Protein AF-A0A1G6RLB9-F1 (afdb_monomer_lite)

Organism: NCBI:txid938405

Radius of gyration: 25.52 Å; chains: 1; bounding box: 64×60×73 Å

Foldseek 3Di:
DDQCLVPAQQVLQVCCCAPPVQDGALLLSLLLQLQLCQQANQPAQADCPPDPPDGHQFGASNGDGLVALLVCQCPPPSRNLVLLVVCVVLVFDSHSVRLRVLRRDPSNHNSVSNSSSSLLSSDPDDRFDLDLVRQVVSVVSCCVRVVDPDGPSVCRSVRSHVSSVVRVVPDDDDDDPDDDDDDDSVNSVVVSVVVVVVVVPDDDDDDDDDDDDDDDDDPDDDDDDDDVVVVVVVVCVVVVPDDPPDDPQAAADEAEAPAADPVQQDPVNVVLLVQLCSQLVHRYWYFDYWADALLRVLVVLLVCCVVPNLVVVCVQQDDLLNVLSVLLVVCVVVVHDPVVNSVSSSVSCVVSPVCSRDVSNDDCQFKIKTFIQCVRDPRNVSSVVSLVPRPQFPDFDPPPSDNTGITIGGHDDDD

Secondary structure (DSSP, 8-state):
----IIIIIHHHHHHHHHHH----SHHHHHHHHHHHHHHTTTS-SB-GGG-TT---SEETTTTEEIIIIIHHHHHSTTTHHHHHHHHHHTT--SSHHHHHHHHTSGGGHHHHHHHHHHHHHT-SSPPPPSSGGGHHHHHHHHHHHH--SS--HHHHHHHHHHHHHHHHTT-PPPP---------HHHHHHHHHHHHHHHHTSPP-SPPPP--PPPS----------SHHHHHHHHHHHHSSS---S-PPPPPEEEE-TT--GGGS-HHHHHHHHHHHHHTT-SEEEEEE----HHHHHHHHHHHHHHH-HHHHHHHHHHHHHHHHHHHHHHHHTT--HHHHHHHHHHHHHHH-HHHH-GGGS-TTTEEEEEE-GGG-S-HHHHHHHHHH-TT--EEE-TTTSSSEEEEEEPPPP-

Sequence (415 aa):
MAVPYNTLIKPVVARLAAEFRIAGGEPAEALLIAIGLQESGFATRDQIDAGPQVIGPATGFWQFERGGGVRGVLRHPASRAPARLLTMETGTAVEEDAVWRLFATPQGDELACAFARLLLFTDPVALPAPVPAAEEEAWLCYLRNWRPGKPRREHWGPFWRDACNRVAGSGAPAPVAGVAPSTDLAALADRVAQLEAAANAAPPTGPAPADRIPTGDDAFRVPFVLLDAFERAGELAEKVAAPLAGLAPAAVTIDFGPNARAADVTDFSRKVLEDIMRAAGLTQVVVSSTARGPADQARVMFNNLEARGVAKEKELYGPAGDQVIDTYDAAKRAGQDAAAIKRLMTEKIIEIGPTRVSRHASDPRVLNVFDVAPSSVARPAAFEAAVRSNQRVSRFFKPPEDPGYHLEIPQPPTV

Structure (mmCIF, N/CA/C/O backbone):
data_AF-A0A1G6RLB9-F1
#
_entry.id   AF-A0A1G6RLB9-F1
#
loop_
_atom_site.group_PDB
_atom_site.id
_atom_site.type_symbol
_atom_site.label_atom_id
_atom_site.label_alt_id
_atom_site.label_comp_id
_atom_site.label_asym_id
_atom_site.label_entity_id
_atom_site.label_seq_id
_atom_site.pdbx_PDB_ins_code
_atom_site.Cartn_x
_atom_site.Cartn_y
_atom_site.Cartn_z
_atom_site.occupancy
_atom_site.B_iso_or_equiv
_atom_site.auth_seq_id
_atom_site.auth_comp_id
_atom_site.auth_asym_id
_atom_site.auth_atom_id
_atom_site.pdbx_PDB_model_num
ATOM 1 N N . MET A 1 1 ? 25.083 17.864 6.755 1.00 55.59 1 MET A N 1
ATOM 2 C CA . MET A 1 1 ? 23.911 18.497 7.401 1.00 55.59 1 MET A CA 1
ATOM 3 C C . MET A 1 1 ? 23.607 17.757 8.691 1.00 55.59 1 MET A C 1
ATOM 5 O O . MET A 1 1 ? 23.954 16.585 8.789 1.00 55.59 1 MET A O 1
ATOM 9 N N . ALA A 1 2 ? 23.076 18.443 9.702 1.00 83.25 2 ALA A N 1
ATOM 10 C CA . ALA A 1 2 ? 22.853 17.844 11.013 1.00 83.25 2 ALA A CA 1
ATOM 11 C C . ALA A 1 2 ? 21.564 17.011 11.004 1.00 83.25 2 ALA A C 1
ATOM 13 O O . ALA A 1 2 ? 20.483 17.554 10.807 1.00 83.25 2 ALA A O 1
ATOM 14 N N . VAL A 1 3 ? 21.681 15.699 11.224 1.00 89.50 3 VAL A N 1
ATOM 15 C CA . VAL A 1 3 ? 20.527 14.822 11.467 1.00 89.50 3 VAL A CA 1
ATOM 16 C C . VAL A 1 3 ? 19.837 15.283 12.761 1.00 89.50 3 VAL A C 1
ATOM 18 O O . VAL A 1 3 ? 20.513 15.324 13.796 1.00 89.50 3 VAL A O 1
ATOM 21 N N . PRO A 1 4 ? 18.524 15.590 12.760 1.00 91.31 4 PRO A N 1
ATOM 22 C CA . PRO A 1 4 ? 17.800 16.077 13.937 1.00 91.31 4 PRO A CA 1
ATOM 23 C C . PRO A 1 4 ? 17.454 14.928 14.905 1.00 91.31 4 PRO A C 1
ATOM 25 O O . PRO A 1 4 ? 16.309 14.728 15.299 1.00 91.31 4 PRO A O 1
ATOM 28 N N . TYR A 1 5 ? 18.447 14.121 15.285 1.00 92.31 5 TYR A N 1
ATOM 29 C CA . TYR A 1 5 ? 18.224 12.901 16.060 1.00 92.31 5 TYR A CA 1
ATOM 30 C C . TYR A 1 5 ? 17.686 13.195 17.470 1.00 92.31 5 TYR A C 1
ATOM 32 O O . TYR A 1 5 ? 16.593 12.754 17.814 1.00 92.31 5 TYR A O 1
ATOM 40 N N . ASN A 1 6 ? 18.409 13.996 18.259 1.00 91.62 6 ASN A N 1
ATOM 41 C CA . ASN A 1 6 ? 18.018 14.313 19.639 1.00 91.62 6 ASN A CA 1
ATOM 42 C C . ASN A 1 6 ? 16.874 15.334 19.735 1.00 91.62 6 ASN A C 1
ATOM 44 O O . ASN A 1 6 ? 16.219 15.410 20.767 1.00 91.62 6 ASN A O 1
ATOM 48 N N . THR A 1 7 ? 16.654 16.131 18.688 1.00 92.75 7 THR A N 1
ATOM 49 C CA . THR A 1 7 ? 15.681 17.235 18.693 1.00 92.75 7 THR A CA 1
ATOM 50 C C . THR A 1 7 ? 14.350 16.878 18.038 1.00 92.75 7 THR A C 1
ATOM 52 O O . THR A 1 7 ? 13.383 17.589 18.265 1.00 92.75 7 THR A O 1
ATOM 55 N N . LEU A 1 8 ? 14.294 15.815 17.226 1.00 95.75 8 LEU A N 1
ATOM 56 C CA . LEU A 1 8 ? 13.087 15.405 16.502 1.00 95.75 8 LEU A CA 1
ATOM 57 C C . LEU A 1 8 ? 12.826 13.903 16.645 1.00 95.75 8 LEU A C 1
ATOM 59 O O . LEU A 1 8 ? 11.814 13.502 17.210 1.00 95.75 8 LEU A O 1
ATOM 63 N N . ILE A 1 9 ? 13.750 13.059 16.177 1.00 97.44 9 ILE A N 1
ATOM 64 C CA . ILE A 1 9 ? 13.491 11.616 16.027 1.00 97.44 9 ILE A CA 1
ATOM 65 C C . ILE A 1 9 ? 13.315 10.925 17.385 1.00 97.44 9 ILE A C 1
ATOM 67 O O . ILE A 1 9 ? 12.295 10.278 17.615 1.00 97.44 9 ILE A O 1
ATOM 71 N N . LYS A 1 10 ? 14.281 11.074 18.300 1.00 94.38 10 LYS A N 1
ATOM 72 C CA . LYS A 1 10 ? 14.248 10.426 19.622 1.00 94.38 10 LYS A CA 1
ATOM 73 C C . LYS A 1 10 ? 13.038 10.883 20.461 1.00 94.38 10 LYS A C 1
ATOM 75 O O . LYS A 1 10 ? 12.329 10.011 20.967 1.00 94.38 10 LYS A O 1
ATOM 80 N N . PRO A 1 11 ? 12.714 12.192 20.559 1.00 95.31 11 PRO A N 1
ATOM 81 C CA . PRO A 1 11 ? 11.499 12.648 21.239 1.00 95.31 11 PRO A CA 1
ATOM 82 C C . PRO A 1 11 ? 10.205 12.093 20.633 1.00 95.31 11 PRO A C 1
ATOM 84 O O . PRO A 1 11 ? 9.354 11.613 21.378 1.00 95.31 11 PRO A O 1
ATOM 87 N N . VAL A 1 12 ? 10.061 12.095 19.302 1.00 97.06 12 VAL A N 1
ATOM 88 C CA . VAL A 1 12 ? 8.850 11.583 18.636 1.00 97.06 12 VAL A CA 1
ATOM 89 C C . VAL A 1 12 ? 8.685 10.080 18.865 1.00 97.06 12 VAL A C 1
ATOM 91 O O . VAL A 1 12 ? 7.588 9.625 19.183 1.00 97.06 12 VAL A O 1
ATOM 94 N N . VAL A 1 13 ? 9.760 9.292 18.763 1.00 95.81 13 VAL A N 1
ATOM 95 C CA . VAL A 1 13 ? 9.703 7.845 19.030 1.00 95.81 13 VAL A CA 1
ATOM 96 C C . VAL A 1 13 ? 9.339 7.565 20.490 1.00 95.81 13 VAL A C 1
ATOM 98 O O . VAL A 1 13 ? 8.488 6.713 20.751 1.00 95.81 13 VAL A O 1
ATOM 101 N N . ALA A 1 14 ? 9.930 8.295 21.440 1.00 92.19 14 ALA A N 1
ATOM 102 C CA . ALA A 1 14 ? 9.603 8.167 22.859 1.00 92.19 14 ALA A CA 1
ATOM 103 C C . ALA A 1 14 ? 8.139 8.539 23.145 1.00 92.19 14 ALA A C 1
ATOM 105 O O . ALA A 1 14 ? 7.448 7.819 23.868 1.00 92.19 14 ALA A O 1
ATOM 106 N N . ARG A 1 15 ? 7.647 9.617 22.523 1.00 92.06 15 ARG A N 1
ATOM 107 C CA . ARG A 1 15 ? 6.250 10.048 22.603 1.00 92.06 15 ARG A CA 1
ATOM 108 C C . ARG A 1 15 ? 5.304 8.965 22.091 1.00 92.06 15 ARG A C 1
ATOM 110 O O . ARG A 1 15 ? 4.348 8.613 22.775 1.00 92.06 15 ARG A O 1
ATOM 117 N N . LEU A 1 16 ? 5.602 8.381 20.929 1.00 89.75 16 LEU A N 1
ATOM 118 C CA . LEU A 1 16 ? 4.776 7.324 20.345 1.00 89.75 16 LEU A CA 1
ATOM 119 C C . LEU A 1 16 ? 4.699 6.069 21.226 1.00 89.75 16 LEU A C 1
ATOM 121 O O . LEU A 1 16 ? 3.641 5.440 21.325 1.00 89.75 16 LEU A O 1
ATOM 125 N N . ALA A 1 17 ? 5.798 5.732 21.901 1.00 86.88 17 ALA A N 1
ATOM 126 C CA . ALA A 1 17 ? 5.829 4.645 22.870 1.00 86.88 17 ALA A CA 1
ATOM 127 C C . ALA A 1 17 ? 4.994 4.953 24.120 1.00 86.88 17 ALA A C 1
ATOM 129 O O . ALA A 1 17 ? 4.231 4.094 24.564 1.00 86.88 17 ALA A O 1
ATOM 130 N N . ALA A 1 18 ? 5.108 6.169 24.658 1.00 85.38 18 ALA A N 1
ATOM 131 C CA . ALA A 1 18 ? 4.412 6.584 25.872 1.00 85.38 18 ALA A CA 1
ATOM 132 C C . ALA A 1 18 ? 2.896 6.749 25.668 1.00 85.38 18 ALA A C 1
ATOM 134 O O . ALA A 1 18 ? 2.112 6.275 26.487 1.00 85.38 18 ALA A O 1
ATOM 135 N N . GLU A 1 19 ? 2.479 7.393 24.577 1.00 83.62 19 GLU A N 1
ATOM 136 C CA . GLU A 1 19 ? 1.079 7.777 24.351 1.00 83.62 19 GLU A CA 1
ATOM 137 C C . GLU A 1 19 ? 0.267 6.700 23.621 1.00 83.62 19 GLU A C 1
ATOM 139 O O . GLU A 1 19 ? -0.928 6.555 23.872 1.00 83.62 19 GLU A O 1
ATOM 144 N N . PHE A 1 20 ? 0.899 5.914 22.741 1.00 79.75 20 PHE A N 1
ATOM 145 C CA . PHE A 1 20 ? 0.181 4.998 21.842 1.00 79.75 20 PHE A CA 1
ATOM 146 C C . PHE A 1 20 ? 0.644 3.541 21.936 1.00 79.75 20 PHE A C 1
ATOM 148 O O . PHE A 1 20 ? 0.174 2.703 21.167 1.00 79.75 20 PHE A O 1
ATOM 155 N N . ARG A 1 21 ? 1.556 3.215 22.865 1.00 82.00 21 ARG A N 1
ATOM 156 C CA . ARG A 1 21 ? 2.147 1.870 23.027 1.00 82.00 21 ARG A CA 1
ATOM 157 C C . ARG A 1 21 ? 2.803 1.330 21.747 1.00 82.00 21 ARG A C 1
ATOM 159 O O . ARG A 1 21 ? 2.924 0.120 21.563 1.00 82.00 21 ARG A O 1
ATOM 166 N N . ILE A 1 22 ? 3.259 2.219 20.866 1.00 83.31 22 ILE A N 1
ATOM 167 C CA . ILE A 1 22 ? 4.024 1.844 19.676 1.00 83.31 22 ILE A CA 1
ATOM 168 C C . ILE A 1 22 ? 5.465 1.630 20.113 1.00 83.31 22 ILE A C 1
ATOM 170 O O . ILE A 1 22 ? 6.131 2.583 20.509 1.00 83.31 22 ILE A O 1
ATOM 174 N N . ALA A 1 23 ? 5.948 0.387 20.048 1.00 79.44 23 ALA A N 1
ATOM 175 C CA . ALA A 1 23 ? 7.282 0.028 20.527 1.00 79.44 23 ALA A CA 1
ATOM 176 C C . ALA A 1 23 ? 8.355 1.004 20.005 1.00 79.44 23 ALA A C 1
ATOM 178 O O . ALA A 1 23 ? 8.539 1.157 18.796 1.00 79.44 23 ALA A O 1
ATOM 179 N N . GLY A 1 24 ? 9.024 1.708 20.916 1.00 81.38 24 GLY A N 1
ATOM 180 C CA . GLY A 1 24 ? 10.095 2.644 20.584 1.00 81.38 24 GLY A CA 1
ATOM 181 C C . GLY A 1 24 ? 11.464 1.968 20.526 1.00 81.38 24 GLY A C 1
ATOM 182 O O . GLY A 1 24 ? 11.572 0.752 20.364 1.00 81.38 24 GLY A O 1
ATOM 183 N N . GLY A 1 25 ? 12.509 2.770 20.718 1.00 89.50 25 GLY A N 1
ATOM 184 C CA . GLY A 1 25 ? 13.875 2.298 20.914 1.00 89.50 25 GLY A CA 1
ATOM 185 C C . GLY A 1 25 ? 14.763 2.384 19.678 1.00 89.50 25 GLY A C 1
ATOM 186 O O . GLY A 1 25 ? 14.337 2.744 18.577 1.00 89.50 25 GLY A O 1
ATOM 187 N N . GLU A 1 26 ? 16.024 2.017 19.890 1.00 94.00 26 GLU A N 1
ATOM 188 C CA . GLU A 1 26 ? 17.117 2.177 18.929 1.00 94.00 26 GLU A CA 1
ATOM 189 C C . GLU A 1 26 ? 16.849 1.569 17.537 1.00 94.00 26 GLU A C 1
ATOM 191 O O . GLU A 1 26 ? 17.188 2.236 16.559 1.00 94.00 26 GLU A O 1
ATOM 196 N N . PRO A 1 27 ? 16.202 0.389 17.377 1.00 94.62 27 PRO A N 1
ATOM 197 C CA . PRO A 1 27 ? 15.855 -0.133 16.049 1.00 94.62 27 PRO A CA 1
ATOM 198 C C . PRO A 1 27 ? 14.993 0.830 15.217 1.00 94.62 27 PRO A C 1
ATOM 200 O O . PRO A 1 27 ? 15.237 1.041 14.028 1.00 94.62 27 PRO A O 1
ATOM 203 N N . ALA A 1 28 ? 13.983 1.439 15.847 1.00 95.06 28 ALA A N 1
ATOM 204 C CA . ALA A 1 28 ? 13.074 2.364 15.181 1.00 95.06 28 ALA A CA 1
ATOM 205 C C . ALA A 1 28 ? 13.762 3.697 14.871 1.00 95.06 28 ALA A C 1
ATOM 207 O O . ALA A 1 28 ? 13.620 4.234 13.774 1.00 95.06 28 ALA A O 1
ATOM 208 N N . GLU A 1 29 ? 14.537 4.209 15.825 1.00 97.88 29 GLU A N 1
ATOM 209 C CA . GLU A 1 29 ? 15.311 5.439 15.667 1.00 97.88 29 GLU A CA 1
ATOM 210 C C . GLU A 1 29 ? 16.350 5.316 14.542 1.00 97.88 29 GLU A C 1
ATOM 212 O O . GLU A 1 29 ? 16.450 6.212 13.702 1.00 97.88 29 GLU A O 1
ATOM 217 N N . ALA A 1 30 ? 17.068 4.190 14.469 1.00 97.38 30 ALA A N 1
ATOM 218 C CA . ALA A 1 30 ? 18.071 3.940 13.438 1.00 97.38 30 ALA A CA 1
ATOM 219 C C . ALA A 1 30 ? 17.453 3.909 12.031 1.00 97.38 30 ALA A C 1
ATOM 221 O O . ALA A 1 30 ? 17.968 4.553 11.115 1.00 97.38 30 ALA A O 1
ATOM 222 N N . LEU A 1 31 ? 16.315 3.229 11.853 1.00 97.94 31 LEU A N 1
ATOM 223 C CA . LEU A 1 31 ? 15.611 3.220 10.568 1.00 97.94 31 LEU A CA 1
ATOM 224 C C . LEU A 1 31 ? 15.121 4.613 10.166 1.00 97.94 31 LEU A C 1
ATOM 226 O O . LEU A 1 31 ? 15.294 5.008 9.016 1.00 97.94 31 LEU A O 1
ATOM 230 N N . LEU A 1 32 ? 14.560 5.389 11.095 1.00 98.31 32 LEU A N 1
ATOM 231 C CA . LEU A 1 32 ? 14.105 6.750 10.797 1.00 98.31 32 LEU A CA 1
ATOM 232 C C . LEU A 1 32 ? 15.257 7.660 10.358 1.00 98.31 32 LEU A C 1
ATOM 234 O O . LEU A 1 32 ? 15.083 8.437 9.419 1.00 98.31 32 LEU A O 1
ATOM 238 N N . ILE A 1 33 ? 16.429 7.541 10.991 1.00 98.12 33 ILE A N 1
ATOM 239 C CA . ILE A 1 33 ? 17.637 8.268 10.584 1.00 98.12 33 ILE A CA 1
ATOM 240 C C . ILE A 1 33 ? 18.077 7.830 9.184 1.00 98.12 33 ILE A C 1
ATOM 242 O O . ILE A 1 33 ? 18.259 8.679 8.312 1.00 98.12 33 ILE A O 1
ATOM 246 N N . ALA A 1 34 ? 18.240 6.524 8.958 1.00 97.38 34 ALA A N 1
ATOM 247 C CA . ALA A 1 34 ? 18.748 6.000 7.694 1.00 97.38 34 ALA A CA 1
ATOM 248 C C . ALA A 1 34 ? 17.822 6.340 6.518 1.00 97.38 34 ALA A C 1
ATOM 250 O O . ALA A 1 34 ? 18.297 6.777 5.472 1.00 97.38 34 ALA A O 1
ATOM 251 N N . ILE A 1 35 ? 16.504 6.224 6.704 1.00 97.56 35 ILE A N 1
ATOM 252 C CA . ILE A 1 35 ? 15.515 6.556 5.672 1.00 97.56 35 ILE A CA 1
ATOM 253 C C . ILE A 1 35 ? 15.481 8.067 5.419 1.00 97.56 35 ILE A C 1
ATOM 255 O O . ILE A 1 35 ? 15.510 8.483 4.269 1.00 97.56 35 ILE A O 1
ATOM 259 N N . GLY A 1 36 ? 15.496 8.915 6.453 1.00 96.19 36 GLY A N 1
ATOM 260 C CA . GLY A 1 36 ? 15.533 10.369 6.240 1.00 96.19 36 GLY A CA 1
ATOM 261 C C . GLY A 1 36 ? 16.810 10.836 5.523 1.00 96.19 36 GLY A C 1
ATOM 262 O O . GLY A 1 36 ? 16.759 11.727 4.672 1.00 96.19 36 GLY A O 1
ATOM 263 N N . LEU A 1 37 ? 17.949 10.185 5.794 1.00 94.81 37 LEU A N 1
ATOM 264 C CA . LEU A 1 37 ? 19.192 10.390 5.044 1.00 94.81 37 LEU A CA 1
ATOM 265 C C . LEU A 1 37 ? 19.068 9.925 3.584 1.00 94.81 37 LEU A C 1
ATOM 267 O O . LEU A 1 37 ? 19.484 10.645 2.677 1.00 94.81 37 LEU A O 1
ATOM 271 N N . GLN A 1 38 ? 18.473 8.752 3.363 1.00 93.50 38 GLN A N 1
ATOM 272 C CA . GLN A 1 38 ? 18.268 8.153 2.045 1.00 93.50 38 GLN A CA 1
ATOM 273 C C . GLN A 1 38 ? 17.341 8.984 1.151 1.00 93.50 38 GLN A C 1
ATOM 275 O O . GLN A 1 38 ? 17.601 9.113 -0.048 1.00 93.50 38 GLN A O 1
ATOM 280 N N . GLU A 1 39 ? 16.275 9.533 1.727 1.00 89.81 39 GLU A N 1
ATOM 281 C CA . GLU A 1 39 ? 15.229 10.255 1.008 1.00 89.81 39 GLU A CA 1
ATOM 282 C C . GLU A 1 39 ? 15.629 11.703 0.721 1.00 89.81 39 GLU A C 1
ATOM 284 O O . GLU A 1 39 ? 15.710 12.111 -0.437 1.00 89.81 39 GLU A O 1
ATOM 289 N N . SER A 1 40 ? 15.960 12.475 1.758 1.00 91.50 40 SER A N 1
ATOM 290 C CA . SER A 1 40 ? 16.215 13.919 1.625 1.00 91.50 40 SER A CA 1
ATOM 291 C C . SER A 1 40 ? 17.588 14.361 2.124 1.00 91.50 40 SER A C 1
ATOM 293 O O . SER A 1 40 ? 17.946 15.530 1.988 1.00 91.50 40 SER A O 1
ATOM 295 N N . GLY A 1 41 ? 18.352 13.479 2.775 1.00 90.62 41 GLY A N 1
ATOM 296 C CA . GLY A 1 41 ? 19.555 13.884 3.504 1.00 90.62 41 GLY A CA 1
ATOM 297 C C . GLY A 1 41 ? 19.262 14.801 4.701 1.00 90.62 41 GLY A C 1
ATOM 298 O O . GLY A 1 41 ? 20.176 15.485 5.164 1.00 90.62 41 GLY A O 1
ATOM 299 N N . PHE A 1 42 ? 18.002 14.870 5.158 1.00 91.88 42 PHE A N 1
ATOM 300 C CA . PHE A 1 42 ? 17.481 15.911 6.056 1.00 91.88 42 PHE A CA 1
ATOM 301 C C . PHE A 1 42 ? 17.720 17.347 5.546 1.00 91.88 42 PHE A C 1
ATOM 303 O O . PHE A 1 42 ? 17.912 18.276 6.331 1.00 91.88 42 PHE A O 1
ATOM 310 N N . ALA A 1 43 ? 17.740 17.531 4.223 1.00 87.12 43 ALA A N 1
ATOM 311 C CA . ALA A 1 43 ? 18.029 18.814 3.583 1.00 87.12 43 ALA A CA 1
ATOM 312 C C . ALA A 1 43 ? 16.770 19.554 3.124 1.00 87.12 43 ALA A C 1
ATOM 314 O O . ALA A 1 43 ? 16.691 20.777 3.224 1.00 87.12 43 ALA A O 1
ATOM 315 N N . THR A 1 44 ? 15.793 18.808 2.611 1.00 85.44 44 THR A N 1
ATOM 316 C CA . THR A 1 44 ? 14.614 19.343 1.926 1.00 85.44 44 THR A CA 1
ATOM 317 C C . THR A 1 44 ? 13.334 18.717 2.477 1.00 85.44 44 THR A C 1
ATOM 319 O O . THR A 1 44 ? 13.332 17.582 2.957 1.00 85.44 44 THR A O 1
ATOM 322 N N . ARG A 1 45 ? 12.239 19.485 2.435 1.00 83.88 45 ARG A N 1
ATOM 323 C CA . ARG A 1 45 ? 10.887 19.049 2.838 1.00 83.88 45 ARG A CA 1
ATOM 324 C C . ARG A 1 45 ? 9.929 18.952 1.658 1.00 83.88 45 ARG A C 1
ATOM 326 O O . ARG A 1 45 ? 8.836 18.424 1.801 1.00 83.88 45 ARG A O 1
ATOM 333 N N . ASP A 1 46 ? 10.339 19.427 0.500 1.00 75.69 46 ASP A N 1
ATOM 334 C CA . ASP A 1 46 ? 9.663 19.280 -0.770 1.00 75.69 46 ASP A CA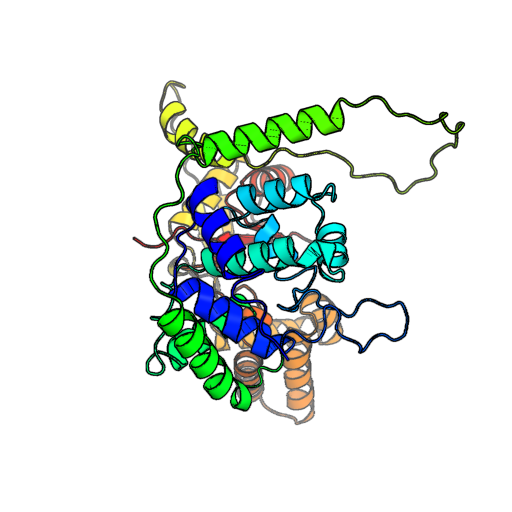 1
ATOM 335 C C . ASP A 1 46 ? 10.681 18.810 -1.811 1.00 75.69 46 ASP A C 1
ATOM 337 O O . ASP A 1 46 ? 11.873 19.130 -1.764 1.00 75.69 46 ASP A O 1
ATOM 341 N N . GLN A 1 47 ? 10.223 17.988 -2.744 1.00 59.19 47 GLN A N 1
ATOM 342 C CA . GLN A 1 47 ? 11.029 17.657 -3.907 1.00 59.19 47 GLN A CA 1
ATOM 343 C C . GLN A 1 47 ? 11.016 18.862 -4.869 1.00 59.19 47 GLN A C 1
ATOM 345 O O . GLN A 1 47 ? 9.961 19.252 -5.362 1.00 59.19 47 GLN A O 1
ATOM 350 N N . ILE A 1 48 ? 12.183 19.459 -5.138 1.00 51.19 48 ILE A N 1
ATOM 351 C CA . ILE A 1 48 ? 12.351 20.759 -5.838 1.00 51.19 48 ILE A CA 1
ATOM 352 C C . ILE A 1 48 ? 12.056 20.691 -7.363 1.00 51.19 48 ILE A C 1
ATOM 354 O O . ILE A 1 48 ? 12.217 21.667 -8.090 1.00 51.19 48 ILE A O 1
ATOM 358 N N . ASP A 1 49 ? 11.554 19.572 -7.888 1.00 47.44 49 ASP A N 1
ATOM 359 C CA . ASP A 1 49 ? 11.409 19.367 -9.340 1.00 47.44 49 ASP A CA 1
ATOM 360 C C . ASP A 1 49 ? 10.237 20.128 -9.993 1.00 47.44 49 ASP A C 1
ATOM 362 O O . ASP A 1 49 ? 10.102 20.111 -11.216 1.00 47.44 49 ASP A O 1
ATOM 366 N N . ALA A 1 50 ? 9.382 20.803 -9.218 1.00 47.81 50 ALA A N 1
ATOM 367 C CA . ALA A 1 50 ? 8.140 21.384 -9.735 1.00 47.81 50 ALA A CA 1
ATOM 368 C C . ALA A 1 50 ? 8.159 22.920 -9.934 1.00 47.81 50 ALA A C 1
ATOM 370 O O . ALA A 1 50 ? 7.197 23.483 -10.458 1.00 47.81 50 ALA A O 1
ATOM 371 N N . GLY A 1 51 ? 9.266 23.597 -9.601 1.00 44.00 51 GLY A N 1
ATOM 372 C CA . GLY A 1 51 ? 9.430 25.051 -9.750 1.00 44.00 51 GLY A CA 1
ATOM 373 C C . GLY A 1 51 ? 8.992 25.871 -8.520 1.00 44.00 51 GLY A C 1
ATOM 374 O O . GLY A 1 51 ? 8.511 25.312 -7.534 1.00 44.00 51 GLY A O 1
ATOM 375 N N . PRO A 1 52 ? 9.178 27.208 -8.529 1.00 42.78 52 PRO A N 1
ATOM 376 C CA . PRO A 1 52 ? 8.824 28.060 -7.395 1.00 42.78 52 PRO A CA 1
ATOM 377 C C . PRO A 1 52 ? 7.327 27.949 -7.080 1.00 42.78 52 PRO A C 1
ATOM 379 O O . PRO A 1 52 ? 6.502 28.127 -7.970 1.00 42.78 52 PRO A O 1
ATOM 382 N N . GLN A 1 53 ? 6.986 27.710 -5.810 1.00 50.91 53 GLN A N 1
ATOM 383 C CA . GLN A 1 53 ? 5.611 27.575 -5.292 1.00 50.91 53 GLN A CA 1
ATOM 384 C C . GLN A 1 53 ? 4.854 26.288 -5.667 1.00 50.91 53 GLN A C 1
ATOM 386 O O . GLN A 1 53 ? 3.675 26.173 -5.329 1.00 50.91 53 GLN A O 1
ATOM 391 N N . VAL A 1 54 ? 5.498 25.296 -6.292 1.00 59.06 54 VAL A N 1
ATOM 392 C CA . VAL A 1 54 ? 4.872 23.990 -6.544 1.00 59.06 54 VAL A CA 1
ATOM 393 C C . VAL A 1 54 ? 5.510 22.938 -5.643 1.00 59.06 54 VAL A C 1
ATOM 395 O O . VAL A 1 54 ? 6.697 22.650 -5.746 1.00 59.06 54 VAL A O 1
ATOM 398 N N . ILE A 1 55 ? 4.709 22.362 -4.747 1.00 61.97 55 ILE A N 1
ATOM 399 C CA . ILE A 1 55 ? 5.143 21.266 -3.876 1.00 61.97 55 ILE A CA 1
ATOM 400 C C . ILE A 1 55 ? 5.336 20.019 -4.753 1.00 61.97 55 ILE A C 1
ATOM 402 O O . ILE A 1 55 ? 4.391 19.580 -5.416 1.00 61.97 55 ILE A O 1
ATOM 406 N N . GLY A 1 56 ? 6.554 19.468 -4.781 1.00 64.81 56 GLY A N 1
ATOM 407 C CA . GLY A 1 56 ? 6.862 18.222 -5.490 1.00 64.81 56 GLY A CA 1
ATOM 408 C C . GLY A 1 56 ? 6.098 17.016 -4.931 1.00 64.81 56 GLY A C 1
ATOM 409 O O . GLY A 1 56 ? 5.527 17.115 -3.853 1.00 64.81 56 GLY A O 1
ATOM 410 N N . PRO A 1 57 ? 6.076 15.864 -5.626 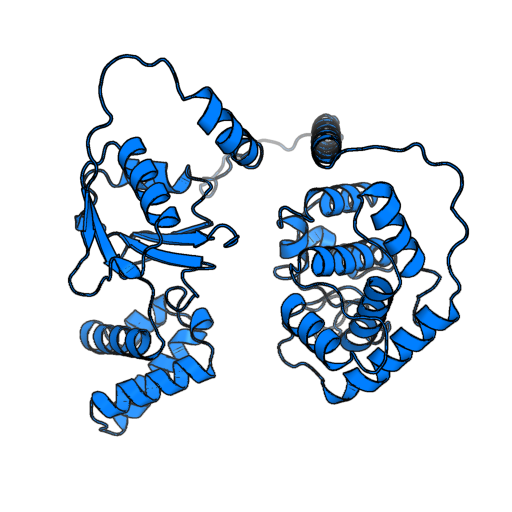1.00 77.94 57 PRO A N 1
ATOM 411 C CA . PRO A 1 57 ? 5.150 14.750 -5.354 1.00 77.94 57 PRO A CA 1
ATOM 412 C C . PRO A 1 57 ? 5.271 14.126 -3.951 1.00 77.94 57 PRO A C 1
ATOM 414 O O . PRO A 1 57 ? 4.332 13.474 -3.481 1.00 77.94 57 PRO A O 1
ATOM 417 N N . ALA A 1 58 ? 6.398 14.350 -3.280 1.00 84.56 58 ALA A N 1
ATOM 418 C CA . ALA A 1 58 ? 6.736 13.815 -1.977 1.00 84.56 58 ALA A CA 1
ATOM 419 C C . ALA A 1 58 ? 7.167 14.932 -1.008 1.00 84.56 58 ALA A C 1
ATOM 421 O O . ALA A 1 58 ? 7.858 15.874 -1.406 1.00 84.56 58 ALA A O 1
ATOM 422 N N . THR A 1 59 ? 6.746 14.835 0.259 1.00 90.50 59 THR A N 1
ATOM 423 C CA . THR A 1 59 ? 6.960 15.889 1.268 1.00 90.50 59 THR A CA 1
ATOM 424 C C . THR A 1 59 ? 7.523 15.380 2.598 1.00 90.50 59 THR A C 1
ATOM 426 O O . THR A 1 59 ? 7.435 14.198 2.939 1.00 90.50 59 THR A O 1
ATOM 429 N N . GLY A 1 60 ? 8.128 16.290 3.363 1.00 93.06 60 GLY A N 1
ATOM 430 C CA . GLY A 1 60 ? 8.853 16.026 4.604 1.00 93.06 60 GLY A CA 1
ATOM 431 C C . GLY A 1 60 ? 10.228 15.396 4.381 1.00 93.06 60 GLY A C 1
ATOM 432 O O . GLY A 1 60 ? 10.592 14.994 3.276 1.00 93.06 60 GLY A O 1
ATOM 433 N N . PHE A 1 61 ? 11.008 15.258 5.454 1.00 94.44 61 PHE A N 1
ATOM 434 C CA . PHE A 1 61 ? 12.344 14.651 5.365 1.00 94.44 61 PHE A CA 1
ATOM 435 C C . PHE A 1 61 ? 12.332 13.187 4.902 1.00 94.44 61 PHE A C 1
ATOM 437 O O . PHE A 1 61 ? 13.320 12.715 4.343 1.00 94.44 61 PHE A O 1
ATOM 444 N N . TRP A 1 62 ? 11.214 12.490 5.106 1.00 96.00 62 TRP A N 1
ATOM 445 C CA . TRP A 1 62 ? 10.997 11.110 4.671 1.00 96.00 62 TRP A CA 1
ATOM 446 C C . TRP A 1 62 ? 10.269 10.995 3.324 1.00 96.00 62 TRP A C 1
ATOM 448 O O . TRP A 1 62 ? 9.922 9.883 2.944 1.00 96.00 62 TRP A O 1
ATOM 458 N N . GLN A 1 63 ? 10.025 12.111 2.624 1.00 91.06 63 GLN A N 1
ATOM 459 C CA . GLN A 1 63 ? 9.501 12.148 1.251 1.00 91.06 63 GLN A CA 1
ATOM 460 C C . GLN A 1 63 ? 8.243 11.277 1.062 1.00 91.06 63 GLN A C 1
ATOM 462 O O . GLN A 1 63 ? 8.179 10.358 0.249 1.00 91.06 63 GLN A O 1
ATOM 467 N N . PHE A 1 64 ? 7.202 11.585 1.829 1.00 90.19 64 PHE A N 1
ATOM 468 C CA . PHE A 1 64 ? 5.918 10.902 1.754 1.00 90.19 64 PHE A CA 1
ATOM 469 C C . PHE A 1 64 ? 5.094 11.365 0.546 1.00 90.19 64 PHE A C 1
ATOM 471 O O . PHE A 1 64 ? 4.783 12.547 0.412 1.00 90.19 64 PHE A O 1
ATOM 478 N N . GLU A 1 65 ? 4.646 10.429 -0.292 1.00 85.00 65 GLU A N 1
ATOM 479 C CA . GLU A 1 65 ? 3.645 10.708 -1.328 1.00 85.00 65 GLU A CA 1
ATOM 480 C C . GLU A 1 65 ? 2.231 10.813 -0.735 1.00 85.00 65 GLU A C 1
ATOM 482 O O . GLU A 1 65 ? 1.824 9.981 0.088 1.00 85.00 65 GLU A O 1
ATOM 487 N N . ARG A 1 66 ? 1.433 11.775 -1.223 1.00 83.31 66 ARG A N 1
ATOM 488 C CA . ARG A 1 66 ? 0.041 12.005 -0.782 1.00 83.31 66 ARG A CA 1
ATOM 489 C C . ARG A 1 66 ? -0.821 10.740 -0.855 1.00 83.31 66 ARG A C 1
ATOM 491 O O . ARG A 1 66 ? -1.426 10.329 0.129 1.00 83.31 66 ARG A O 1
ATOM 498 N N . GLY A 1 67 ? -0.864 10.111 -2.031 1.00 73.25 67 GLY A N 1
ATOM 499 C CA . GLY A 1 67 ? -1.655 8.896 -2.271 1.00 73.25 67 GLY A CA 1
ATOM 500 C C . GLY A 1 67 ? -0.978 7.602 -1.807 1.00 73.25 67 GLY A C 1
ATOM 501 O O . GLY A 1 67 ? -1.620 6.551 -1.820 1.00 73.25 67 GLY A O 1
ATOM 502 N N . GLY A 1 68 ? 0.296 7.685 -1.420 1.00 82.81 68 GLY A N 1
ATOM 503 C CA . GLY A 1 68 ? 1.115 6.573 -0.957 1.00 82.81 68 GLY A CA 1
ATOM 504 C C . GLY A 1 68 ? 1.142 6.517 0.564 1.00 82.81 68 GLY A C 1
ATOM 505 O O . GLY A 1 68 ? 0.145 6.171 1.200 1.00 82.81 68 GLY A O 1
ATOM 506 N N . GLY A 1 69 ? 2.286 6.853 1.156 1.00 83.62 69 GLY A N 1
ATOM 507 C CA . GLY A 1 69 ? 2.503 6.699 2.591 1.00 83.62 69 GLY A CA 1
ATOM 508 C C . GLY A 1 69 ? 1.542 7.515 3.469 1.00 83.62 69 GLY A C 1
ATOM 509 O O . GLY A 1 69 ? 1.132 7.010 4.511 1.00 83.62 69 GLY A O 1
ATOM 510 N N . VAL A 1 70 ? 1.120 8.725 3.056 1.00 89.81 70 VAL A N 1
ATOM 511 C CA . VAL A 1 70 ? 0.205 9.555 3.872 1.00 89.81 70 VAL A CA 1
ATOM 512 C C . VAL A 1 70 ? -1.148 8.863 3.981 1.00 89.81 70 VAL A C 1
ATOM 514 O O . VAL A 1 70 ? -1.633 8.581 5.078 1.00 89.81 70 VAL A O 1
ATOM 517 N N . ARG A 1 71 ? -1.719 8.502 2.828 1.00 86.50 71 ARG A N 1
ATOM 518 C CA . ARG A 1 71 ? -2.940 7.701 2.738 1.00 86.50 71 ARG A CA 1
ATOM 519 C C . ARG A 1 71 ? -2.817 6.371 3.474 1.00 86.50 71 ARG A C 1
ATOM 521 O O . ARG A 1 71 ? -3.752 5.976 4.168 1.00 86.50 71 ARG A O 1
ATOM 528 N N . GLY A 1 72 ? -1.692 5.678 3.310 1.00 76.00 72 GLY A N 1
ATOM 529 C CA . GLY A 1 72 ? -1.422 4.397 3.956 1.00 76.00 72 GLY A CA 1
ATOM 530 C C . GLY A 1 72 ? -1.523 4.507 5.474 1.00 76.00 72 GLY A C 1
ATOM 531 O O . GLY A 1 72 ? -2.325 3.807 6.086 1.00 76.00 72 GLY A O 1
ATOM 532 N N . VAL A 1 73 ? -0.791 5.449 6.069 1.00 92.88 73 VAL A N 1
ATOM 533 C CA . VAL A 1 73 ? -0.760 5.659 7.523 1.00 92.88 73 VAL A CA 1
ATOM 534 C C . VAL A 1 73 ? -2.115 6.123 8.069 1.00 92.88 73 VAL A C 1
ATOM 536 O O . VAL A 1 73 ? -2.551 5.616 9.105 1.00 92.88 73 VAL A O 1
ATOM 539 N N . LEU A 1 74 ? -2.819 7.017 7.363 1.00 86.81 74 LEU A N 1
ATOM 540 C CA . LEU A 1 74 ? -4.144 7.505 7.775 1.00 86.81 74 LEU A CA 1
ATOM 541 C C . LEU A 1 74 ? -5.238 6.432 7.725 1.00 86.81 74 LEU A C 1
ATOM 543 O O . LEU A 1 74 ? -6.218 6.527 8.463 1.00 86.81 74 LEU A O 1
ATOM 547 N N . ARG A 1 75 ? -5.107 5.430 6.848 1.00 78.75 75 ARG A N 1
ATOM 548 C CA . ARG A 1 75 ? -6.155 4.422 6.618 1.00 78.75 75 ARG A CA 1
ATOM 549 C C . ARG A 1 75 ? -5.846 3.060 7.234 1.00 78.75 75 ARG A C 1
ATOM 551 O O . ARG A 1 75 ? -6.774 2.275 7.432 1.00 78.75 75 ARG A O 1
ATOM 558 N N . HIS A 1 76 ? -4.585 2.758 7.535 1.00 73.19 76 HIS A N 1
ATOM 559 C CA . HIS A 1 76 ? -4.202 1.442 8.035 1.00 73.19 76 HIS A CA 1
ATOM 560 C C . HIS A 1 76 ? -4.729 1.203 9.466 1.00 73.19 76 HIS A C 1
ATOM 562 O O . HIS A 1 76 ? -4.568 2.074 10.324 1.00 73.19 76 HIS A O 1
ATOM 568 N N . PRO A 1 77 ? -5.332 0.033 9.774 1.00 70.62 77 PRO A N 1
ATOM 569 C CA . PRO A 1 77 ? -5.965 -0.223 11.073 1.00 70.62 77 PRO A CA 1
ATOM 570 C C . PRO A 1 77 ? -5.055 0.019 12.280 1.00 70.62 77 PRO A C 1
ATOM 572 O O . PRO A 1 77 ? -5.485 0.636 13.249 1.00 70.62 77 PRO A O 1
ATOM 575 N N . ALA A 1 78 ? -3.789 -0.400 12.191 1.00 73.50 78 ALA A N 1
ATOM 576 C CA . ALA A 1 78 ? -2.826 -0.276 13.286 1.00 73.50 78 ALA A CA 1
ATOM 577 C C . ALA A 1 78 ? -2.290 1.154 13.504 1.00 73.50 78 ALA A C 1
ATOM 579 O O . ALA A 1 78 ? -1.748 1.438 14.566 1.00 73.50 78 ALA A O 1
ATOM 580 N N . SER A 1 79 ? -2.418 2.055 12.522 1.00 81.38 79 SER A N 1
ATOM 581 C CA . SER A 1 79 ? -1.826 3.401 12.591 1.00 81.38 79 SER A CA 1
ATOM 582 C C . SER A 1 79 ? -2.835 4.540 12.497 1.00 81.38 79 SER A C 1
ATOM 584 O O . SER A 1 79 ? -2.507 5.657 12.881 1.00 81.38 79 SER A O 1
ATOM 586 N N . ARG A 1 80 ? -4.063 4.296 12.022 1.00 79.38 80 ARG A N 1
ATOM 587 C CA . ARG A 1 80 ? -5.058 5.354 11.793 1.00 79.38 80 ARG A CA 1
ATOM 588 C C . ARG A 1 80 ? -5.390 6.140 13.063 1.00 79.38 80 ARG A C 1
ATOM 590 O O . ARG A 1 80 ? -5.417 7.357 13.018 1.00 79.38 80 ARG A O 1
ATOM 597 N N . ALA A 1 81 ? -5.620 5.484 14.201 1.00 78.25 81 ALA A N 1
ATOM 598 C CA . ALA A 1 81 ? -6.014 6.176 15.431 1.00 78.25 81 ALA A CA 1
ATOM 599 C C . ALA A 1 81 ? -4.925 7.158 15.914 1.00 78.25 81 ALA A C 1
ATOM 601 O O . ALA A 1 81 ? -5.227 8.349 16.017 1.00 78.25 81 ALA A O 1
ATOM 602 N N . PRO A 1 82 ? -3.660 6.728 16.109 1.00 77.62 82 PRO A N 1
ATOM 603 C CA . PRO A 1 82 ? -2.582 7.655 16.452 1.00 77.62 82 PRO A CA 1
ATOM 604 C C . PRO A 1 82 ? -2.325 8.696 15.355 1.00 77.62 82 PRO A C 1
ATOM 606 O O . PRO A 1 82 ? -2.164 9.870 15.668 1.00 77.62 82 PRO A O 1
ATOM 609 N N . ALA A 1 83 ? -2.353 8.314 14.071 1.00 89.25 83 ALA A N 1
ATOM 610 C CA . ALA A 1 83 ? -2.124 9.247 12.965 1.00 89.25 83 ALA A CA 1
ATOM 611 C C . ALA A 1 83 ? -3.140 10.397 12.945 1.00 89.25 83 ALA A C 1
ATOM 613 O O . ALA A 1 83 ? -2.765 11.557 12.777 1.00 89.25 83 ALA A O 1
ATOM 614 N N . ARG A 1 84 ? -4.428 10.082 13.122 1.00 86.25 84 ARG A N 1
ATOM 615 C CA . ARG A 1 84 ? -5.512 11.070 13.107 1.00 86.25 84 ARG A CA 1
ATOM 616 C C . ARG A 1 84 ? -5.447 11.977 14.336 1.00 86.25 84 ARG A C 1
ATOM 618 O O . ARG A 1 84 ? -5.571 13.185 14.174 1.00 86.25 84 ARG A O 1
ATOM 625 N N . LEU A 1 85 ? -5.180 11.421 15.522 1.00 79.25 85 LEU A N 1
ATOM 626 C CA . LEU A 1 85 ? -5.052 12.198 16.760 1.00 79.25 85 LEU A CA 1
ATOM 627 C C . LEU A 1 85 ? -3.879 13.184 16.685 1.00 79.25 85 LEU A C 1
ATOM 629 O O . LEU A 1 85 ? -4.074 14.380 16.882 1.00 79.25 85 LEU A O 1
ATOM 633 N N . LEU A 1 86 ? -2.701 12.708 16.277 1.00 89.31 86 LEU A N 1
ATOM 634 C CA . LEU A 1 86 ? -1.526 13.559 16.075 1.00 89.31 86 LEU A CA 1
ATOM 635 C C . LEU A 1 86 ? -1.766 14.626 15.000 1.00 89.31 86 LEU A C 1
ATOM 637 O O . LEU A 1 86 ? -1.287 15.746 15.126 1.00 89.31 86 LEU A O 1
ATOM 641 N N . THR A 1 87 ? -2.538 14.310 13.955 1.00 87.62 87 THR A N 1
ATOM 642 C CA . THR A 1 87 ? -2.895 15.291 12.919 1.00 87.62 87 THR A CA 1
ATOM 643 C C . THR A 1 87 ? -3.780 16.403 13.491 1.00 87.62 87 THR A C 1
ATOM 645 O O . THR A 1 87 ? -3.496 17.578 13.260 1.00 87.62 87 THR A O 1
ATOM 648 N N . MET A 1 88 ? -4.808 16.056 14.274 1.00 80.94 88 MET A N 1
ATOM 649 C CA . MET A 1 88 ? -5.731 17.024 14.883 1.00 80.94 88 MET A CA 1
ATOM 650 C C . MET A 1 88 ? -5.030 17.971 15.862 1.00 80.94 88 MET A C 1
ATOM 652 O O . MET A 1 88 ? -5.3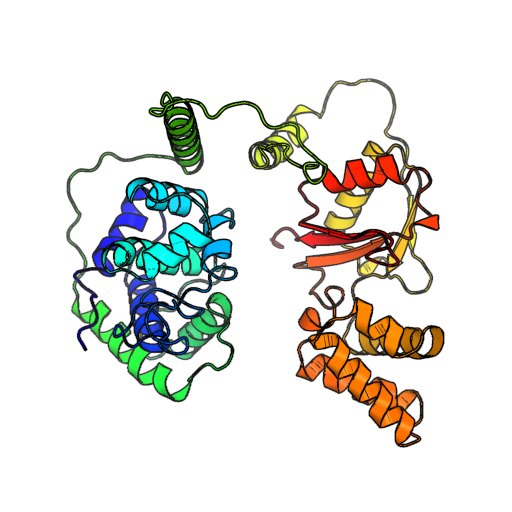64 19.152 15.909 1.00 80.94 88 MET A O 1
ATOM 656 N N . GLU A 1 89 ? -4.034 17.490 16.607 1.00 85.88 89 GLU A N 1
ATOM 657 C CA . GLU A 1 89 ? -3.246 18.315 17.535 1.00 85.88 89 GLU A CA 1
ATOM 658 C C . GLU A 1 89 ? -2.461 19.430 16.839 1.00 85.88 89 GLU A C 1
ATOM 660 O O . GLU A 1 89 ? -2.209 20.473 17.438 1.00 85.88 89 GLU A O 1
ATOM 665 N N . THR A 1 90 ? -2.118 19.251 15.560 1.00 83.19 90 THR A N 1
ATOM 666 C CA . THR A 1 90 ? -1.485 20.316 14.766 1.00 83.19 90 THR A CA 1
ATOM 667 C C . THR A 1 90 ? -2.487 21.371 14.281 1.00 83.19 90 THR A C 1
ATOM 669 O O . THR A 1 90 ? -2.091 22.344 13.644 1.00 83.19 90 THR A O 1
ATOM 672 N N . GLY A 1 91 ? -3.788 21.177 14.532 1.00 79.50 91 GLY A N 1
ATOM 673 C CA . GLY A 1 91 ? -4.870 21.991 13.972 1.00 79.50 91 GLY A CA 1
ATOM 674 C C . GLY A 1 91 ? -5.127 21.735 12.482 1.00 79.50 91 GLY A C 1
ATOM 675 O O . GLY A 1 91 ? -5.873 22.482 11.851 1.00 79.50 91 GLY A O 1
ATOM 676 N N . THR A 1 92 ? -4.517 20.696 11.906 1.00 86.00 92 THR A N 1
ATOM 677 C CA . THR A 1 92 ? -4.648 20.351 10.485 1.00 86.00 92 THR A CA 1
ATOM 678 C C . THR A 1 92 ? -5.826 19.411 10.263 1.00 86.00 92 THR A C 1
ATOM 680 O O . THR A 1 92 ? -6.086 18.508 11.058 1.00 86.00 92 THR A O 1
ATOM 683 N N . ALA A 1 93 ? -6.543 19.602 9.153 1.00 78.50 93 ALA A N 1
ATOM 684 C CA . ALA A 1 93 ? -7.602 18.686 8.748 1.00 78.50 93 ALA A CA 1
ATOM 685 C C . ALA A 1 93 ? -7.040 17.278 8.497 1.00 78.50 93 ALA A C 1
ATOM 687 O O . ALA A 1 93 ? -5.970 17.116 7.910 1.00 78.50 93 ALA A O 1
ATOM 688 N N . VAL A 1 94 ? -7.788 16.251 8.899 1.00 80.94 94 VAL A N 1
ATOM 689 C CA . VAL A 1 94 ? -7.392 14.841 8.763 1.00 80.94 94 VAL A CA 1
ATOM 690 C C . VAL A 1 94 ? -7.671 14.331 7.349 1.00 80.94 94 VAL A C 1
ATOM 692 O O . VAL A 1 94 ? -8.405 13.373 7.129 1.00 80.94 94 VAL A O 1
ATOM 695 N N . GLU A 1 95 ? -7.070 15.010 6.382 1.00 83.56 95 GLU A N 1
ATOM 696 C CA . GLU A 1 95 ? -7.199 14.758 4.955 1.00 83.56 95 GLU A CA 1
ATOM 697 C C . GLU A 1 95 ? -5.812 14.555 4.352 1.00 83.56 95 GLU A C 1
ATOM 699 O O . GLU A 1 95 ? -4.861 15.261 4.695 1.00 83.56 95 GLU A O 1
ATOM 704 N N . GLU A 1 96 ? -5.699 13.606 3.419 1.00 84.94 96 GLU A N 1
ATOM 705 C CA . GLU A 1 96 ? -4.422 13.206 2.805 1.00 84.94 96 GLU A CA 1
ATOM 706 C C . GLU A 1 96 ? -3.651 14.416 2.254 1.00 84.94 96 GLU A C 1
ATOM 708 O O . GLU A 1 96 ? -2.446 14.541 2.442 1.00 84.94 96 GLU A O 1
ATOM 713 N N . ASP A 1 97 ? -4.367 15.336 1.611 1.00 85.56 97 ASP A N 1
ATOM 714 C CA . ASP A 1 97 ? -3.821 16.540 0.989 1.00 85.56 97 ASP A CA 1
ATOM 715 C C . ASP A 1 97 ? -3.368 17.595 2.015 1.00 85.56 97 ASP A C 1
ATOM 717 O O . ASP A 1 97 ? -2.343 18.246 1.823 1.00 85.56 97 ASP A O 1
ATOM 721 N N . ALA A 1 98 ? -4.093 17.746 3.127 1.00 82.81 98 ALA A N 1
ATOM 722 C CA . ALA A 1 98 ? -3.762 18.707 4.179 1.00 82.81 98 ALA A CA 1
ATOM 723 C C . ALA A 1 98 ? -2.522 18.265 4.969 1.00 82.81 98 ALA A C 1
ATOM 725 O O . ALA A 1 98 ? -1.595 19.053 5.156 1.00 82.81 98 ALA A O 1
ATOM 726 N N . VAL A 1 99 ? -2.465 16.984 5.346 1.00 92.81 99 VAL A N 1
ATOM 727 C CA . VAL A 1 99 ? -1.303 16.380 6.015 1.00 92.81 99 VAL A CA 1
ATOM 728 C C . VAL A 1 99 ? -0.067 16.438 5.120 1.00 92.81 99 VAL A C 1
ATOM 730 O O . VAL A 1 99 ? 1.001 16.865 5.553 1.00 92.81 99 VAL A O 1
ATOM 733 N N . TRP A 1 100 ? -0.220 16.069 3.847 1.00 93.00 100 TRP A N 1
ATOM 734 C CA . TRP A 1 100 ? 0.873 16.100 2.880 1.00 93.00 100 TRP A CA 1
ATOM 735 C C . TRP A 1 100 ? 1.443 17.511 2.679 1.00 93.00 100 TRP A C 1
ATOM 737 O O . TRP A 1 100 ? 2.663 17.665 2.624 1.00 93.00 100 TRP A O 1
ATOM 747 N N . ARG A 1 101 ? 0.599 18.553 2.632 1.00 89.44 101 ARG A N 1
ATOM 748 C CA . ARG A 1 101 ? 1.078 19.946 2.584 1.00 89.44 101 ARG A CA 1
ATOM 749 C C . ARG A 1 101 ? 1.753 20.380 3.879 1.00 89.44 101 ARG A C 1
ATOM 751 O O . ARG A 1 101 ? 2.744 21.100 3.812 1.00 89.44 101 ARG A O 1
ATOM 758 N N . LEU A 1 102 ? 1.251 19.948 5.036 1.00 91.25 102 LEU A N 1
ATOM 759 C CA . LEU A 1 102 ? 1.877 20.262 6.319 1.00 91.25 102 LEU A CA 1
ATOM 760 C C . LEU A 1 102 ? 3.307 19.703 6.388 1.00 91.25 102 LEU A C 1
ATOM 762 O O . LEU A 1 102 ? 4.202 20.402 6.842 1.00 91.25 102 LEU A O 1
ATOM 766 N N . PHE A 1 103 ? 3.558 18.497 5.871 1.00 95.00 103 PHE A N 1
ATOM 767 C CA . PHE A 1 103 ? 4.910 17.912 5.838 1.00 95.00 103 PHE A CA 1
ATOM 768 C C . PHE A 1 103 ? 5.924 18.736 5.039 1.00 95.00 103 PHE A C 1
ATOM 770 O O . PHE A 1 103 ? 7.125 18.607 5.264 1.00 95.00 103 PHE A O 1
ATOM 777 N N . ALA A 1 104 ? 5.469 19.592 4.120 1.00 91.62 104 ALA A N 1
ATOM 778 C CA . ALA A 1 104 ? 6.346 20.492 3.379 1.00 91.62 104 ALA A CA 1
ATOM 779 C C . ALA A 1 104 ? 6.857 21.675 4.230 1.00 91.62 104 ALA A C 1
ATOM 781 O O . ALA A 1 104 ? 7.702 22.440 3.767 1.00 91.62 104 ALA A O 1
ATOM 782 N N . THR A 1 105 ? 6.376 21.846 5.467 1.00 90.75 105 THR A N 1
ATOM 783 C CA . THR A 1 105 ? 6.744 22.961 6.350 1.00 90.75 105 THR A CA 1
ATOM 784 C C . THR A 1 105 ? 7.526 22.482 7.579 1.00 90.75 105 THR A C 1
ATOM 786 O O . THR A 1 105 ? 7.368 21.339 8.006 1.00 90.75 105 THR A O 1
ATOM 789 N N . PRO A 1 106 ? 8.347 23.347 8.208 1.00 91.62 106 PRO A N 1
ATOM 790 C CA . PRO A 1 106 ? 9.006 23.013 9.474 1.00 91.62 106 PRO A CA 1
ATOM 791 C C . PRO A 1 106 ? 8.028 22.639 10.596 1.00 91.62 106 PRO A C 1
ATOM 793 O O . PRO A 1 106 ? 8.350 21.817 11.447 1.00 91.62 106 PRO A O 1
ATOM 796 N N . GLN A 1 107 ? 6.820 23.213 10.595 1.00 91.25 107 GLN A N 1
ATOM 797 C CA . GLN A 1 107 ? 5.776 22.896 11.572 1.00 91.25 107 GLN A CA 1
ATOM 798 C C . GLN A 1 107 ? 5.257 21.456 11.426 1.00 91.25 107 GLN A C 1
ATOM 800 O O . GLN A 1 107 ? 4.715 20.906 12.380 1.00 91.25 107 GLN A O 1
ATOM 805 N N . GLY A 1 108 ? 5.424 20.838 10.252 1.00 94.06 108 GLY A N 1
ATOM 806 C CA . GLY A 1 108 ? 5.019 19.461 9.990 1.00 94.06 108 GLY A CA 1
ATOM 807 C C . GLY A 1 108 ? 6.055 18.394 10.324 1.00 94.06 108 GLY A C 1
ATOM 808 O O . GLY A 1 108 ? 5.732 17.215 10.205 1.00 94.06 108 GLY A O 1
ATOM 809 N N . ASP A 1 109 ? 7.273 18.759 10.737 1.00 96.50 109 ASP A N 1
ATOM 810 C CA . ASP A 1 109 ? 8.378 17.803 10.904 1.00 96.50 109 ASP A CA 1
ATOM 811 C C . ASP A 1 109 ? 8.080 16.709 11.933 1.00 96.50 109 ASP A C 1
ATOM 813 O O . ASP A 1 109 ? 8.364 15.533 11.691 1.00 96.50 109 ASP A O 1
ATOM 817 N N . GLU A 1 110 ? 7.489 17.078 13.073 1.00 97.25 110 GLU A N 1
ATOM 818 C CA . GLU A 1 110 ? 7.111 16.125 14.123 1.00 97.25 110 GLU A CA 1
ATOM 819 C C . GLU A 1 110 ? 6.045 15.146 13.628 1.00 97.25 110 GLU A C 1
ATOM 821 O O . GLU A 1 110 ? 6.173 13.936 13.832 1.00 97.25 110 GLU A O 1
ATOM 826 N N . LEU A 1 111 ? 5.038 15.647 12.903 1.00 97.69 111 LEU A N 1
ATOM 827 C CA . LEU A 1 111 ? 3.985 14.811 12.334 1.00 97.69 111 LEU A CA 1
ATOM 828 C C . LEU A 1 111 ? 4.533 13.902 11.223 1.00 97.69 111 LEU A C 1
ATOM 830 O O . LEU A 1 111 ? 4.189 12.723 11.180 1.00 97.69 111 LEU A O 1
ATOM 834 N N . ALA A 1 112 ? 5.430 14.405 10.371 1.00 97.88 112 ALA A N 1
ATOM 835 C CA . ALA A 1 112 ? 6.092 13.619 9.331 1.00 97.88 112 ALA A CA 1
ATOM 836 C C . ALA A 1 112 ? 6.955 12.500 9.933 1.00 97.88 112 ALA A C 1
ATOM 838 O O . ALA A 1 112 ? 6.904 11.357 9.473 1.00 97.88 112 ALA A O 1
ATOM 839 N N . CYS A 1 113 ? 7.697 12.798 11.006 1.00 98.44 113 CYS A N 1
ATOM 840 C CA . CYS A 1 113 ? 8.469 11.807 11.753 1.00 98.44 113 CYS A CA 1
ATOM 841 C C . CYS A 1 113 ? 7.556 10.747 12.381 1.00 98.44 113 CYS A C 1
ATOM 843 O O . CYS A 1 113 ? 7.849 9.549 12.322 1.00 98.44 113 CYS A O 1
ATOM 845 N N . ALA A 1 114 ? 6.428 11.170 12.956 1.00 97.94 114 ALA A N 1
ATOM 846 C CA . ALA A 1 114 ? 5.464 10.252 13.540 1.00 97.94 114 ALA A CA 1
ATOM 847 C C . ALA A 1 114 ? 4.840 9.343 12.474 1.00 97.94 114 ALA A C 1
ATOM 849 O O . ALA A 1 114 ? 4.742 8.137 12.683 1.00 97.94 114 ALA A O 1
ATOM 850 N N . PHE A 1 115 ? 4.496 9.883 11.303 1.00 98.19 115 PHE A N 1
ATOM 851 C CA . PHE A 1 115 ? 3.986 9.106 10.173 1.00 98.19 115 PHE A CA 1
ATOM 852 C C . PHE A 1 115 ? 5.017 8.117 9.634 1.00 98.19 115 PHE A C 1
ATOM 854 O O . PHE A 1 115 ? 4.668 6.971 9.361 1.00 98.19 115 PHE A O 1
ATOM 861 N N . ALA A 1 116 ? 6.290 8.508 9.551 1.00 98.25 116 ALA A N 1
ATOM 862 C CA . ALA A 1 116 ? 7.375 7.598 9.202 1.00 98.25 116 ALA A CA 1
ATOM 863 C C . ALA A 1 116 ? 7.468 6.429 10.196 1.00 98.25 116 ALA A C 1
ATOM 865 O O . ALA A 1 116 ? 7.533 5.265 9.792 1.00 98.25 116 ALA A O 1
ATOM 866 N N . ARG A 1 117 ? 7.395 6.710 11.505 1.00 97.81 117 ARG A N 1
ATOM 867 C CA . ARG A 1 117 ? 7.410 5.657 12.530 1.00 97.81 117 ARG A CA 1
ATOM 868 C C . ARG A 1 117 ? 6.173 4.775 12.445 1.00 97.81 117 ARG A C 1
ATOM 870 O O . ARG A 1 117 ? 6.297 3.560 12.579 1.00 97.81 117 ARG A O 1
ATOM 877 N N . LEU A 1 118 ? 5.003 5.368 12.241 1.00 95.94 118 LEU A N 1
ATOM 878 C CA . LEU A 1 118 ? 3.742 4.653 12.101 1.00 95.94 118 LEU A CA 1
ATOM 879 C C . LEU A 1 118 ? 3.760 3.737 10.880 1.00 95.94 118 LEU A C 1
ATOM 881 O O . LEU A 1 118 ? 3.348 2.592 11.002 1.00 95.94 118 LEU A O 1
ATOM 885 N N . LEU A 1 119 ? 4.314 4.177 9.749 1.00 95.50 119 LEU A N 1
ATOM 886 C CA . LEU A 1 119 ? 4.481 3.331 8.569 1.00 95.50 119 LEU A CA 1
ATOM 887 C C . LEU A 1 119 ? 5.339 2.098 8.890 1.00 95.50 119 LEU A C 1
ATOM 889 O O . LEU A 1 119 ? 4.900 0.976 8.652 1.00 95.50 119 LEU A O 1
ATOM 893 N N . LEU A 1 120 ? 6.491 2.282 9.545 1.00 92.88 120 LEU A N 1
ATOM 894 C CA . LEU A 1 120 ? 7.323 1.164 10.016 1.00 92.88 120 LEU A CA 1
ATOM 895 C C . LEU A 1 120 ? 6.606 0.267 11.040 1.00 92.88 120 LEU A C 1
ATOM 897 O O . LEU A 1 120 ? 6.922 -0.909 11.148 1.00 92.88 120 LEU A O 1
ATOM 901 N N . PHE A 1 121 ? 5.663 0.802 11.822 1.00 91.69 121 PHE A N 1
ATOM 902 C CA . PHE A 1 121 ? 4.867 0.020 12.779 1.00 91.69 121 PHE A CA 1
ATOM 903 C C . PHE A 1 121 ? 3.834 -0.877 12.090 1.00 91.69 121 PHE A C 1
ATOM 905 O O . PHE A 1 121 ? 3.463 -1.908 12.639 1.00 91.69 121 PHE A O 1
ATOM 912 N N . THR A 1 122 ? 3.369 -0.498 10.898 1.00 84.12 122 THR A N 1
ATOM 913 C CA . THR A 1 122 ? 2.434 -1.325 10.120 1.00 84.12 122 THR A CA 1
ATOM 914 C C . THR A 1 122 ? 3.098 -2.519 9.437 1.00 84.12 122 THR A C 1
ATOM 916 O O . THR A 1 122 ? 2.396 -3.405 8.951 1.00 84.12 122 THR A O 1
ATOM 919 N N . ASP A 1 123 ? 4.431 -2.561 9.407 1.00 81.62 123 ASP A N 1
ATOM 920 C CA . ASP A 1 123 ? 5.185 -3.692 8.880 1.00 81.62 123 ASP A CA 1
ATOM 921 C C . ASP A 1 123 ? 5.095 -4.889 9.846 1.00 81.62 123 ASP A C 1
ATOM 923 O O . ASP A 1 123 ? 5.472 -4.757 11.013 1.00 81.62 123 ASP A O 1
ATOM 927 N N . PRO A 1 124 ? 4.619 -6.066 9.401 1.00 75.44 124 PRO A N 1
ATOM 928 C CA . PRO A 1 124 ? 4.565 -7.253 10.253 1.00 75.44 124 PRO A CA 1
ATOM 929 C C . PRO A 1 124 ? 5.952 -7.844 10.550 1.00 75.44 124 PRO A C 1
ATOM 931 O O . PRO A 1 124 ? 6.081 -8.677 11.446 1.00 75.44 124 PRO A O 1
ATOM 934 N N . VAL A 1 125 ? 6.987 -7.463 9.794 1.00 75.38 125 VAL A N 1
ATOM 935 C CA . VAL A 1 125 ? 8.355 -7.935 10.021 1.00 75.38 125 VAL A CA 1
ATOM 936 C C . VAL A 1 125 ? 8.996 -7.126 11.147 1.00 75.38 125 VAL A C 1
ATOM 938 O O . VAL A 1 125 ? 8.952 -5.897 11.148 1.00 75.38 125 VAL A O 1
ATOM 941 N N . ALA A 1 126 ? 9.632 -7.823 12.092 1.00 82.25 126 ALA A N 1
ATOM 942 C CA . ALA A 1 126 ? 10.360 -7.187 13.184 1.00 82.25 126 ALA A CA 1
ATOM 943 C C . ALA A 1 126 ? 11.428 -6.212 12.662 1.00 82.25 126 ALA A C 1
ATOM 945 O O . ALA A 1 126 ? 12.080 -6.460 11.644 1.00 82.25 126 ALA A O 1
ATOM 946 N N . LEU A 1 127 ? 11.625 -5.108 13.388 1.00 89.69 127 LEU A N 1
ATOM 947 C CA . LEU A 1 127 ? 12.643 -4.127 13.030 1.00 89.69 127 LEU A CA 1
ATOM 948 C C . LEU A 1 127 ? 14.049 -4.749 13.149 1.00 89.69 127 LEU A C 1
ATOM 950 O O . LEU A 1 127 ? 14.310 -5.487 14.104 1.00 89.69 127 LEU A O 1
ATOM 954 N N . PRO A 1 128 ? 14.959 -4.446 12.209 1.00 90.62 128 PRO A N 1
ATOM 955 C CA . PRO A 1 128 ? 16.332 -4.931 12.240 1.00 90.62 128 PRO A CA 1
ATOM 956 C C . PRO A 1 128 ? 17.065 -4.410 13.478 1.00 90.62 128 PRO A C 1
ATOM 958 O O . PRO A 1 128 ? 16.832 -3.289 13.937 1.00 90.62 128 PRO A O 1
ATOM 961 N N . ALA A 1 129 ? 17.997 -5.207 13.999 1.00 91.88 129 ALA A N 1
ATOM 962 C CA . ALA A 1 129 ? 18.886 -4.748 15.059 1.00 91.88 129 ALA A CA 1
ATOM 963 C C . ALA A 1 129 ? 19.712 -3.541 14.566 1.00 91.88 129 ALA A C 1
ATOM 965 O O . ALA A 1 129 ? 20.173 -3.562 13.426 1.00 91.88 129 ALA A O 1
ATOM 966 N N . PRO A 1 130 ? 19.953 -2.506 15.390 1.00 94.44 130 PRO A N 1
ATOM 967 C CA . PRO A 1 130 ? 20.635 -1.280 14.976 1.00 94.44 130 PRO A CA 1
ATOM 968 C C . PRO A 1 130 ? 22.161 -1.470 14.934 1.00 94.44 130 PRO A C 1
ATOM 970 O O . PRO A 1 130 ? 22.920 -0.749 15.578 1.00 94.44 130 PRO A O 1
ATOM 973 N N . VAL A 1 131 ? 22.624 -2.456 14.168 1.00 93.62 131 VAL A N 1
ATOM 974 C CA . VAL A 1 131 ? 24.038 -2.806 14.004 1.00 93.62 131 VAL A CA 1
ATOM 975 C C . VAL A 1 131 ? 24.417 -2.855 12.520 1.00 93.62 131 VAL A C 1
ATOM 977 O O . VAL A 1 131 ? 23.580 -3.215 11.689 1.00 93.62 131 VAL A O 1
ATOM 980 N N . PRO A 1 132 ? 25.685 -2.577 12.154 1.00 89.12 132 PRO A N 1
ATOM 981 C CA . PRO A 1 132 ? 26.122 -2.614 10.756 1.00 89.12 132 PRO A CA 1
ATOM 982 C C . PRO A 1 132 ? 25.864 -3.950 10.049 1.00 89.12 132 PRO A C 1
ATOM 984 O O . PRO A 1 132 ? 25.602 -3.965 8.854 1.00 89.12 132 PRO A O 1
ATOM 987 N N . ALA A 1 133 ? 25.903 -5.067 10.783 1.00 89.44 133 ALA A N 1
ATOM 988 C CA . ALA A 1 133 ? 25.654 -6.396 10.226 1.00 89.44 133 ALA A CA 1
ATOM 989 C C . ALA A 1 133 ? 24.211 -6.598 9.723 1.00 89.44 133 ALA A C 1
ATOM 991 O O . ALA A 1 133 ? 24.002 -7.468 8.889 1.00 89.44 133 ALA A O 1
ATOM 992 N N . ALA A 1 134 ? 23.251 -5.794 10.195 1.00 88.38 134 ALA A N 1
ATOM 993 C CA . ALA A 1 134 ? 21.839 -5.877 9.814 1.00 88.38 134 ALA A CA 1
ATOM 994 C C . ALA A 1 134 ? 21.461 -4.935 8.645 1.00 88.38 134 ALA A C 1
ATOM 996 O O . ALA A 1 134 ? 20.298 -4.556 8.479 1.00 88.38 134 ALA A O 1
ATOM 997 N N . GLU A 1 135 ? 22.455 -4.464 7.876 1.00 89.94 135 GLU A N 1
ATOM 998 C CA . GLU A 1 135 ? 22.258 -3.493 6.788 1.00 89.94 135 GLU A CA 1
ATOM 999 C C . GLU A 1 135 ? 21.248 -3.983 5.744 1.00 89.94 135 GLU A C 1
ATOM 1001 O O . GLU A 1 135 ? 20.432 -3.192 5.261 1.00 89.94 135 GLU A O 1
ATOM 1006 N N . GLU A 1 136 ? 21.300 -5.271 5.397 1.00 81.56 136 GLU A N 1
ATOM 1007 C CA . GLU A 1 136 ? 20.462 -5.845 4.347 1.00 81.56 136 GLU A CA 1
ATOM 1008 C C . GLU A 1 136 ? 19.007 -5.990 4.813 1.00 81.56 136 GLU A C 1
ATOM 1010 O O . GLU A 1 136 ? 18.085 -5.639 4.079 1.00 81.56 136 GLU A O 1
ATOM 1015 N N . GLU A 1 137 ? 18.767 -6.395 6.062 1.00 79.88 137 GLU A N 1
ATOM 1016 C CA . GLU A 1 137 ? 17.424 -6.418 6.645 1.00 79.88 137 GLU A CA 1
ATOM 1017 C C . GLU A 1 137 ? 16.825 -5.009 6.730 1.00 79.88 137 GLU A C 1
ATOM 1019 O O . GLU A 1 137 ? 15.644 -4.811 6.421 1.00 79.88 137 GLU A O 1
ATOM 1024 N N . ALA A 1 138 ? 17.639 -4.015 7.096 1.00 87.38 138 ALA A N 1
ATOM 1025 C CA . ALA A 1 138 ? 17.226 -2.616 7.116 1.00 87.38 138 ALA A CA 1
ATOM 1026 C C . ALA A 1 138 ? 16.900 -2.091 5.713 1.00 87.38 138 ALA A C 1
ATOM 1028 O O . ALA A 1 138 ? 15.891 -1.404 5.532 1.00 87.38 138 ALA A O 1
ATOM 1029 N N . TRP A 1 139 ? 17.695 -2.469 4.710 1.00 83.81 139 TRP A N 1
ATOM 1030 C CA . TRP A 1 139 ? 17.435 -2.139 3.312 1.00 83.81 139 TRP A CA 1
ATOM 1031 C C . TRP A 1 139 ? 16.118 -2.744 2.814 1.00 83.81 139 TRP A C 1
ATOM 1033 O O . TRP A 1 139 ? 15.291 -2.048 2.221 1.00 83.81 139 TRP A O 1
ATOM 1043 N N . LEU A 1 140 ? 15.874 -4.024 3.103 1.00 75.81 140 LEU A N 1
ATOM 1044 C CA . LEU A 1 140 ? 14.634 -4.707 2.732 1.00 75.81 140 LEU A CA 1
ATOM 1045 C C . LEU A 1 140 ? 13.411 -4.116 3.443 1.00 75.81 140 LEU A C 1
ATOM 1047 O O . LEU A 1 140 ? 12.338 -4.025 2.842 1.00 75.81 140 LEU A O 1
ATOM 1051 N N . CYS A 1 141 ? 13.560 -3.695 4.703 1.00 78.94 141 CYS A N 1
ATOM 1052 C CA . CYS A 1 141 ? 12.525 -2.963 5.430 1.00 78.94 141 CYS A CA 1
ATOM 1053 C C . CYS A 1 141 ? 12.196 -1.634 4.737 1.00 78.94 141 CYS A C 1
ATOM 1055 O O . CYS A 1 141 ? 11.027 -1.359 4.459 1.00 78.94 141 CYS A O 1
ATOM 1057 N N . TYR A 1 142 ? 13.210 -0.851 4.370 1.00 89.94 142 TYR A N 1
ATOM 1058 C CA . TYR A 1 142 ? 13.025 0.383 3.611 1.00 89.94 142 TYR A CA 1
ATOM 1059 C C . TYR A 1 142 ? 12.302 0.142 2.274 1.00 89.94 142 TYR A C 1
ATOM 1061 O O . TYR A 1 142 ? 11.268 0.760 2.020 1.00 89.94 142 TYR A O 1
ATOM 1069 N N . LEU A 1 143 ? 12.758 -0.811 1.454 1.00 74.44 143 LEU A N 1
ATOM 1070 C CA . LEU A 1 143 ? 12.137 -1.106 0.155 1.00 74.44 143 LEU A CA 1
ATOM 1071 C C . LEU A 1 143 ? 10.668 -1.529 0.273 1.00 74.44 143 LEU A C 1
ATOM 1073 O O . LEU A 1 143 ? 9.834 -1.103 -0.527 1.00 74.44 143 LEU A O 1
ATOM 1077 N N . ARG A 1 144 ? 10.337 -2.358 1.268 1.00 81.94 144 ARG A N 1
ATOM 1078 C CA . ARG A 1 144 ? 8.974 -2.870 1.473 1.00 81.94 144 ARG A CA 1
ATOM 1079 C C . ARG A 1 144 ? 7.988 -1.766 1.856 1.00 81.94 144 ARG A C 1
ATOM 1081 O O . ARG A 1 144 ? 6.849 -1.780 1.373 1.00 81.94 144 ARG A O 1
ATOM 1088 N N . ASN A 1 145 ? 8.435 -0.835 2.698 1.00 80.06 145 ASN A N 1
ATOM 1089 C CA . ASN A 1 145 ? 7.595 0.212 3.275 1.00 80.06 145 ASN A CA 1
ATOM 1090 C C . ASN A 1 145 ? 7.532 1.472 2.404 1.00 80.06 145 ASN A C 1
ATOM 1092 O O . ASN A 1 145 ? 6.438 1.971 2.154 1.00 80.06 145 ASN A O 1
ATOM 1096 N N . TRP A 1 146 ? 8.671 1.954 1.896 1.00 84.88 146 TRP A N 1
ATOM 1097 C CA . TRP A 1 146 ? 8.739 3.181 1.088 1.00 84.88 146 TRP A CA 1
ATOM 1098 C C . TRP A 1 146 ? 8.503 2.944 -0.404 1.00 84.88 146 TRP A C 1
ATOM 1100 O O . TRP A 1 146 ? 8.032 3.844 -1.090 1.00 84.88 146 TRP A O 1
ATOM 1110 N N . ARG A 1 147 ? 8.783 1.734 -0.913 1.00 76.62 147 ARG A N 1
ATOM 1111 C CA . ARG A 1 147 ? 8.583 1.337 -2.325 1.00 76.62 147 ARG A CA 1
ATOM 1112 C C . ARG A 1 147 ? 9.094 2.379 -3.341 1.00 76.62 147 ARG A C 1
ATOM 1114 O O . ARG A 1 147 ? 8.369 2.714 -4.281 1.00 76.62 147 ARG A O 1
ATOM 1121 N N . PRO A 1 148 ? 10.328 2.891 -3.177 1.00 72.94 148 PRO A N 1
ATOM 1122 C CA . PRO A 1 148 ? 10.857 3.946 -4.034 1.00 72.94 148 PRO A CA 1
ATOM 1123 C C . PRO A 1 148 ? 10.977 3.462 -5.484 1.00 72.94 148 PRO A C 1
ATOM 1125 O O . PRO A 1 148 ? 11.378 2.327 -5.743 1.00 72.94 148 PRO A O 1
ATOM 1128 N N . GLY A 1 149 ? 10.684 4.335 -6.451 1.00 68.25 149 GLY A N 1
ATOM 1129 C CA . GLY A 1 149 ? 10.782 3.982 -7.872 1.00 68.25 149 GLY A CA 1
ATOM 1130 C C . GLY A 1 149 ? 12.219 3.728 -8.351 1.00 68.25 149 GLY A C 1
ATOM 1131 O O . GLY A 1 149 ? 12.441 2.878 -9.211 1.00 68.25 149 GLY A O 1
ATOM 1132 N N . LYS A 1 150 ? 13.200 4.456 -7.798 1.00 74.06 150 LYS A N 1
ATOM 1133 C CA . LYS A 1 150 ? 14.638 4.322 -8.104 1.00 74.06 150 LYS A CA 1
ATOM 1134 C C . LYS A 1 150 ? 15.471 4.396 -6.815 1.00 74.06 150 LYS A C 1
ATOM 1136 O O . LYS A 1 150 ? 16.044 5.445 -6.518 1.00 74.06 150 LYS A O 1
ATOM 1141 N N . PRO A 1 151 ? 15.512 3.319 -6.014 1.00 73.94 151 PRO A N 1
ATOM 1142 C CA . PRO A 1 151 ? 16.284 3.302 -4.777 1.00 73.94 151 PRO A CA 1
ATOM 1143 C C . PRO A 1 151 ? 17.788 3.442 -5.054 1.00 73.94 151 PRO A C 1
ATOM 1145 O O . PRO A 1 151 ? 18.348 2.691 -5.848 1.00 73.94 151 PRO A O 1
ATOM 1148 N N . ARG A 1 152 ? 18.458 4.369 -4.359 1.00 82.00 152 ARG A N 1
ATOM 1149 C CA . ARG A 1 152 ? 19.917 4.586 -4.444 1.00 82.00 152 ARG A CA 1
ATOM 1150 C C . ARG A 1 152 ? 20.651 3.683 -3.446 1.00 82.00 152 ARG A C 1
ATOM 1152 O O . ARG A 1 152 ? 20.985 4.137 -2.350 1.00 82.00 152 ARG A O 1
ATOM 1159 N N . ARG A 1 153 ? 20.825 2.395 -3.773 1.00 85.38 153 ARG A N 1
ATOM 1160 C CA . ARG A 1 153 ? 21.437 1.379 -2.881 1.00 85.38 153 ARG A CA 1
ATOM 1161 C C . ARG A 1 153 ? 22.860 1.742 -2.464 1.00 85.38 153 ARG A C 1
ATOM 1163 O O . ARG A 1 153 ? 23.270 1.439 -1.344 1.00 85.38 153 ARG A O 1
ATOM 1170 N N . GLU A 1 154 ? 23.598 2.385 -3.357 1.00 83.38 154 GLU A N 1
ATOM 1171 C CA . GLU A 1 154 ? 24.986 2.804 -3.187 1.00 83.38 154 GLU A CA 1
ATOM 1172 C C . GLU A 1 154 ? 25.187 3.783 -2.020 1.00 83.38 154 GLU A C 1
ATOM 1174 O O . GLU A 1 154 ? 26.262 3.817 -1.424 1.00 83.38 154 GLU A O 1
ATOM 1179 N N . HIS A 1 155 ? 24.148 4.536 -1.643 1.00 84.50 155 HIS A N 1
ATOM 1180 C CA . HIS A 1 155 ? 24.205 5.483 -0.527 1.00 84.50 155 HIS A CA 1
ATOM 1181 C C . HIS A 1 155 ? 23.768 4.877 0.813 1.00 84.50 155 HIS A C 1
ATOM 1183 O O . HIS A 1 155 ? 24.103 5.416 1.868 1.00 84.50 155 HIS A O 1
ATOM 1189 N N . TRP A 1 156 ? 23.069 3.739 0.791 1.00 89.25 156 TRP A N 1
ATOM 1190 C CA . TRP A 1 156 ? 22.431 3.173 1.978 1.00 89.25 156 TRP A CA 1
ATOM 1191 C C . TRP A 1 156 ? 23.421 2.752 3.068 1.00 89.25 156 TRP A C 1
ATOM 1193 O O . TRP A 1 156 ? 23.257 3.124 4.226 1.00 89.25 156 TRP A O 1
ATOM 1203 N N . GLY A 1 157 ? 24.476 2.009 2.716 1.00 91.00 157 GLY A N 1
ATOM 1204 C CA . GLY A 1 157 ? 25.415 1.452 3.701 1.00 91.00 157 GLY A CA 1
ATOM 1205 C C . GLY A 1 157 ? 26.109 2.507 4.580 1.00 91.00 157 GLY A C 1
ATOM 1206 O O . GLY A 1 157 ? 26.207 2.333 5.798 1.00 91.00 157 GLY A O 1
ATOM 1207 N N . PRO A 1 158 ? 26.603 3.634 4.026 1.00 93.56 158 PRO A N 1
ATOM 1208 C CA . PRO A 1 158 ? 27.046 4.777 4.827 1.00 93.56 158 PRO A CA 1
ATOM 1209 C C . PRO A 1 158 ? 25.962 5.360 5.751 1.00 93.56 158 PRO A C 1
ATOM 1211 O O . PRO A 1 158 ? 26.263 5.648 6.909 1.00 93.56 158 PRO A O 1
ATOM 1214 N N . PHE A 1 159 ? 24.719 5.507 5.281 1.00 95.88 159 PHE A N 1
ATOM 1215 C CA . PHE A 1 159 ? 23.619 6.065 6.081 1.00 95.88 159 PHE A CA 1
ATOM 1216 C C . PHE A 1 159 ? 23.186 5.144 7.220 1.00 95.88 159 PHE A C 1
ATOM 1218 O O . PHE A 1 159 ? 22.978 5.614 8.338 1.00 95.88 159 PHE A O 1
ATOM 1225 N N . TRP A 1 160 ? 23.116 3.837 6.967 1.00 96.12 160 TRP A N 1
ATOM 1226 C CA . TRP A 1 160 ? 22.813 2.846 7.993 1.00 96.12 160 TRP A CA 1
ATOM 1227 C C . TRP A 1 160 ? 23.877 2.838 9.094 1.00 96.12 160 TRP A C 1
ATOM 1229 O O . TRP A 1 160 ? 23.550 2.907 10.275 1.00 96.12 160 TRP A O 1
ATOM 1239 N N . ARG A 1 161 ? 25.165 2.861 8.725 1.00 94.00 161 ARG A N 1
ATOM 1240 C CA . ARG A 1 161 ? 26.261 2.939 9.704 1.00 94.00 161 ARG A CA 1
ATOM 1241 C C . ARG A 1 161 ? 26.214 4.215 10.546 1.00 94.00 161 ARG A C 1
ATOM 1243 O O . ARG A 1 161 ? 26.422 4.134 11.754 1.00 94.00 161 ARG A O 1
ATOM 1250 N N . ASP A 1 162 ? 25.933 5.373 9.940 1.00 94.12 162 ASP A N 1
ATOM 1251 C CA . ASP A 1 162 ? 25.758 6.625 10.694 1.00 94.12 162 ASP A CA 1
ATOM 1252 C C . ASP A 1 162 ? 24.585 6.519 11.681 1.00 94.12 162 ASP A C 1
ATOM 1254 O O . ASP A 1 162 ? 24.719 6.885 12.849 1.00 94.12 162 ASP A O 1
ATOM 1258 N N . ALA A 1 163 ? 23.461 5.939 11.250 1.00 96.44 163 ALA A N 1
ATOM 1259 C CA . ALA A 1 163 ? 22.305 5.704 12.106 1.00 96.44 163 ALA A CA 1
ATOM 1260 C C . ALA A 1 163 ? 22.634 4.805 13.312 1.00 96.44 163 ALA A C 1
ATOM 1262 O O . ALA A 1 163 ? 22.356 5.199 14.446 1.00 96.44 163 ALA A O 1
ATOM 1263 N N . CYS A 1 164 ? 23.286 3.655 13.092 1.00 95.31 164 CYS A N 1
ATOM 1264 C CA . CYS A 1 164 ? 23.715 2.743 14.161 1.00 95.31 164 CYS A CA 1
ATOM 1265 C C . CYS A 1 164 ? 24.628 3.441 15.179 1.00 95.31 164 CYS A C 1
ATOM 1267 O O . CYS A 1 164 ? 24.434 3.314 16.387 1.00 95.31 164 CYS A O 1
ATOM 1269 N N . ASN A 1 165 ? 25.600 4.223 14.700 1.00 93.75 165 ASN A N 1
ATOM 1270 C CA . ASN A 1 165 ? 26.535 4.934 15.572 1.00 93.75 165 ASN A CA 1
ATOM 1271 C C . ASN A 1 165 ? 25.829 5.981 16.445 1.00 93.75 165 ASN A C 1
ATOM 1273 O O . ASN A 1 165 ? 26.163 6.137 17.620 1.00 93.75 165 ASN A O 1
ATOM 1277 N N . ARG A 1 166 ? 24.844 6.697 15.886 1.00 93.44 166 ARG A N 1
ATOM 1278 C CA . ARG A 1 166 ? 24.083 7.722 16.617 1.00 93.44 166 ARG A CA 1
ATOM 1279 C C . ARG A 1 166 ? 23.249 7.129 17.740 1.00 93.44 166 ARG A C 1
ATOM 1281 O O . ARG A 1 166 ? 23.260 7.689 18.833 1.00 93.44 166 ARG A O 1
ATOM 1288 N N . VAL A 1 167 ? 22.554 6.020 17.482 1.00 93.00 167 VAL A N 1
ATOM 1289 C CA . VAL A 1 167 ? 21.702 5.396 18.503 1.00 93.00 167 VAL A CA 1
ATOM 1290 C C . VAL A 1 167 ? 22.542 4.736 19.599 1.00 93.00 167 VAL A C 1
ATOM 1292 O O . VAL A 1 167 ? 22.279 4.980 20.775 1.00 93.00 167 VAL A O 1
ATOM 1295 N N . ALA A 1 168 ? 23.639 4.057 19.233 1.00 87.19 168 ALA A N 1
ATOM 1296 C CA . ALA A 1 168 ? 24.563 3.431 20.183 1.00 87.19 168 ALA A CA 1
ATOM 1297 C C . ALA A 1 168 ? 25.284 4.447 21.092 1.00 87.19 168 ALA A C 1
ATOM 1299 O O . ALA A 1 168 ? 25.545 4.173 22.262 1.00 87.19 168 ALA A O 1
ATOM 1300 N N . GLY A 1 169 ? 25.595 5.641 20.575 1.00 70.69 169 GLY A N 1
ATOM 1301 C CA . GLY A 1 169 ? 26.224 6.721 21.342 1.00 70.69 169 GLY A CA 1
ATOM 1302 C C . GLY A 1 169 ? 25.271 7.500 22.257 1.00 70.69 169 GLY A C 1
ATOM 1303 O O . GLY A 1 169 ? 25.717 8.413 22.950 1.00 70.69 169 GLY A O 1
ATOM 1304 N N . SER A 1 170 ? 23.968 7.192 22.250 1.00 63.31 170 SER A N 1
ATOM 1305 C CA . SER A 1 170 ? 22.943 8.054 22.851 1.00 63.31 170 SER A CA 1
ATOM 1306 C C . SER A 1 170 ? 22.623 7.772 24.323 1.00 63.31 170 SER A C 1
ATOM 1308 O O . SER A 1 170 ? 21.966 8.610 24.944 1.00 63.31 170 SER A O 1
ATOM 1310 N N . GLY A 1 171 ? 23.097 6.646 24.878 1.00 53.19 171 GLY A N 1
ATOM 1311 C CA . GLY A 1 171 ? 22.813 6.203 26.247 1.00 53.19 171 GLY A CA 1
ATOM 1312 C C . GLY A 1 171 ? 21.324 5.911 26.497 1.00 53.19 171 GLY A C 1
ATOM 1313 O O . GLY A 1 171 ? 20.429 6.609 26.010 1.00 53.19 171 GLY A O 1
ATOM 1314 N N . ALA A 1 172 ? 21.035 4.866 27.277 1.00 39.31 172 ALA A N 1
ATOM 1315 C CA . ALA A 1 172 ? 19.663 4.519 27.649 1.00 39.31 172 ALA A CA 1
ATOM 1316 C C . ALA A 1 172 ? 18.956 5.718 28.325 1.00 39.31 172 ALA A C 1
ATOM 1318 O O . ALA A 1 172 ? 19.557 6.363 29.191 1.00 39.31 172 ALA A O 1
ATOM 1319 N N . PRO A 1 173 ? 17.702 6.046 27.965 1.00 43.16 173 PRO A N 1
ATOM 1320 C CA . PRO A 1 173 ? 16.984 7.132 28.618 1.00 43.16 173 PRO A CA 1
ATOM 1321 C C . PRO A 1 173 ? 16.705 6.800 30.092 1.00 43.16 173 PRO A C 1
ATOM 1323 O O . PRO A 1 173 ? 16.283 5.694 30.430 1.00 43.16 173 PRO A O 1
ATOM 1326 N N . ALA A 1 174 ? 16.904 7.791 30.966 1.00 38.09 174 ALA A N 1
ATOM 1327 C CA . ALA A 1 174 ? 16.336 7.788 32.309 1.00 38.09 174 ALA A CA 1
ATOM 1328 C C . ALA A 1 174 ? 14.795 7.760 32.213 1.00 38.09 174 ALA A C 1
ATOM 1330 O O . ALA A 1 174 ? 14.238 8.379 31.300 1.00 38.09 174 ALA A O 1
ATOM 1331 N N . PRO A 1 175 ? 14.094 7.066 33.127 1.00 34.75 175 PRO A N 1
ATOM 1332 C CA . PRO A 1 175 ? 12.640 6.987 33.096 1.00 34.75 175 PRO A CA 1
ATOM 1333 C C . PRO A 1 175 ? 12.053 8.392 33.244 1.00 34.75 175 PRO A C 1
ATOM 1335 O O . PRO A 1 175 ? 12.318 9.092 34.222 1.00 34.75 175 PRO A O 1
ATOM 1338 N N . VAL A 1 176 ? 11.267 8.812 32.253 1.00 36.91 176 VAL A N 1
ATOM 1339 C CA . VAL A 1 176 ? 10.554 10.089 32.293 1.00 36.91 176 VAL A CA 1
ATOM 1340 C C . VAL A 1 176 ? 9.479 9.971 33.371 1.00 36.91 176 VAL A C 1
ATOM 1342 O O . VAL A 1 176 ? 8.555 9.165 33.265 1.00 36.91 176 VAL A O 1
ATOM 1345 N N . ALA A 1 177 ? 9.642 10.722 34.457 1.00 33.62 177 ALA A N 1
ATOM 1346 C CA . ALA A 1 177 ? 8.691 10.753 35.552 1.00 33.62 177 ALA A CA 1
ATOM 1347 C C . ALA A 1 177 ? 7.419 11.510 35.135 1.00 33.62 177 ALA A C 1
ATOM 1349 O O . ALA A 1 177 ? 7.494 12.659 34.709 1.00 33.62 177 ALA A O 1
ATOM 1350 N N . GLY A 1 178 ? 6.260 10.879 35.343 1.00 38.22 178 GLY A N 1
ATOM 1351 C CA . GLY A 1 178 ? 4.988 11.581 35.512 1.00 38.22 178 GLY A CA 1
ATOM 1352 C C . GLY A 1 178 ? 4.147 11.810 34.257 1.00 38.22 178 GLY A C 1
ATOM 1353 O O . GLY A 1 178 ? 3.832 12.949 33.941 1.00 38.22 178 GLY A O 1
ATOM 1354 N N . VAL A 1 179 ? 3.669 10.740 33.618 1.00 32.56 179 VAL A N 1
ATOM 1355 C CA . VAL A 1 179 ? 2.370 10.761 32.923 1.00 32.56 179 VAL A CA 1
ATOM 1356 C C . VAL A 1 179 ? 1.614 9.508 33.359 1.00 32.56 179 VAL A C 1
ATOM 1358 O O . VAL A 1 179 ? 2.158 8.405 33.320 1.00 32.56 179 VAL A O 1
ATOM 1361 N N . ALA A 1 180 ? 0.398 9.686 33.879 1.00 29.56 180 ALA A N 1
ATOM 1362 C CA . ALA A 1 180 ? -0.436 8.589 34.362 1.00 29.56 180 ALA A CA 1
ATOM 1363 C C . ALA A 1 180 ? -0.682 7.553 33.245 1.00 29.56 180 ALA A C 1
ATOM 1365 O O . ALA A 1 180 ? -0.838 7.938 32.085 1.00 29.56 180 ALA A O 1
ATOM 1366 N N . PRO A 1 181 ? -0.726 6.247 33.562 1.00 36.41 181 PRO A N 1
ATOM 1367 C CA . PRO A 1 181 ? -0.896 5.230 32.546 1.00 36.41 181 PRO A CA 1
ATOM 1368 C C . PRO A 1 181 ? -2.343 5.186 32.051 1.00 36.41 181 PRO A C 1
ATOM 1370 O O . PRO A 1 181 ? -3.291 5.423 32.799 1.00 36.41 181 PRO A O 1
ATOM 1373 N N . SER A 1 182 ? -2.461 4.716 30.813 1.00 42.25 182 SER A N 1
ATOM 1374 C CA . SER A 1 182 ? -3.638 4.151 30.152 1.00 42.25 182 SER A CA 1
ATOM 1375 C C . SER A 1 182 ? -4.435 5.081 29.237 1.00 42.25 182 SER A C 1
ATOM 1377 O O . SER A 1 182 ? -5.165 5.981 29.642 1.00 42.25 182 SER A O 1
ATOM 1379 N N . THR A 1 183 ? -4.384 4.749 27.952 1.00 42.31 183 THR A N 1
ATOM 1380 C CA . THR A 1 183 ? -5.582 4.710 27.119 1.00 42.31 183 THR A CA 1
ATOM 1381 C C . THR A 1 183 ? -5.442 3.488 26.209 1.00 42.31 183 THR A C 1
ATOM 1383 O O . THR A 1 183 ? -4.415 3.293 25.556 1.00 42.31 183 THR A O 1
ATOM 1386 N N . ASP A 1 184 ? -6.422 2.588 26.260 1.00 49.94 184 ASP A N 1
ATOM 1387 C CA . ASP A 1 184 ? -6.482 1.432 25.368 1.00 49.94 184 ASP A CA 1
ATOM 1388 C C . ASP A 1 184 ? -6.635 1.891 23.903 1.00 49.94 184 ASP A C 1
ATOM 1390 O O . ASP A 1 184 ? -7.131 2.989 23.666 1.00 49.94 184 ASP A O 1
ATOM 1394 N N . LEU A 1 185 ? -6.237 1.091 22.906 1.00 44.00 185 LEU A N 1
ATOM 1395 C CA . LEU A 1 185 ? -6.420 1.453 21.484 1.00 44.00 185 LEU A CA 1
ATOM 1396 C C . LEU A 1 185 ? -7.902 1.733 21.163 1.00 44.00 185 LEU A C 1
ATOM 1398 O O . LEU A 1 185 ? -8.201 2.646 20.394 1.00 44.00 185 LEU A O 1
ATOM 1402 N N . ALA A 1 186 ? -8.809 1.012 21.829 1.00 42.84 186 ALA A N 1
ATOM 1403 C CA . ALA A 1 186 ? -10.249 1.264 21.822 1.00 42.84 186 ALA A CA 1
ATOM 1404 C C . ALA A 1 186 ? -10.613 2.622 22.459 1.00 42.84 186 ALA A C 1
ATOM 1406 O O . ALA A 1 186 ? -11.304 3.433 21.853 1.00 42.84 186 ALA A O 1
ATOM 1407 N N . ALA A 1 187 ? -10.055 2.943 23.628 1.00 46.34 187 ALA A N 1
ATOM 1408 C CA . ALA A 1 187 ? -10.306 4.220 24.300 1.00 46.34 187 ALA A CA 1
ATOM 1409 C C . ALA A 1 187 ? -9.671 5.432 23.569 1.00 46.34 187 ALA A C 1
ATOM 1411 O O . ALA A 1 187 ? -10.139 6.563 23.702 1.00 46.34 187 ALA A O 1
ATOM 1412 N N . LEU A 1 188 ? -8.630 5.214 22.756 1.00 48.91 188 LEU A N 1
ATOM 1413 C CA . LEU A 1 188 ? -8.080 6.204 21.821 1.00 48.91 188 LEU A CA 1
ATOM 1414 C C . LEU A 1 188 ? -9.037 6.452 20.647 1.00 48.91 188 LEU A C 1
ATOM 1416 O O . LEU A 1 188 ? -9.193 7.598 20.227 1.00 48.91 188 LEU A O 1
ATOM 1420 N N . ALA A 1 189 ? -9.701 5.409 20.137 1.00 47.34 189 ALA A N 1
ATOM 1421 C CA . ALA A 1 189 ? -10.738 5.554 19.117 1.00 47.34 189 ALA A CA 1
ATOM 1422 C C . ALA A 1 189 ? -11.939 6.360 19.646 1.00 47.34 189 ALA A C 1
ATOM 1424 O O . ALA A 1 189 ? -12.411 7.264 18.954 1.00 47.34 189 ALA A O 1
ATOM 1425 N N . ASP A 1 190 ? -12.345 6.129 20.898 1.00 48.97 190 ASP A N 1
ATOM 1426 C CA . ASP A 1 190 ? -13.389 6.914 21.573 1.00 48.97 190 ASP A CA 1
ATOM 1427 C C . ASP A 1 190 ? -12.996 8.388 21.738 1.00 48.97 190 ASP A C 1
ATOM 1429 O O . ASP A 1 190 ? -13.794 9.290 21.478 1.00 48.97 190 ASP A O 1
ATOM 1433 N N . ARG A 1 191 ? -11.742 8.659 22.124 1.00 52.12 191 ARG A N 1
ATOM 1434 C CA . ARG A 1 191 ? -11.194 10.022 22.229 1.00 52.12 191 ARG A CA 1
ATOM 1435 C C . ARG A 1 191 ? -11.211 10.742 20.875 1.00 52.12 191 ARG A C 1
ATOM 1437 O O . ARG A 1 191 ? -11.573 11.915 20.817 1.00 52.12 191 ARG A O 1
ATOM 1444 N N . VAL A 1 192 ? -10.851 10.048 19.792 1.00 45.44 192 VAL A N 1
ATOM 1445 C CA . VAL A 1 192 ? -10.926 10.583 18.421 1.00 45.44 192 VAL A CA 1
ATOM 1446 C C . VAL A 1 192 ? -12.375 10.896 18.052 1.00 45.44 192 VAL A C 1
ATOM 1448 O O . VAL A 1 192 ? -12.650 12.014 17.627 1.00 45.44 192 VAL A O 1
ATOM 1451 N N . ALA A 1 193 ? -13.310 9.976 18.294 1.00 50.09 193 ALA A N 1
ATOM 1452 C CA . ALA A 1 193 ? -14.729 10.194 18.010 1.00 50.09 193 ALA A CA 1
ATOM 1453 C C . ALA A 1 193 ? -15.307 11.398 18.782 1.00 50.09 193 ALA A C 1
ATOM 1455 O O . ALA A 1 193 ? -16.084 12.181 18.233 1.00 50.09 193 ALA A O 1
ATOM 1456 N N . GLN A 1 194 ? -14.894 11.597 20.038 1.00 53.59 194 GLN A N 1
ATOM 1457 C CA . GLN A 1 194 ? -15.297 12.750 20.852 1.00 53.59 194 GLN A CA 1
ATOM 1458 C C . GLN A 1 194 ? -14.746 14.079 20.315 1.00 53.59 194 GLN A C 1
ATOM 1460 O O . GLN A 1 194 ? -15.476 15.070 20.273 1.00 53.59 194 GLN A O 1
ATOM 1465 N N . LEU A 1 195 ? -13.485 14.112 19.873 1.00 46.81 195 LEU A N 1
ATOM 1466 C CA . LEU A 1 195 ? -12.879 15.305 19.269 1.00 46.81 195 LEU A CA 1
ATOM 1467 C C . LEU A 1 195 ? -13.515 15.644 17.913 1.00 46.81 195 LEU A C 1
ATOM 1469 O O . LEU A 1 195 ? -13.765 16.814 17.630 1.00 46.81 195 LEU A O 1
ATOM 1473 N N . GLU A 1 196 ? -13.850 14.637 17.106 1.00 46.56 196 GLU A N 1
ATOM 1474 C CA . GLU A 1 196 ? -14.581 14.816 15.845 1.00 46.56 196 GLU A CA 1
ATOM 1475 C C . GLU A 1 196 ? -15.995 15.353 16.067 1.00 46.56 196 GLU A C 1
ATOM 1477 O O . GLU A 1 196 ? -16.448 16.240 15.341 1.00 46.56 196 GLU A O 1
ATOM 1482 N N . ALA A 1 197 ? -16.695 14.852 17.086 1.00 45.06 197 ALA A N 1
ATOM 1483 C CA . ALA A 1 197 ? -18.006 15.361 17.469 1.00 45.06 197 ALA A CA 1
ATOM 1484 C C . ALA A 1 197 ? -17.927 16.820 17.952 1.00 45.06 197 ALA A C 1
ATOM 1486 O O . ALA A 1 197 ? -18.768 17.634 17.573 1.00 45.06 197 ALA A O 1
ATOM 1487 N N . ALA A 1 198 ? -16.896 17.175 18.727 1.00 48.28 198 ALA A N 1
ATOM 1488 C CA . ALA A 1 198 ? -16.672 18.543 19.195 1.00 48.28 198 ALA A CA 1
ATOM 1489 C C . ALA A 1 198 ? -16.321 19.513 18.051 1.00 48.28 198 ALA A C 1
ATOM 1491 O O . ALA A 1 198 ? -16.846 20.625 18.013 1.00 48.28 198 ALA A O 1
ATOM 1492 N N . ALA A 1 199 ? -15.497 19.087 17.087 1.00 42.00 199 ALA A N 1
ATOM 1493 C CA . ALA A 1 199 ? -15.159 19.879 15.902 1.00 42.00 199 ALA A CA 1
ATOM 1494 C C . ALA A 1 199 ? -16.384 20.150 15.006 1.00 42.00 199 ALA A C 1
ATOM 1496 O O . ALA A 1 199 ? -16.513 21.238 14.450 1.00 42.00 199 ALA A O 1
ATOM 1497 N N . ASN A 1 200 ? -17.315 19.195 14.918 1.00 43.66 200 ASN A N 1
ATOM 1498 C CA . ASN A 1 200 ? -18.569 19.337 14.169 1.00 43.66 200 ASN A CA 1
ATOM 1499 C C . ASN A 1 200 ? -19.669 20.112 14.925 1.00 43.66 200 ASN A C 1
ATOM 1501 O O . ASN A 1 200 ? -20.688 20.455 14.326 1.00 43.66 200 ASN A O 1
ATOM 1505 N N . ALA A 1 201 ? -19.488 20.387 16.221 1.00 37.16 201 ALA A N 1
ATOM 1506 C CA . ALA A 1 201 ? -20.447 21.110 17.061 1.00 37.16 201 ALA A CA 1
ATOM 1507 C C . ALA A 1 201 ? -20.157 22.621 17.182 1.00 37.16 201 ALA A C 1
ATOM 1509 O O . ALA A 1 201 ? -20.945 23.349 17.790 1.00 37.16 201 ALA A O 1
ATOM 1510 N N . ALA A 1 202 ? -19.047 23.116 16.621 1.00 34.00 202 ALA A N 1
ATOM 1511 C CA . ALA A 1 202 ? -18.725 24.541 16.631 1.00 34.00 202 ALA A CA 1
ATOM 1512 C C . ALA A 1 202 ? -19.664 25.327 15.682 1.00 34.00 202 ALA A C 1
ATOM 1514 O O . ALA A 1 202 ? -19.809 24.947 14.518 1.00 34.00 202 ALA A O 1
ATOM 1515 N N . PRO A 1 203 ? -20.317 26.419 16.135 1.00 31.88 203 PRO A N 1
ATOM 1516 C CA . PRO A 1 203 ? -21.238 27.180 15.296 1.00 31.88 203 PRO A CA 1
ATOM 1517 C C . PRO A 1 203 ? -20.489 27.901 14.159 1.00 31.88 203 PRO A C 1
ATOM 1519 O O . PRO A 1 203 ? -19.398 28.430 14.384 1.00 31.88 203 PRO A O 1
ATOM 1522 N N . PRO A 1 204 ? -21.063 27.976 12.943 1.00 33.81 204 PRO A N 1
ATOM 1523 C CA . PRO A 1 204 ? -20.417 28.643 11.821 1.00 33.81 204 PRO A CA 1
ATOM 1524 C C . PRO A 1 204 ? -20.342 30.156 12.063 1.00 33.81 204 PRO A C 1
ATOM 1526 O O . PRO A 1 204 ? -21.357 30.847 12.121 1.00 33.81 204 PRO A O 1
ATOM 1529 N N . THR A 1 205 ? -19.130 30.698 12.172 1.00 33.34 205 THR A N 1
ATOM 1530 C CA . THR A 1 205 ? -18.894 32.145 12.159 1.00 33.34 205 THR A CA 1
ATOM 1531 C C . THR A 1 205 ? -18.730 32.625 10.716 1.00 33.34 205 THR A C 1
ATOM 1533 O O . THR A 1 205 ? -17.628 32.598 10.171 1.00 33.34 205 THR A O 1
ATOM 1536 N N . GLY A 1 206 ? -19.824 33.057 10.085 1.00 34.69 206 GLY A N 1
ATOM 1537 C CA . GLY A 1 206 ? -19.803 33.726 8.778 1.00 34.69 206 GLY A CA 1
ATOM 1538 C C . GLY A 1 206 ? -21.207 33.914 8.186 1.00 34.69 206 GLY A C 1
ATOM 1539 O O . GLY A 1 206 ? -22.072 33.073 8.428 1.00 34.69 206 GLY A O 1
ATOM 1540 N N . PRO A 1 207 ? -21.479 35.009 7.446 1.00 30.06 207 PRO A N 1
ATOM 1541 C CA . PRO A 1 207 ? -22.809 35.274 6.905 1.00 30.06 207 PRO A CA 1
ATOM 1542 C C . PRO A 1 207 ? -23.149 34.296 5.771 1.00 30.06 207 PRO A C 1
ATOM 1544 O O . PRO A 1 207 ? -22.308 33.980 4.930 1.00 30.06 207 PRO A O 1
ATOM 1547 N N . ALA A 1 208 ? -24.398 33.828 5.758 1.00 28.41 208 ALA A N 1
ATOM 1548 C CA . ALA A 1 208 ? -24.906 32.858 4.792 1.00 28.41 208 ALA A CA 1
ATOM 1549 C C . ALA A 1 208 ? -24.949 33.433 3.357 1.00 28.41 208 ALA A C 1
ATOM 1551 O O . ALA A 1 208 ? -25.442 34.550 3.173 1.00 28.41 208 ALA A O 1
ATOM 1552 N N . PRO A 1 209 ? -24.479 32.699 2.330 1.00 30.89 209 PRO A N 1
ATOM 1553 C CA . PRO A 1 209 ? -24.635 33.111 0.942 1.00 30.89 209 PRO A CA 1
ATOM 1554 C C . PRO A 1 209 ? -26.038 32.774 0.411 1.00 30.89 209 PRO A C 1
ATOM 1556 O O . PRO A 1 209 ? -26.626 31.752 0.756 1.00 30.89 209 PRO A O 1
ATOM 1559 N N . ALA A 1 210 ? -26.548 33.675 -0.430 1.00 30.06 210 ALA A N 1
ATOM 1560 C CA . ALA A 1 210 ? -27.880 33.656 -1.023 1.00 30.06 210 ALA A CA 1
ATOM 1561 C C . ALA A 1 210 ? -28.078 32.567 -2.095 1.00 30.06 210 ALA A C 1
ATOM 1563 O O . ALA A 1 210 ? -27.138 32.159 -2.781 1.00 30.06 210 ALA A O 1
ATOM 1564 N N . ASP A 1 211 ? -29.345 32.175 -2.242 1.00 33.00 211 ASP A N 1
ATOM 1565 C CA . ASP A 1 211 ? -29.883 31.140 -3.123 1.00 33.00 211 ASP A CA 1
ATOM 1566 C C . ASP A 1 211 ? -29.312 31.146 -4.553 1.00 33.00 211 ASP A C 1
ATOM 1568 O O . ASP A 1 211 ? -29.477 32.095 -5.325 1.00 33.00 211 ASP A O 1
ATOM 1572 N N . ARG A 1 212 ? -28.719 30.013 -4.949 1.00 29.27 212 ARG A N 1
ATOM 1573 C CA . ARG A 1 212 ? -28.560 29.611 -6.352 1.00 29.27 212 ARG A CA 1
ATOM 1574 C C . ARG A 1 212 ? -29.180 28.233 -6.555 1.00 29.27 212 ARG A C 1
ATOM 1576 O O . ARG A 1 212 ? -28.881 27.288 -5.834 1.00 29.27 212 ARG A O 1
ATOM 1583 N N . ILE A 1 213 ? -30.035 28.152 -7.569 1.00 26.88 213 ILE A N 1
ATOM 1584 C CA . ILE A 1 213 ? -30.683 26.932 -8.057 1.00 26.88 213 ILE A CA 1
ATOM 1585 C C . ILE A 1 213 ? -29.598 25.986 -8.612 1.00 26.88 213 ILE A C 1
ATOM 1587 O O . ILE A 1 213 ? -28.819 26.434 -9.458 1.00 26.88 213 ILE A O 1
ATOM 1591 N N . PRO A 1 214 ? -29.525 24.705 -8.196 1.00 27.64 214 PRO A N 1
ATOM 1592 C CA . PRO A 1 214 ? -28.526 23.776 -8.714 1.00 27.64 214 PRO A CA 1
ATOM 1593 C C . PRO A 1 214 ? -28.924 23.285 -10.110 1.00 27.64 214 PRO A C 1
ATOM 1595 O O . PRO A 1 214 ? -29.964 22.652 -10.291 1.00 27.64 214 PRO A O 1
ATOM 1598 N N . THR A 1 215 ? -28.078 23.550 -11.102 1.00 26.86 215 THR A N 1
ATOM 1599 C CA . THR A 1 215 ? -28.036 22.783 -12.352 1.00 26.86 215 THR A CA 1
ATOM 1600 C C . THR A 1 215 ? -27.080 21.610 -12.167 1.00 26.86 215 THR A C 1
ATOM 1602 O O . THR A 1 215 ? -26.026 21.776 -11.560 1.00 26.86 215 THR A O 1
ATOM 1605 N N . GLY A 1 216 ? -27.494 20.436 -12.647 1.00 32.34 216 GLY A N 1
ATOM 1606 C CA . GLY A 1 216 ? -26.970 19.133 -12.248 1.00 32.34 216 GLY A CA 1
ATOM 1607 C C . GLY A 1 216 ? -25.455 18.958 -12.322 1.00 32.34 216 GLY A C 1
ATOM 1608 O O . GLY A 1 216 ? -24.880 19.107 -13.391 1.00 32.34 216 GLY A O 1
ATOM 1609 N N . ASP A 1 217 ? -24.874 18.590 -11.176 1.00 33.50 217 ASP A N 1
ATOM 1610 C CA . ASP A 1 217 ? -23.790 17.602 -11.032 1.00 33.50 217 ASP A CA 1
ATOM 1611 C C . ASP A 1 217 ? -23.555 17.261 -9.539 1.00 33.50 217 ASP A C 1
ATOM 1613 O O . ASP A 1 217 ? -22.441 17.291 -9.030 1.00 33.50 217 ASP A O 1
ATOM 1617 N N . ASP A 1 218 ? -24.633 16.970 -8.798 1.00 28.52 218 ASP A N 1
ATOM 1618 C CA . ASP A 1 218 ? -24.600 16.867 -7.324 1.00 28.52 218 ASP A CA 1
ATOM 1619 C C . ASP 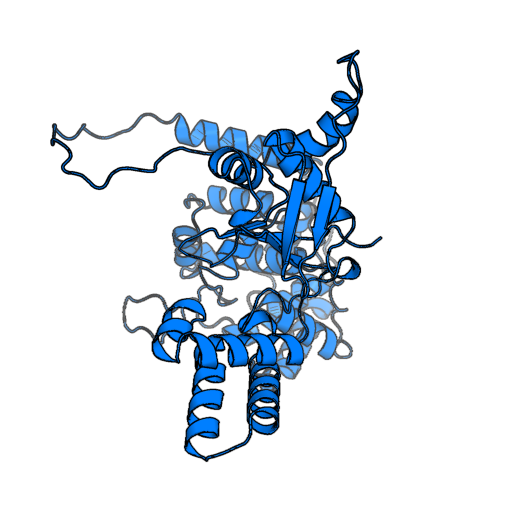A 1 218 ? -25.275 15.587 -6.788 1.00 28.52 218 ASP A C 1
ATOM 1621 O O . ASP A 1 218 ? -26.001 15.579 -5.793 1.00 28.52 218 ASP A O 1
ATOM 1625 N N . ALA A 1 219 ? -25.048 14.458 -7.459 1.00 28.41 219 ALA A N 1
ATOM 1626 C CA . ALA A 1 219 ? -25.373 13.148 -6.905 1.00 28.41 219 ALA A CA 1
ATOM 1627 C C . ALA A 1 219 ? -24.107 12.535 -6.289 1.00 28.41 219 ALA A C 1
ATOM 1629 O O . ALA A 1 219 ? -23.087 12.445 -6.958 1.00 28.41 219 ALA A O 1
ATOM 1630 N N . PHE A 1 220 ? -24.220 12.068 -5.042 1.00 26.97 220 PHE A N 1
ATOM 1631 C CA . PHE A 1 220 ? -23.211 11.386 -4.208 1.00 26.97 220 PHE A CA 1
ATOM 1632 C C . PHE A 1 220 ? -22.507 12.235 -3.146 1.00 26.97 220 PHE A C 1
ATOM 1634 O O . PHE A 1 220 ? -21.286 12.369 -3.102 1.00 26.97 220 PHE A O 1
ATOM 1641 N N . ARG A 1 221 ? -23.296 12.637 -2.145 1.00 28.84 221 ARG A N 1
ATOM 1642 C CA . ARG A 1 221 ? -22.801 12.808 -0.778 1.00 28.84 221 ARG A CA 1
ATOM 1643 C C . ARG A 1 221 ? -23.709 12.042 0.184 1.00 28.84 221 ARG A C 1
ATOM 1645 O O . ARG A 1 221 ? -24.809 12.483 0.490 1.00 28.84 221 ARG A O 1
ATOM 1652 N N . VAL A 1 222 ? -23.244 10.881 0.649 1.00 24.03 222 VAL A N 1
ATOM 1653 C CA . VAL A 1 222 ? -23.771 10.213 1.850 1.00 24.03 222 VAL A CA 1
ATOM 1654 C C . VAL A 1 222 ? -22.566 9.876 2.742 1.00 24.03 222 VAL A C 1
ATOM 1656 O O . VAL A 1 222 ? -21.620 9.260 2.248 1.00 24.03 222 VAL A O 1
ATOM 1659 N N . PRO A 1 223 ? -22.540 10.314 4.014 1.00 29.00 223 PRO A N 1
ATOM 1660 C CA . PRO A 1 223 ? -21.433 10.074 4.941 1.00 29.00 223 PRO A CA 1
ATOM 1661 C C . PRO A 1 223 ? -21.489 8.634 5.470 1.00 29.00 223 PRO A C 1
ATOM 1663 O O . PRO A 1 223 ? -22.583 8.119 5.700 1.00 29.00 223 PRO A O 1
ATOM 1666 N N . PHE A 1 224 ? -20.343 7.973 5.685 1.00 24.22 224 PHE A N 1
ATOM 1667 C CA . PHE A 1 224 ? -20.352 6.599 6.200 1.00 24.22 224 PHE A CA 1
ATOM 1668 C C . PHE A 1 224 ? -19.316 6.323 7.299 1.00 24.22 224 PHE A C 1
ATOM 1670 O O . PHE A 1 224 ? -18.105 6.420 7.107 1.00 24.22 224 PHE A O 1
ATOM 1677 N N . VAL A 1 225 ? -19.865 5.903 8.438 1.00 31.75 225 VAL A N 1
ATOM 1678 C CA . VAL A 1 225 ? -19.252 5.282 9.615 1.00 31.75 225 VAL A CA 1
ATOM 1679 C C . VAL A 1 225 ? -18.960 3.811 9.285 1.00 31.75 225 VAL A C 1
ATOM 1681 O O . VAL A 1 225 ? -19.879 3.000 9.286 1.00 31.75 225 VAL A O 1
ATOM 1684 N N . LEU A 1 226 ? -17.723 3.433 8.937 1.00 24.55 226 LEU A N 1
ATOM 1685 C CA . LEU A 1 226 ? -17.408 2.048 8.513 1.00 24.55 226 LEU A CA 1
ATOM 1686 C C . LEU A 1 226 ? -16.206 1.452 9.249 1.00 24.55 226 LEU A C 1
ATOM 1688 O O . LEU A 1 226 ? -15.295 0.909 8.636 1.00 24.55 226 LEU A O 1
ATOM 1692 N N . LEU A 1 227 ? -16.208 1.565 10.575 1.00 24.75 227 LEU A N 1
ATOM 1693 C CA . LEU A 1 227 ? -15.177 0.988 11.445 1.00 24.75 227 LEU A CA 1
ATOM 1694 C C . LEU A 1 227 ? -15.722 0.360 12.727 1.00 24.75 227 LEU A C 1
ATOM 1696 O O . LEU A 1 227 ? -15.062 -0.503 13.288 1.00 24.75 227 LEU A O 1
ATOM 1700 N N . ASP A 1 228 ? -16.947 0.711 13.112 1.00 29.98 228 ASP A N 1
ATOM 1701 C CA . ASP A 1 228 ? -17.680 0.062 14.204 1.00 29.98 228 ASP A CA 1
ATOM 1702 C C . ASP A 1 228 ? -18.211 -1.329 13.818 1.00 29.98 228 ASP A C 1
ATOM 1704 O O . ASP A 1 228 ? -18.646 -2.096 14.669 1.00 29.98 228 ASP A O 1
ATOM 1708 N N . ALA A 1 229 ? -18.201 -1.683 12.529 1.00 30.75 229 ALA A N 1
ATOM 1709 C CA . ALA A 1 229 ? -18.806 -2.926 12.049 1.00 30.75 229 ALA A CA 1
ATOM 1710 C C . ALA A 1 229 ? -17.826 -4.101 11.885 1.00 30.75 229 ALA A C 1
ATOM 1712 O O . ALA A 1 229 ? -18.284 -5.229 11.732 1.00 30.75 229 ALA A O 1
ATOM 1713 N N . PHE A 1 230 ? -16.514 -3.888 12.038 1.00 28.69 230 PHE A N 1
ATOM 1714 C CA . PHE A 1 230 ? -15.542 -4.988 12.066 1.00 28.69 230 PHE A CA 1
ATOM 1715 C C . PHE A 1 230 ? -15.355 -5.562 13.476 1.00 28.69 230 PHE A C 1
ATOM 1717 O O . PHE A 1 230 ? -15.326 -6.782 13.625 1.00 28.69 230 PHE A O 1
ATOM 1724 N N . GLU A 1 231 ? -15.339 -4.718 14.513 1.00 35.91 231 GLU A N 1
ATOM 1725 C CA . GLU A 1 231 ? -15.377 -5.178 15.913 1.00 35.91 231 GLU A CA 1
ATOM 1726 C C . GLU A 1 231 ? -16.768 -5.717 16.283 1.00 35.91 231 GLU A C 1
ATOM 1728 O O . GLU A 1 231 ? -16.877 -6.765 16.920 1.00 35.91 231 GLU A O 1
ATOM 1733 N N . ARG A 1 232 ? -17.847 -5.138 15.733 1.00 34.09 232 ARG A N 1
ATOM 1734 C CA . ARG A 1 232 ? -19.185 -5.738 15.835 1.00 34.09 232 ARG A CA 1
ATOM 1735 C C . ARG A 1 232 ? -19.391 -6.980 14.969 1.00 34.09 232 ARG A C 1
ATOM 1737 O O . ARG A 1 232 ? -20.271 -7.751 15.300 1.00 34.09 232 ARG A O 1
ATOM 1744 N N . ALA A 1 233 ? -18.631 -7.252 13.908 1.00 34.81 233 ALA A N 1
ATOM 1745 C CA . ALA A 1 233 ? -18.782 -8.515 13.166 1.00 34.81 233 ALA A CA 1
ATOM 1746 C C . ALA A 1 233 ? -18.215 -9.716 13.942 1.00 34.81 233 ALA A C 1
ATOM 1748 O O . ALA A 1 233 ? -18.761 -10.812 13.837 1.00 34.81 233 ALA A O 1
ATOM 1749 N N . GLY A 1 234 ? -17.169 -9.503 14.749 1.00 33.16 234 GLY A N 1
ATOM 1750 C CA . GLY A 1 234 ? -16.660 -10.500 15.694 1.00 33.16 234 GLY A CA 1
ATOM 1751 C C . GLY A 1 234 ? -17.619 -10.722 16.865 1.00 33.16 234 GLY A C 1
ATOM 1752 O O . GLY A 1 234 ? -17.980 -11.859 17.153 1.00 33.16 234 GLY A O 1
ATOM 1753 N N . GLU A 1 235 ? -18.133 -9.641 17.462 1.00 34.56 235 GLU A N 1
ATOM 1754 C CA . GLU A 1 235 ? -19.084 -9.734 18.579 1.00 34.56 235 GLU A CA 1
ATOM 1755 C C . GLU A 1 235 ? -20.521 -10.118 18.162 1.00 34.56 235 GLU A C 1
ATOM 1757 O O . GLU A 1 235 ? -21.224 -10.749 18.949 1.00 34.56 235 GLU A O 1
ATOM 1762 N N . LEU A 1 236 ? -20.985 -9.809 16.940 1.00 33.69 236 LEU A N 1
ATOM 1763 C CA . LEU A 1 236 ? -22.255 -10.319 16.391 1.00 33.69 236 LEU A CA 1
ATOM 1764 C C . LEU A 1 236 ? -22.122 -11.743 15.842 1.00 33.69 236 LEU A C 1
ATOM 1766 O O . LEU A 1 236 ? -23.120 -12.451 15.836 1.00 33.69 236 LEU A O 1
ATOM 1770 N N . ALA A 1 237 ? -20.947 -12.218 15.421 1.00 34.50 237 ALA A N 1
ATOM 1771 C CA . ALA A 1 237 ? -20.797 -13.634 15.075 1.00 34.50 237 ALA A CA 1
ATOM 1772 C C . ALA A 1 237 ? -20.977 -14.544 16.308 1.00 34.50 237 ALA A C 1
ATOM 1774 O O . ALA A 1 237 ? -21.522 -15.638 16.172 1.00 34.50 237 ALA A O 1
ATOM 1775 N N . GLU A 1 238 ? -20.623 -14.063 17.507 1.00 36.88 238 GLU A N 1
ATOM 1776 C CA . GLU A 1 238 ? -20.954 -14.724 18.779 1.00 36.88 238 GLU A CA 1
ATOM 1777 C C . GLU A 1 238 ? -22.352 -14.362 19.326 1.00 36.88 238 GLU A C 1
ATOM 1779 O O . GLU A 1 238 ? -23.000 -15.225 19.913 1.00 36.88 238 GLU A O 1
ATOM 1784 N N . LYS A 1 239 ? -22.882 -13.145 19.101 1.00 36.97 239 LYS A N 1
ATOM 1785 C CA . LYS A 1 239 ? -24.219 -12.725 19.603 1.00 36.97 239 LYS A CA 1
ATOM 1786 C C . LYS A 1 239 ? -25.411 -12.980 18.668 1.00 36.97 239 LYS A C 1
ATOM 1788 O O . LYS A 1 239 ? -26.549 -12.837 19.105 1.00 36.97 239 LYS A O 1
ATOM 1793 N N . VAL A 1 240 ? -25.200 -13.358 17.407 1.00 34.41 240 VAL A N 1
ATOM 1794 C CA . VAL A 1 240 ? -26.270 -13.754 16.458 1.00 34.41 240 VAL A CA 1
ATOM 1795 C C . VAL A 1 240 ? -26.448 -15.278 16.420 1.00 34.41 240 VAL A C 1
ATOM 1797 O O . VAL A 1 240 ? -27.421 -15.786 15.861 1.00 34.41 240 VAL A O 1
ATOM 1800 N N . ALA A 1 241 ? -25.584 -16.027 17.111 1.00 37.47 241 ALA A N 1
ATOM 1801 C CA . ALA A 1 241 ? -25.826 -17.422 17.449 1.00 37.47 241 ALA A CA 1
ATOM 1802 C C . ALA A 1 241 ? -26.863 -17.536 18.592 1.00 37.47 241 ALA A C 1
ATOM 1804 O O . ALA A 1 241 ? -26.542 -17.876 19.725 1.00 37.47 241 ALA A O 1
ATOM 1805 N N . ALA A 1 242 ? -28.122 -17.307 18.197 1.00 34.84 242 ALA A N 1
ATOM 1806 C CA . ALA A 1 242 ? -29.403 -17.726 18.783 1.00 34.84 242 ALA A CA 1
ATOM 1807 C C . ALA A 1 242 ? -30.228 -16.706 19.615 1.00 34.84 242 ALA A C 1
ATOM 1809 O O . ALA A 1 242 ? -29.670 -15.994 20.445 1.00 34.84 242 ALA A O 1
ATOM 1810 N N . PRO A 1 243 ? -31.583 -16.690 19.471 1.00 45.28 243 PRO A N 1
ATOM 1811 C CA . PRO A 1 243 ? -32.425 -17.542 18.622 1.00 45.28 243 PRO A CA 1
ATOM 1812 C C . PRO A 1 243 ? -33.256 -16.747 17.590 1.00 45.28 243 PRO A C 1
ATOM 1814 O O . PRO A 1 243 ? -34.220 -16.070 17.936 1.00 45.28 243 PRO A O 1
ATOM 1817 N N . LEU A 1 244 ? -32.994 -16.959 16.297 1.00 39.22 244 LEU A N 1
ATOM 1818 C CA . LEU A 1 244 ? -34.091 -17.161 15.344 1.00 39.22 244 LEU A CA 1
ATOM 1819 C C . LEU A 1 244 ? -34.210 -18.669 15.159 1.00 39.22 244 LEU A C 1
ATOM 1821 O O . LEU A 1 244 ? -33.569 -19.284 14.310 1.00 39.22 244 LEU A O 1
ATOM 1825 N N . ALA A 1 245 ? -34.972 -19.278 16.060 1.00 37.72 245 ALA A N 1
ATOM 1826 C CA . ALA A 1 245 ? -35.416 -20.642 15.887 1.00 37.72 245 ALA A CA 1
ATOM 1827 C C . ALA A 1 245 ? -36.307 -20.706 14.639 1.00 37.72 245 ALA A C 1
ATOM 1829 O O . ALA A 1 245 ? -37.310 -20.001 14.556 1.00 37.72 245 ALA A O 1
ATOM 1830 N N . GLY A 1 246 ? -35.944 -21.583 13.703 1.00 39.53 246 GLY A N 1
ATOM 1831 C CA . GLY A 1 246 ? -36.866 -22.085 12.688 1.00 39.53 246 GLY A CA 1
ATOM 1832 C C . GLY A 1 246 ? -36.571 -21.648 11.260 1.00 39.53 246 GLY A C 1
ATOM 1833 O O . GLY A 1 246 ? -37.328 -20.872 10.695 1.00 39.53 246 GLY A O 1
ATOM 1834 N N . LEU A 1 247 ? -35.493 -22.183 10.685 1.00 40.31 247 LEU A N 1
ATOM 1835 C CA . LEU A 1 247 ? -35.377 -22.777 9.340 1.00 40.31 247 LEU A CA 1
ATOM 1836 C C . LEU A 1 247 ? -33.880 -22.829 9.022 1.00 40.31 247 LEU A C 1
ATOM 1838 O O . LEU A 1 247 ? -33.192 -21.813 9.086 1.00 40.31 247 LEU A O 1
ATOM 1842 N N . ALA A 1 248 ? -33.353 -24.021 8.742 1.00 47.75 248 ALA A N 1
ATOM 1843 C CA . ALA A 1 248 ? -31.955 -24.176 8.354 1.00 47.75 248 ALA A CA 1
ATOM 1844 C C . ALA A 1 248 ? -31.640 -23.225 7.178 1.00 47.75 248 ALA A C 1
ATOM 1846 O O . ALA A 1 248 ? -32.452 -23.151 6.250 1.00 47.75 248 ALA A O 1
ATOM 1847 N N . PRO A 1 249 ? -30.515 -22.483 7.198 1.00 54.72 249 PRO A N 1
ATOM 1848 C CA . PRO A 1 249 ? -30.169 -21.602 6.092 1.00 54.72 249 PRO A CA 1
ATOM 1849 C C . PRO A 1 249 ? -30.099 -22.432 4.809 1.00 54.72 249 PRO A C 1
ATOM 1851 O O . PRO A 1 249 ? -29.472 -23.493 4.790 1.00 54.72 249 PRO A O 1
ATOM 1854 N N . ALA A 1 250 ? -30.781 -21.970 3.758 1.00 60.22 250 ALA A N 1
ATOM 1855 C CA . ALA A 1 250 ? -30.794 -22.651 2.471 1.00 60.22 250 ALA A CA 1
ATOM 1856 C C . ALA A 1 250 ? -29.351 -22.917 2.016 1.00 60.22 250 ALA A C 1
ATOM 1858 O O . ALA A 1 250 ? -28.497 -22.027 2.081 1.00 60.22 250 ALA A O 1
ATOM 1859 N N . ALA A 1 251 ? -29.077 -24.154 1.596 1.00 77.12 251 ALA A N 1
ATOM 1860 C CA . ALA A 1 251 ? -27.771 -24.518 1.071 1.00 77.12 251 ALA A CA 1
ATOM 1861 C C . ALA A 1 251 ? -27.457 -23.629 -0.141 1.00 77.12 251 ALA A C 1
ATOM 1863 O O . ALA A 1 251 ? -28.275 -23.496 -1.052 1.00 77.12 251 ALA A O 1
ATOM 1864 N N . VAL A 1 252 ? -26.286 -23.000 -0.119 1.00 89.12 252 VAL A N 1
ATOM 1865 C CA . VAL A 1 252 ? -25.765 -22.200 -1.228 1.00 89.12 252 VAL A CA 1
ATOM 1866 C C . VAL A 1 252 ? -24.721 -23.017 -1.982 1.00 89.12 252 VAL A C 1
ATOM 1868 O O . VAL A 1 252 ? -23.987 -23.798 -1.378 1.00 89.12 252 VAL A O 1
ATOM 1871 N N . THR A 1 253 ? -24.655 -22.857 -3.299 1.00 93.81 253 THR A N 1
ATOM 1872 C CA . THR A 1 253 ? -23.741 -23.592 -4.180 1.00 93.81 253 THR A CA 1
ATOM 1873 C C . THR A 1 253 ? -22.856 -22.618 -4.952 1.00 93.81 253 THR A C 1
ATOM 1875 O O . THR A 1 253 ? -23.349 -21.723 -5.636 1.00 93.81 253 THR A O 1
ATOM 1878 N N . ILE A 1 254 ? -21.538 -22.791 -4.838 1.00 94.38 254 ILE A N 1
ATOM 1879 C CA . ILE A 1 254 ? -20.545 -22.038 -5.611 1.00 94.38 254 ILE A CA 1
ATOM 1880 C C . ILE A 1 254 ? -19.955 -22.984 -6.652 1.00 94.38 254 ILE A C 1
ATOM 1882 O O . ILE A 1 254 ? -19.164 -23.867 -6.312 1.00 94.38 254 ILE A O 1
ATOM 1886 N N . ASP A 1 255 ? -20.323 -22.774 -7.910 1.00 91.31 255 ASP A N 1
ATOM 1887 C CA . ASP A 1 255 ? -19.777 -23.518 -9.041 1.00 91.31 255 ASP A CA 1
ATOM 1888 C C . ASP A 1 255 ? -18.565 -22.807 -9.642 1.00 91.31 255 ASP A C 1
ATOM 1890 O O . ASP A 1 255 ? -18.349 -21.610 -9.442 1.00 91.31 255 ASP A O 1
ATOM 1894 N N . PHE A 1 256 ? -17.771 -23.546 -10.413 1.00 87.88 256 PHE A N 1
ATOM 1895 C CA . PHE A 1 256 ? -16.557 -23.040 -11.046 1.00 87.88 256 PHE A CA 1
ATOM 1896 C C . PHE A 1 256 ? -16.640 -23.233 -12.555 1.00 87.88 256 PHE A C 1
ATOM 1898 O O . PHE A 1 256 ? -16.917 -24.327 -13.046 1.00 87.88 256 PHE A O 1
ATOM 1905 N N . GLY A 1 257 ? -16.399 -22.152 -13.297 1.00 77.94 257 GLY A N 1
ATOM 1906 C CA . GLY A 1 257 ? -16.283 -22.199 -14.747 1.00 77.94 257 GLY A CA 1
ATOM 1907 C C . GLY A 1 257 ? -15.075 -23.033 -15.201 1.00 77.94 257 GLY A C 1
ATOM 1908 O O . GLY A 1 257 ? -14.174 -23.317 -14.415 1.00 77.94 257 GLY A O 1
ATOM 1909 N N . PRO A 1 258 ? -14.982 -23.369 -16.498 1.00 69.38 258 PRO A N 1
ATOM 1910 C CA . PRO A 1 258 ? -13.975 -24.301 -17.023 1.00 69.38 258 PRO A CA 1
ATOM 1911 C C . PRO A 1 258 ? -12.519 -23.841 -16.840 1.00 69.38 258 PRO A C 1
ATOM 1913 O O . PRO A 1 258 ? -11.602 -24.653 -16.915 1.00 69.38 258 PRO A O 1
ATOM 1916 N N . ASN A 1 259 ? -12.297 -22.543 -16.617 1.00 67.88 259 ASN A N 1
ATOM 1917 C CA . ASN A 1 259 ? -10.974 -21.953 -16.403 1.00 67.88 259 ASN A CA 1
ATOM 1918 C C . ASN A 1 259 ? -10.744 -21.485 -14.954 1.00 67.88 259 ASN A C 1
ATOM 1920 O O . ASN A 1 259 ? -9.690 -20.920 -14.670 1.00 67.88 259 ASN A O 1
ATOM 1924 N N . ALA A 1 260 ? -11.716 -21.691 -14.063 1.00 79.00 260 ALA A N 1
ATOM 1925 C CA . ALA A 1 260 ? -11.642 -21.330 -12.654 1.00 79.00 260 ALA A CA 1
ATOM 1926 C C . ALA A 1 260 ? -11.307 -22.572 -11.826 1.00 79.00 260 ALA A C 1
ATOM 1928 O O . ALA A 1 260 ? -11.858 -23.649 -12.058 1.00 79.00 260 ALA A O 1
ATOM 1929 N N . ARG A 1 261 ? -10.410 -22.439 -10.848 1.00 80.31 261 ARG A N 1
ATOM 1930 C CA . ARG A 1 261 ? -10.023 -23.567 -9.993 1.00 80.31 261 ARG A CA 1
ATOM 1931 C C . ARG A 1 261 ? -10.549 -23.359 -8.590 1.00 80.31 261 ARG A C 1
ATOM 1933 O O . ARG A 1 261 ? -10.230 -22.372 -7.938 1.00 80.31 261 ARG A O 1
ATOM 1940 N N . ALA A 1 262 ? -11.289 -24.343 -8.093 1.00 84.50 262 ALA A N 1
ATOM 1941 C CA . ALA A 1 262 ? -11.792 -24.317 -6.729 1.00 84.50 262 ALA A CA 1
ATOM 1942 C C . ALA A 1 262 ? -10.660 -24.120 -5.697 1.00 84.50 262 ALA A C 1
ATOM 1944 O O . ALA A 1 262 ? -10.787 -23.293 -4.799 1.00 84.50 262 ALA A O 1
ATOM 1945 N N . ALA A 1 263 ? -9.528 -24.803 -5.859 1.00 85.38 263 ALA A N 1
ATOM 1946 C CA . ALA A 1 263 ? -8.391 -24.682 -4.943 1.00 85.38 263 ALA A CA 1
ATOM 1947 C C . ALA A 1 263 ? -7.804 -23.256 -4.843 1.00 85.38 263 ALA A C 1
ATOM 1949 O O . ALA A 1 263 ? -7.173 -22.931 -3.843 1.00 85.38 263 ALA A O 1
ATOM 1950 N N . ASP A 1 264 ? -8.040 -22.400 -5.842 1.00 84.75 264 ASP A N 1
ATOM 1951 C CA . ASP A 1 264 ? -7.524 -21.028 -5.877 1.00 84.75 264 ASP A CA 1
ATOM 1952 C C . ASP A 1 264 ? -8.451 -20.028 -5.165 1.00 84.75 264 ASP A C 1
ATOM 1954 O O . ASP A 1 264 ? -8.121 -18.845 -5.082 1.00 84.75 264 ASP A O 1
ATOM 1958 N N . VAL A 1 265 ? -9.607 -20.473 -4.660 1.00 89.00 265 VAL A N 1
ATOM 1959 C CA . VAL A 1 265 ? -10.487 -19.680 -3.790 1.00 89.00 265 VAL A CA 1
ATOM 1960 C C . VAL A 1 265 ? -10.412 -20.257 -2.386 1.00 89.00 265 VAL A C 1
ATOM 1962 O O . VAL A 1 265 ? -10.876 -21.375 -2.144 1.00 89.00 265 VAL A O 1
ATOM 1965 N N . THR A 1 266 ? -9.822 -19.490 -1.475 1.00 89.81 266 THR A N 1
ATOM 1966 C CA . THR A 1 266 ? -9.589 -19.902 -0.088 1.00 89.81 266 THR A CA 1
ATOM 1967 C C . THR A 1 266 ? -10.902 -20.146 0.652 1.00 89.81 266 THR A C 1
ATOM 1969 O O . THR A 1 266 ? -11.939 -19.564 0.323 1.00 89.81 266 THR A O 1
ATOM 1972 N N . ASP A 1 267 ? -10.857 -20.949 1.714 1.00 90.69 267 ASP A N 1
ATOM 1973 C CA . ASP A 1 267 ? -12.029 -21.214 2.558 1.00 90.69 267 ASP A CA 1
ATOM 1974 C C . ASP A 1 267 ? -12.613 -19.932 3.161 1.00 90.69 267 ASP A C 1
ATOM 1976 O O . ASP A 1 267 ? -13.832 -19.768 3.239 1.00 90.69 267 ASP A O 1
ATOM 1980 N N . PHE A 1 268 ? -11.747 -18.981 3.522 1.00 89.50 268 PHE A N 1
ATOM 1981 C CA . PHE A 1 268 ? -12.177 -17.670 3.992 1.00 89.50 268 PHE A CA 1
ATOM 1982 C C . PHE A 1 268 ? -12.976 -16.928 2.915 1.00 89.50 268 PHE A C 1
ATOM 1984 O O . PHE A 1 268 ? -14.103 -16.505 3.169 1.00 89.50 268 PHE A O 1
ATOM 1991 N N . SER A 1 269 ? -12.446 -16.825 1.696 1.00 92.31 269 SER A N 1
ATOM 1992 C CA . SER A 1 269 ? -13.128 -16.162 0.579 1.00 92.31 269 SER A CA 1
ATOM 1993 C C . SER A 1 269 ? -14.421 -16.861 0.172 1.00 92.31 269 SER A C 1
ATOM 1995 O O . SER A 1 269 ? -15.403 -16.190 -0.146 1.00 92.31 269 SER A O 1
ATOM 1997 N N . ARG A 1 270 ? -14.456 -18.199 0.230 1.00 94.56 270 ARG A N 1
ATOM 1998 C CA . ARG A 1 270 ? -15.679 -18.989 0.026 1.00 94.56 270 ARG A CA 1
ATOM 1999 C C . ARG A 1 270 ? -16.741 -18.599 1.033 1.00 94.56 270 ARG A C 1
ATOM 2001 O O . ARG A 1 270 ? -17.844 -18.251 0.633 1.00 94.56 270 ARG A O 1
ATOM 2008 N N . LYS A 1 271 ? -16.391 -18.557 2.319 1.00 92.19 271 LYS A N 1
ATOM 2009 C CA . LYS A 1 271 ? -17.322 -18.161 3.377 1.00 92.19 271 LYS A CA 1
ATOM 2010 C C . LYS A 1 271 ? -17.821 -16.727 3.199 1.00 92.19 271 LYS A C 1
ATOM 2012 O O . LYS A 1 271 ? -19.010 -16.472 3.369 1.00 92.19 271 LYS A O 1
ATOM 2017 N N . VAL A 1 272 ? -16.949 -15.801 2.788 1.00 92.75 272 VAL A N 1
ATOM 2018 C CA . VAL A 1 272 ? -17.360 -14.430 2.443 1.00 92.75 272 VAL A CA 1
ATOM 2019 C C . VAL A 1 272 ? -18.383 -14.430 1.304 1.00 92.75 272 VAL A C 1
ATOM 2021 O O . VAL A 1 272 ? -19.413 -13.767 1.426 1.00 92.75 272 VAL A O 1
ATOM 2024 N N . LEU A 1 273 ? -18.130 -15.180 0.227 1.00 95.44 273 LEU A N 1
ATOM 2025 C CA . LEU A 1 273 ? -19.041 -15.271 -0.913 1.00 95.44 273 LEU A CA 1
ATOM 2026 C C . LEU A 1 273 ? -20.374 -15.928 -0.531 1.00 9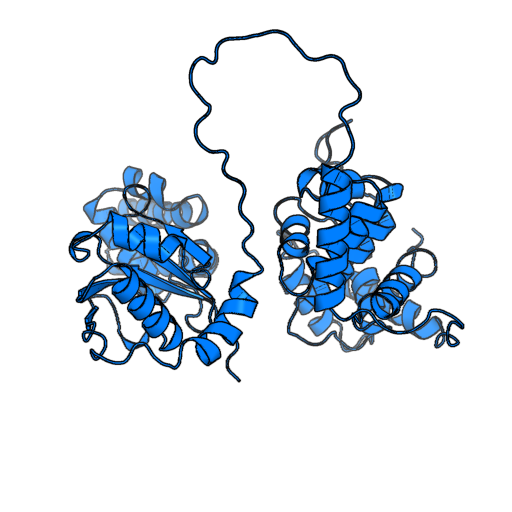5.44 273 LEU A C 1
ATOM 2028 O O . LEU A 1 273 ? -21.423 -15.421 -0.912 1.00 95.44 273 LEU A O 1
ATOM 2032 N N . GLU A 1 274 ? -20.359 -16.994 0.268 1.00 94.56 274 GLU A N 1
ATOM 2033 C CA . GLU A 1 274 ? -21.578 -17.632 0.772 1.00 94.56 274 GLU A CA 1
ATOM 2034 C C . GLU A 1 274 ? -22.434 -16.672 1.607 1.00 94.56 274 GLU A C 1
ATOM 2036 O O . GLU A 1 274 ? -23.652 -16.627 1.444 1.00 94.56 274 GLU A O 1
ATOM 2041 N N . ASP A 1 275 ? -21.818 -15.876 2.484 1.00 91.88 275 ASP A N 1
ATOM 2042 C CA . ASP A 1 275 ? -22.538 -14.883 3.286 1.00 91.88 275 ASP A CA 1
ATOM 2043 C C . ASP A 1 275 ? -23.155 -13.789 2.403 1.00 91.88 275 ASP A C 1
ATOM 2045 O O . ASP A 1 275 ? -24.298 -13.385 2.622 1.00 91.88 275 ASP A O 1
ATOM 2049 N N . ILE A 1 276 ? -22.428 -13.345 1.370 1.00 94.31 276 ILE A N 1
ATOM 2050 C CA . ILE A 1 276 ? -22.933 -12.403 0.361 1.00 94.31 276 ILE A CA 1
ATOM 2051 C C . ILE A 1 276 ? -24.120 -13.011 -0.392 1.00 94.31 276 ILE A C 1
ATOM 2053 O O . ILE A 1 276 ? -25.139 -12.345 -0.564 1.00 94.31 276 ILE A O 1
ATOM 2057 N N . MET A 1 277 ? -24.025 -14.277 -0.809 1.00 94.69 277 MET A N 1
ATOM 2058 C CA . MET A 1 277 ? -25.112 -14.984 -1.486 1.00 94.69 277 MET A CA 1
ATOM 2059 C C . MET A 1 277 ? -26.352 -15.076 -0.600 1.00 94.69 277 MET A C 1
ATOM 2061 O O . MET A 1 277 ? -27.442 -14.724 -1.046 1.00 94.69 277 MET A O 1
ATOM 2065 N N . ARG A 1 278 ? -26.194 -15.476 0.668 1.00 91.12 278 ARG A N 1
ATOM 2066 C CA . ARG A 1 278 ? -27.303 -15.557 1.630 1.00 91.12 278 ARG A CA 1
ATOM 2067 C C . ARG A 1 278 ? -27.959 -14.193 1.838 1.00 91.12 278 ARG A C 1
ATOM 2069 O O . ARG A 1 278 ? -29.181 -14.098 1.759 1.00 91.12 278 ARG A O 1
ATOM 2076 N N . ALA A 1 279 ? -27.166 -13.137 2.025 1.00 88.19 279 ALA A N 1
ATOM 2077 C CA . ALA A 1 279 ? -27.672 -11.770 2.171 1.00 88.19 279 ALA A CA 1
ATOM 2078 C C . ALA A 1 279 ? -28.400 -11.267 0.909 1.00 88.19 279 ALA A C 1
ATOM 2080 O O . ALA A 1 279 ? -29.390 -10.546 1.007 1.00 88.19 279 ALA A O 1
ATOM 2081 N N . ALA A 1 280 ? -27.948 -11.684 -0.275 1.00 90.69 280 ALA A N 1
ATOM 2082 C CA . ALA A 1 280 ? -28.576 -11.363 -1.554 1.00 90.69 280 ALA A CA 1
ATOM 2083 C C . ALA A 1 280 ? -29.779 -12.266 -1.904 1.00 90.69 280 ALA A C 1
ATOM 2085 O O . ALA A 1 280 ? -30.439 -12.044 -2.924 1.00 90.69 280 ALA A O 1
ATOM 2086 N N . GLY A 1 281 ? -30.070 -13.289 -1.090 1.00 90.31 281 GLY A N 1
ATOM 2087 C CA . GLY A 1 281 ? -31.098 -14.293 -1.373 1.00 90.31 281 GLY A CA 1
ATOM 2088 C C . GLY A 1 281 ? -30.779 -15.158 -2.597 1.00 90.31 281 GLY A C 1
ATOM 2089 O O . GLY A 1 281 ? -31.690 -15.536 -3.333 1.00 90.31 281 GLY A O 1
ATOM 2090 N N . LEU A 1 282 ? -29.495 -15.420 -2.849 1.00 90.12 282 LEU A N 1
ATOM 2091 C CA . LEU A 1 282 ? -29.005 -16.283 -3.920 1.00 90.12 282 LEU A CA 1
ATOM 2092 C C . LEU A 1 282 ? -28.704 -17.679 -3.385 1.00 90.12 282 LEU A C 1
ATOM 2094 O O . LEU A 1 282 ? -28.095 -17.833 -2.329 1.00 90.12 282 LEU A O 1
ATOM 2098 N N . THR A 1 283 ? -29.069 -18.693 -4.159 1.00 92.56 283 THR A N 1
ATOM 2099 C CA . THR A 1 283 ? -28.744 -20.095 -3.873 1.00 92.56 283 THR A CA 1
ATOM 2100 C C . THR A 1 283 ? -27.563 -20.598 -4.693 1.00 92.56 283 THR A C 1
ATOM 2102 O O . THR A 1 283 ? -26.939 -21.576 -4.302 1.00 92.56 283 THR A O 1
ATOM 2105 N N . GLN A 1 284 ? -27.224 -19.937 -5.803 1.00 92.44 284 GLN A N 1
ATOM 2106 C CA . GLN A 1 284 ? -26.172 -20.379 -6.714 1.00 92.44 284 GLN A CA 1
ATOM 2107 C C . GLN A 1 284 ? -25.472 -19.195 -7.384 1.00 92.44 284 GLN A C 1
ATOM 2109 O O . GLN A 1 284 ? -26.123 -18.211 -7.738 1.00 92.44 284 GLN A O 1
ATOM 2114 N N . VAL A 1 285 ? -24.154 -19.308 -7.559 1.00 94.25 285 VAL A N 1
ATOM 2115 C CA . VAL A 1 285 ? -23.324 -18.433 -8.403 1.00 94.25 285 VAL A CA 1
ATOM 2116 C C . VAL A 1 285 ? -22.213 -19.256 -9.057 1.00 94.25 285 VAL A C 1
ATOM 2118 O O . VAL A 1 285 ? -21.842 -20.316 -8.554 1.00 94.25 285 VAL A O 1
ATOM 2121 N N . VAL A 1 286 ? -21.649 -18.750 -10.155 1.00 92.62 286 VAL A N 1
ATOM 2122 C CA . VAL A 1 286 ? -20.504 -19.359 -10.845 1.00 92.62 286 VAL A CA 1
ATOM 2123 C C . VAL A 1 286 ? -19.299 -18.429 -10.744 1.00 92.62 286 VAL A C 1
ATOM 2125 O O . VAL A 1 286 ? -19.335 -17.305 -11.245 1.00 92.62 286 VAL A O 1
ATOM 2128 N N . VAL A 1 287 ? -18.203 -18.904 -10.155 1.00 90.19 287 VAL A N 1
ATOM 2129 C CA . VAL A 1 287 ? -16.894 -18.244 -10.222 1.00 90.19 287 VAL A CA 1
ATOM 2130 C C . VAL A 1 287 ? -16.285 -18.525 -11.597 1.00 90.19 287 VAL A C 1
ATOM 2132 O O . VAL A 1 287 ? -15.984 -19.669 -11.937 1.00 90.19 287 VAL A O 1
ATOM 2135 N N . SER A 1 288 ? -16.129 -17.489 -12.419 1.00 82.62 288 SER A N 1
ATOM 2136 C CA . SER A 1 288 ? -15.632 -17.588 -13.799 1.00 82.62 288 SER A CA 1
ATOM 2137 C C . SER A 1 288 ? -14.116 -17.494 -13.921 1.00 82.62 288 SER A C 1
ATOM 2139 O O . SER A 1 288 ? -13.558 -17.965 -14.914 1.00 82.62 288 SER A O 1
ATOM 2141 N N . SER A 1 289 ? -13.447 -16.889 -12.940 1.00 81.06 289 SER A N 1
ATOM 2142 C CA . SER A 1 289 ? -11.997 -16.693 -12.951 1.00 81.06 289 SER A CA 1
ATOM 2143 C C . SER A 1 289 ? -11.447 -16.653 -11.520 1.00 81.06 289 SER A C 1
ATOM 2145 O O . SER A 1 289 ? -12.151 -16.252 -10.596 1.00 81.06 289 SER A O 1
ATOM 2147 N N . THR A 1 290 ? -10.208 -17.112 -11.325 1.00 85.94 290 THR A N 1
ATOM 2148 C CA . THR A 1 290 ? -9.538 -17.217 -10.013 1.00 85.94 290 THR A CA 1
ATOM 2149 C C . THR A 1 290 ? -8.117 -16.652 -10.074 1.00 85.94 290 THR A C 1
ATOM 2151 O O . THR A 1 290 ? -7.753 -15.983 -11.050 1.00 85.94 290 THR A O 1
ATOM 2154 N N . ALA A 1 291 ? -7.312 -16.873 -9.030 1.00 74.19 291 ALA A N 1
ATOM 2155 C CA . ALA A 1 291 ? -5.906 -16.485 -9.022 1.00 74.19 291 ALA A CA 1
ATOM 2156 C C . ALA A 1 291 ? -5.142 -17.112 -10.205 1.00 74.19 291 ALA A C 1
ATOM 2158 O O . ALA A 1 291 ? -5.448 -18.214 -10.659 1.00 74.19 291 ALA A O 1
ATOM 2159 N N . ARG A 1 292 ? -4.158 -16.386 -10.741 1.00 72.88 292 ARG A N 1
ATOM 2160 C CA . ARG A 1 292 ? -3.426 -16.752 -11.960 1.00 72.88 292 ARG A CA 1
ATOM 2161 C C . ARG A 1 292 ? -1.931 -16.561 -11.783 1.00 72.88 292 ARG A C 1
ATOM 2163 O O . ARG A 1 292 ? -1.474 -15.506 -11.362 1.00 72.88 292 ARG A O 1
ATOM 2170 N N . GLY A 1 293 ? -1.153 -17.549 -12.214 1.00 75.00 293 GLY A N 1
ATOM 2171 C CA . GLY A 1 293 ? 0.277 -17.349 -12.435 1.00 75.00 293 GLY A CA 1
ATOM 2172 C C . GLY A 1 293 ? 0.543 -16.447 -13.653 1.00 75.00 293 GLY A C 1
ATOM 2173 O O . GLY A 1 293 ? -0.349 -16.250 -14.484 1.00 75.00 293 GLY A O 1
ATOM 2174 N N . PRO A 1 294 ? 1.778 -15.945 -13.829 1.00 75.56 294 PRO A N 1
ATOM 2175 C CA . PRO A 1 294 ? 2.135 -15.077 -14.956 1.00 75.56 294 PRO A CA 1
ATOM 2176 C C . PRO A 1 294 ? 1.825 -15.681 -16.334 1.00 75.56 294 PRO A C 1
ATOM 2178 O O . PRO A 1 294 ? 1.294 -14.995 -17.203 1.00 75.56 294 PRO A O 1
ATOM 2181 N N . ALA A 1 295 ? 2.088 -16.979 -16.522 1.00 72.75 295 ALA A N 1
ATOM 2182 C CA . ALA A 1 295 ? 1.816 -17.674 -17.782 1.00 72.75 295 ALA A CA 1
ATOM 2183 C C . ALA A 1 295 ? 0.310 -17.804 -18.077 1.00 72.75 295 ALA A C 1
ATOM 2185 O O . ALA A 1 295 ? -0.130 -17.639 -19.217 1.00 72.75 295 ALA A O 1
ATOM 2186 N N . ASP A 1 296 ? -0.499 -18.052 -17.044 1.00 71.62 296 ASP A N 1
ATOM 2187 C CA . ASP A 1 296 ? -1.956 -18.088 -17.171 1.00 71.62 296 ASP A CA 1
ATOM 2188 C C . ASP A 1 296 ? -2.529 -16.689 -17.436 1.00 71.62 296 ASP A C 1
ATOM 2190 O O . ASP A 1 296 ? -3.435 -16.542 -18.258 1.00 71.62 296 ASP A O 1
ATOM 2194 N N . GLN A 1 297 ? -1.964 -15.646 -16.817 1.00 82.88 297 GLN A N 1
ATOM 2195 C CA . GLN A 1 297 ? -2.308 -14.256 -17.119 1.00 82.88 297 GLN A CA 1
ATOM 2196 C C . GLN A 1 297 ? -1.988 -13.907 -18.581 1.00 82.88 297 GLN A C 1
ATOM 2198 O O . GLN A 1 297 ? -2.854 -13.367 -19.269 1.00 82.88 297 GLN A O 1
ATOM 2203 N N . ALA A 1 298 ? -0.802 -14.275 -19.080 1.00 79.19 298 ALA A N 1
ATOM 2204 C CA . ALA A 1 298 ? -0.405 -14.062 -20.474 1.00 79.19 298 ALA A CA 1
ATOM 2205 C C . ALA A 1 298 ? -1.355 -14.755 -21.458 1.00 79.19 298 ALA A C 1
ATOM 2207 O O . ALA A 1 298 ? -1.776 -14.155 -22.444 1.00 79.19 298 ALA A O 1
ATOM 2208 N N . ARG A 1 299 ? -1.734 -16.009 -21.176 1.00 82.69 299 ARG A N 1
ATOM 2209 C CA . ARG A 1 299 ? -2.694 -16.766 -21.989 1.00 82.69 299 ARG A CA 1
ATOM 2210 C C . ARG A 1 299 ? -4.052 -16.068 -22.066 1.00 82.69 299 ARG A C 1
ATOM 2212 O O . ARG A 1 299 ? -4.632 -16.021 -23.146 1.00 82.69 299 ARG A O 1
ATOM 2219 N N . VAL A 1 300 ? -4.561 -15.544 -20.949 1.00 78.44 300 VAL A N 1
ATOM 2220 C CA . VAL A 1 300 ? -5.846 -14.824 -20.940 1.00 78.44 300 VAL A CA 1
ATOM 2221 C C . VAL A 1 300 ? -5.747 -13.517 -21.721 1.00 78.44 300 VAL A C 1
ATOM 2223 O O . VAL A 1 300 ? -6.597 -13.275 -22.571 1.00 78.44 300 VAL A O 1
ATOM 2226 N N . MET A 1 301 ? -4.692 -12.725 -21.500 1.00 86.06 301 MET A N 1
ATOM 2227 C CA . MET A 1 301 ? -4.466 -11.486 -22.256 1.00 86.06 301 MET A CA 1
ATOM 2228 C C . MET A 1 301 ? -4.372 -11.764 -23.758 1.00 86.06 301 MET A C 1
ATOM 2230 O O . MET A 1 301 ? -5.034 -11.099 -24.543 1.00 86.06 301 MET A O 1
ATOM 2234 N N . PHE A 1 302 ? -3.622 -12.795 -24.159 1.00 87.56 302 PHE A N 1
ATOM 2235 C CA . PHE A 1 302 ? -3.519 -13.222 -25.554 1.00 87.56 302 PHE A CA 1
ATOM 2236 C C . PHE A 1 302 ? -4.893 -13.565 -26.143 1.00 87.56 302 PHE A C 1
ATOM 2238 O O . PHE A 1 302 ? -5.266 -13.043 -27.187 1.00 87.56 302 PHE A O 1
ATOM 2245 N N . ASN A 1 303 ? -5.674 -14.407 -25.460 1.00 80.69 303 ASN A N 1
ATOM 2246 C CA . ASN A 1 303 ? -6.990 -14.818 -25.950 1.00 80.69 303 ASN A CA 1
ATOM 2247 C C . ASN A 1 303 ? -7.956 -13.631 -26.084 1.00 80.69 303 ASN A C 1
ATOM 2249 O O . ASN A 1 303 ? -8.713 -13.569 -27.051 1.00 80.69 303 ASN A O 1
ATOM 2253 N N . ASN A 1 304 ? -7.929 -12.687 -25.140 1.00 81.25 304 ASN A N 1
ATOM 2254 C CA . ASN A 1 304 ? -8.759 -11.491 -25.227 1.00 81.25 304 ASN A CA 1
ATOM 2255 C C . ASN A 1 304 ? -8.319 -10.578 -26.378 1.00 81.25 304 ASN A C 1
ATOM 2257 O O . ASN A 1 304 ? -9.173 -10.061 -27.094 1.00 81.25 304 ASN A O 1
ATOM 2261 N N . LEU A 1 305 ? -7.010 -10.421 -26.592 1.00 87.06 305 LEU A N 1
ATOM 2262 C CA . LEU A 1 305 ? -6.456 -9.639 -27.698 1.00 87.06 305 LEU A CA 1
ATOM 2263 C C . LEU A 1 305 ? -6.845 -10.220 -29.061 1.00 87.06 305 LEU A C 1
ATOM 2265 O O . LEU A 1 305 ? -7.216 -9.458 -29.950 1.00 87.06 305 LEU A O 1
ATOM 2269 N N . GLU A 1 306 ? -6.834 -11.547 -29.218 1.00 88.50 306 GLU A N 1
ATOM 2270 C CA . GLU A 1 306 ? -7.323 -12.208 -30.438 1.00 88.50 306 GLU A CA 1
ATOM 2271 C C . GLU A 1 306 ? -8.840 -12.021 -30.624 1.00 88.50 306 GLU A C 1
ATOM 2273 O O . GLU A 1 306 ? -9.312 -11.881 -31.749 1.00 88.50 306 GLU A O 1
ATOM 2278 N N . ALA A 1 307 ? -9.615 -12.002 -29.534 1.00 75.81 307 ALA A N 1
ATOM 2279 C CA . ALA A 1 307 ? -11.075 -11.916 -29.596 1.00 75.81 307 ALA A CA 1
ATOM 2280 C C . ALA A 1 307 ? -11.616 -10.484 -29.768 1.00 75.81 307 ALA A C 1
ATOM 2282 O O . ALA A 1 307 ? -12.659 -10.292 -30.390 1.00 75.81 307 ALA A O 1
ATOM 2283 N N . ARG A 1 308 ? -10.954 -9.485 -29.172 1.00 81.44 308 ARG A N 1
ATOM 2284 C CA . ARG A 1 308 ? -11.464 -8.106 -29.025 1.00 81.44 308 ARG A CA 1
ATOM 2285 C C . ARG A 1 308 ? -10.566 -7.049 -29.662 1.00 81.44 308 ARG A C 1
ATOM 2287 O O . ARG A 1 308 ? -11.022 -5.933 -29.904 1.00 81.44 308 ARG A O 1
ATOM 2294 N N . GLY A 1 309 ? -9.314 -7.395 -29.951 1.00 86.94 309 GLY A N 1
ATOM 2295 C CA . GLY A 1 309 ? -8.330 -6.498 -30.543 1.00 86.94 309 GLY A CA 1
ATOM 2296 C C . GLY A 1 309 ? -7.596 -5.608 -29.535 1.00 86.94 309 GLY A C 1
ATOM 2297 O O . GLY A 1 309 ? -8.036 -5.373 -28.411 1.00 86.94 309 GLY A O 1
ATOM 2298 N N . VAL A 1 310 ? -6.453 -5.079 -29.982 1.00 89.19 310 VAL A N 1
ATOM 2299 C CA . VAL A 1 310 ? -5.511 -4.277 -29.178 1.00 89.19 310 VAL A CA 1
ATOM 2300 C C . VAL A 1 310 ? -6.159 -3.024 -28.596 1.00 89.19 310 VAL A C 1
ATOM 2302 O O . VAL A 1 310 ? -6.008 -2.759 -27.407 1.00 89.19 310 VAL A O 1
ATOM 2305 N N . ALA A 1 311 ? -6.890 -2.263 -29.416 1.00 87.75 311 ALA A N 1
ATOM 2306 C CA . ALA A 1 311 ? -7.480 -0.996 -28.989 1.00 87.75 311 ALA A CA 1
ATOM 2307 C C . ALA A 1 311 ? -8.417 -1.181 -27.788 1.00 87.75 311 ALA A C 1
ATOM 2309 O O . ALA A 1 311 ? -8.327 -0.431 -26.822 1.00 87.75 311 ALA A O 1
ATOM 2310 N N . LYS A 1 312 ? -9.254 -2.228 -27.817 1.00 79.50 312 LYS A N 1
ATOM 2311 C CA . LYS A 1 312 ? -10.233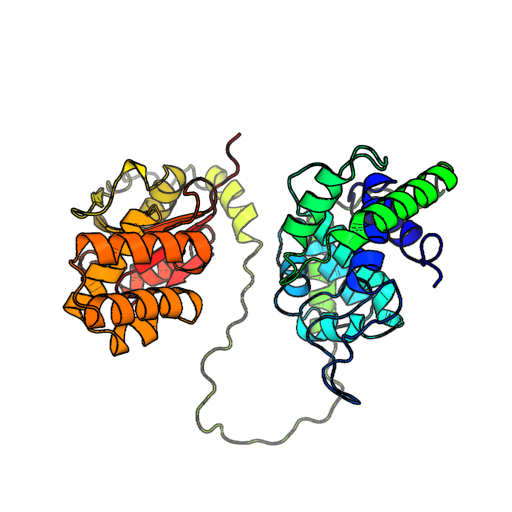 -2.476 -26.760 1.00 79.50 312 LYS A CA 1
ATOM 2312 C C . LYS A 1 312 ? -9.589 -2.929 -25.455 1.00 79.50 312 LYS A C 1
ATOM 2314 O O . LYS A 1 312 ? -10.027 -2.521 -24.387 1.00 79.50 312 LYS A O 1
ATOM 2319 N N . GLU A 1 313 ? -8.546 -3.750 -25.528 1.00 80.25 313 GLU A N 1
ATOM 2320 C CA . GLU A 1 313 ? -7.872 -4.245 -24.324 1.00 80.25 313 GLU A CA 1
ATOM 2321 C C . GLU A 1 313 ? -7.029 -3.156 -23.642 1.00 80.25 313 GLU A C 1
ATOM 2323 O O . GLU A 1 313 ? -6.932 -3.151 -22.414 1.00 80.25 313 GLU A O 1
ATOM 2328 N N . LYS A 1 314 ? -6.492 -2.184 -24.395 1.00 86.31 314 LYS A N 1
ATOM 2329 C CA . LYS A 1 314 ? -5.788 -1.028 -23.810 1.00 86.31 314 LYS A CA 1
ATOM 2330 C C . LYS A 1 314 ? -6.694 -0.106 -22.992 1.00 86.31 314 LYS A C 1
ATOM 2332 O O . LYS A 1 314 ? -6.241 0.521 -22.041 1.00 86.31 314 LYS A O 1
ATOM 2337 N N . GLU A 1 315 ? -7.989 -0.057 -23.303 1.00 82.50 315 GLU A N 1
ATOM 2338 C CA . GLU A 1 315 ? -8.964 0.669 -22.474 1.00 82.50 315 GLU A CA 1
ATOM 2339 C C . GLU A 1 315 ? -9.126 0.043 -21.074 1.00 82.50 315 GLU A C 1
ATOM 2341 O O . GLU A 1 315 ? -9.557 0.731 -20.152 1.00 82.50 315 GLU A O 1
ATOM 2346 N N . LEU A 1 316 ? -8.790 -1.245 -20.906 1.00 72.75 316 LEU A N 1
ATOM 2347 C CA . LEU A 1 316 ? -9.050 -2.016 -19.683 1.00 72.75 316 LEU A CA 1
ATOM 2348 C C . LEU A 1 316 ? -7.810 -2.194 -18.794 1.00 72.75 316 LEU A C 1
ATOM 2350 O O . LEU A 1 316 ? -7.911 -2.146 -17.571 1.00 72.75 316 LEU A O 1
ATOM 2354 N N . TYR A 1 317 ? -6.641 -2.435 -19.388 1.00 70.94 317 TYR A N 1
ATOM 2355 C CA . TYR A 1 317 ? -5.462 -2.909 -18.653 1.00 70.94 317 TYR A CA 1
ATOM 2356 C C . TYR A 1 317 ? -4.587 -1.805 -18.037 1.00 70.94 317 TYR A C 1
ATOM 2358 O O . TYR A 1 317 ? -3.852 -2.062 -17.075 1.00 70.94 317 TYR A O 1
ATOM 2366 N N . GLY A 1 318 ? -4.649 -0.587 -18.577 1.00 82.69 318 GLY A N 1
ATOM 2367 C CA . GLY A 1 318 ? -3.835 0.543 -18.135 1.00 82.69 318 GLY A CA 1
ATOM 2368 C C . GLY A 1 318 ? -2.325 0.361 -18.378 1.00 82.69 318 GLY A C 1
ATOM 2369 O O . GLY A 1 318 ? -1.882 -0.650 -18.924 1.00 82.69 318 GLY A O 1
ATOM 2370 N N . PRO A 1 319 ? -1.478 1.302 -17.915 1.00 86.12 319 PRO A N 1
ATOM 2371 C CA . PRO A 1 319 ? -0.101 1.443 -18.411 1.00 86.12 319 PRO A CA 1
ATOM 2372 C C . PRO A 1 319 ? 0.817 0.223 -18.230 1.00 86.12 319 PRO A C 1
ATOM 2374 O O . PRO A 1 319 ? 1.782 0.048 -18.974 1.00 86.12 319 PRO A O 1
ATOM 2377 N N . ALA A 1 320 ? 0.569 -0.605 -17.212 1.00 75.88 320 ALA A N 1
ATOM 2378 C CA . ALA A 1 320 ? 1.346 -1.819 -16.970 1.00 75.88 320 ALA A CA 1
ATOM 2379 C C . ALA A 1 320 ? 0.932 -2.953 -17.917 1.00 75.88 320 ALA A C 1
ATOM 2381 O O . ALA A 1 320 ? 1.792 -3.601 -18.508 1.00 75.88 320 ALA A O 1
ATOM 2382 N N . GLY A 1 321 ? -0.369 -3.195 -18.090 1.00 84.69 321 GLY A N 1
ATOM 2383 C CA . GLY A 1 321 ? -0.820 -4.205 -19.042 1.00 84.69 321 GLY A CA 1
ATOM 2384 C C . GLY A 1 321 ? -0.674 -3.751 -20.497 1.00 84.69 321 GLY A C 1
ATOM 2385 O O . GLY A 1 321 ? -0.377 -4.589 -21.344 1.00 84.69 321 GLY A O 1
ATOM 2386 N N . ASP A 1 322 ? -0.726 -2.447 -20.779 1.00 92.62 322 ASP A N 1
ATOM 2387 C CA . ASP A 1 322 ? -0.471 -1.882 -22.111 1.00 92.62 322 ASP A CA 1
ATOM 2388 C C . ASP A 1 322 ? 0.912 -2.258 -22.651 1.00 92.62 322 ASP A C 1
ATOM 2390 O O . ASP A 1 322 ? 1.036 -2.585 -23.825 1.00 92.62 322 ASP A O 1
ATOM 2394 N N . GLN A 1 323 ? 1.937 -2.327 -21.797 1.00 93.31 323 GLN A N 1
ATOM 2395 C CA . GLN A 1 323 ? 3.277 -2.783 -22.195 1.00 93.31 323 GLN A CA 1
ATOM 2396 C C . GLN A 1 323 ? 3.307 -4.268 -22.599 1.00 93.31 323 GLN A C 1
ATOM 2398 O O . GLN A 1 323 ? 4.074 -4.679 -23.476 1.00 93.31 323 GLN A O 1
ATOM 2403 N N . VAL A 1 324 ? 2.467 -5.097 -21.974 1.00 91.75 324 VAL A N 1
ATOM 2404 C CA . VAL A 1 324 ? 2.297 -6.507 -22.359 1.00 91.75 324 VAL A CA 1
ATOM 2405 C C . VAL A 1 324 ? 1.535 -6.597 -23.683 1.00 91.75 324 VAL A C 1
ATOM 2407 O O . VAL A 1 324 ? 1.883 -7.408 -24.541 1.00 91.75 324 VAL A O 1
ATOM 2410 N N . ILE A 1 325 ? 0.538 -5.732 -23.884 1.00 95.31 325 ILE A N 1
ATOM 2411 C CA . ILE A 1 325 ? -0.205 -5.614 -25.144 1.00 95.31 325 ILE A CA 1
ATOM 2412 C C . ILE A 1 325 ? 0.714 -5.137 -26.282 1.00 95.31 325 ILE A C 1
ATOM 2414 O O . ILE A 1 325 ? 0.653 -5.681 -27.383 1.00 95.31 325 ILE A O 1
ATOM 2418 N N . ASP A 1 326 ? 1.616 -4.192 -26.023 1.00 96.50 326 ASP A N 1
ATOM 2419 C CA . ASP A 1 326 ? 2.625 -3.739 -26.988 1.00 96.50 326 ASP A CA 1
ATOM 2420 C C . ASP A 1 326 ? 3.589 -4.868 -27.365 1.00 96.50 326 ASP A C 1
ATOM 2422 O O . ASP A 1 326 ? 3.956 -5.019 -28.531 1.00 96.50 326 ASP A O 1
ATOM 2426 N N . THR A 1 327 ? 3.950 -5.711 -26.392 1.00 96.94 327 THR A N 1
ATOM 2427 C CA . THR A 1 327 ? 4.756 -6.917 -26.632 1.00 96.94 327 THR A CA 1
ATOM 2428 C C . THR A 1 327 ? 4.019 -7.898 -27.546 1.00 96.94 327 THR A C 1
ATOM 2430 O O . THR A 1 327 ? 4.618 -8.429 -28.482 1.00 96.94 327 THR A O 1
ATOM 2433 N N . TYR A 1 328 ? 2.718 -8.109 -27.322 1.00 97.50 328 TYR A N 1
ATOM 2434 C CA . TYR A 1 328 ? 1.872 -8.908 -28.213 1.00 97.50 328 TYR A CA 1
ATOM 2435 C C . TYR A 1 328 ? 1.847 -8.336 -29.637 1.00 97.50 328 TYR A C 1
ATOM 2437 O O . TYR A 1 328 ? 2.082 -9.072 -30.593 1.00 97.50 328 TYR A O 1
ATOM 2445 N N . ASP A 1 329 ? 1.595 -7.035 -29.784 1.00 97.00 329 ASP A N 1
ATOM 2446 C CA . ASP A 1 329 ? 1.444 -6.384 -31.088 1.00 97.00 329 ASP A CA 1
ATOM 2447 C C . ASP A 1 329 ? 2.760 -6.422 -31.888 1.00 97.00 329 ASP A C 1
ATOM 2449 O O . ASP A 1 329 ? 2.778 -6.810 -33.058 1.00 97.00 329 ASP A O 1
ATOM 2453 N N . ALA A 1 330 ? 3.895 -6.149 -31.236 1.00 96.50 330 ALA A N 1
ATOM 2454 C CA . ALA A 1 330 ? 5.217 -6.282 -31.848 1.00 96.50 330 ALA A CA 1
ATOM 2455 C C . ALA A 1 330 ? 5.511 -7.724 -32.301 1.00 96.50 330 ALA A C 1
ATOM 2457 O O . ALA A 1 330 ? 5.946 -7.943 -33.434 1.00 96.50 330 ALA A O 1
ATOM 2458 N N . ALA A 1 331 ? 5.232 -8.712 -31.447 1.00 95.31 331 ALA A N 1
ATOM 2459 C CA . ALA A 1 331 ? 5.457 -10.125 -31.744 1.00 95.31 331 ALA A CA 1
ATOM 2460 C C . ALA A 1 331 ? 4.550 -10.638 -32.880 1.00 95.31 331 ALA A C 1
ATOM 2462 O O . ALA A 1 331 ? 5.001 -11.382 -33.757 1.00 95.31 331 ALA A O 1
ATOM 2463 N N . LYS A 1 332 ? 3.289 -10.188 -32.922 1.00 95.62 332 LYS A N 1
ATOM 2464 C CA . LYS A 1 332 ? 2.336 -10.513 -33.992 1.00 95.62 332 LYS A CA 1
ATOM 2465 C C . LYS A 1 332 ? 2.778 -9.921 -35.332 1.00 95.62 332 LYS A C 1
ATOM 2467 O O . LYS A 1 332 ? 2.770 -10.630 -36.337 1.00 95.62 332 LYS A O 1
ATOM 2472 N N . ARG A 1 333 ? 3.233 -8.660 -35.351 1.00 96.00 333 ARG A N 1
ATOM 2473 C CA . ARG A 1 333 ? 3.792 -8.013 -36.555 1.00 96.00 333 ARG A CA 1
ATOM 2474 C C . ARG A 1 333 ? 5.072 -8.684 -37.053 1.00 96.00 333 ARG A C 1
ATOM 2476 O O . ARG A 1 333 ? 5.310 -8.710 -38.255 1.00 96.00 333 ARG A O 1
ATOM 2483 N N . ALA A 1 334 ? 5.861 -9.260 -36.149 1.00 96.38 334 ALA A N 1
ATOM 2484 C CA . ALA A 1 334 ? 7.041 -10.054 -36.485 1.00 96.38 334 ALA A CA 1
ATOM 2485 C C . ALA A 1 334 ? 6.715 -11.475 -36.996 1.00 96.38 334 ALA A C 1
ATOM 2487 O O . ALA A 1 334 ? 7.632 -12.240 -37.288 1.00 96.38 334 ALA A O 1
ATOM 2488 N N . GLY A 1 335 ? 5.434 -11.849 -37.103 1.00 95.94 335 GLY A N 1
ATOM 2489 C CA . GLY A 1 335 ? 5.012 -13.155 -37.616 1.00 95.94 335 GLY A CA 1
ATOM 2490 C C . GLY A 1 335 ? 5.281 -14.320 -36.662 1.00 95.94 335 GLY A C 1
ATOM 2491 O O . GLY A 1 335 ? 5.363 -15.463 -37.107 1.00 95.94 335 GLY A O 1
ATOM 2492 N N . GLN A 1 336 ? 5.444 -14.056 -35.362 1.00 94.00 336 GLN A N 1
ATOM 2493 C CA . GLN A 1 336 ? 5.657 -15.118 -34.382 1.00 94.00 336 GLN A CA 1
ATOM 2494 C C . GLN A 1 336 ? 4.389 -15.951 -34.164 1.00 94.00 336 GLN A C 1
ATOM 2496 O O . GLN A 1 336 ? 3.265 -15.452 -34.251 1.00 94.00 336 GLN A O 1
ATOM 2501 N N . ASP A 1 337 ? 4.569 -17.235 -33.852 1.00 94.88 337 ASP A N 1
ATOM 2502 C CA . ASP A 1 337 ? 3.452 -18.113 -33.513 1.00 94.88 337 ASP A CA 1
ATOM 2503 C C . ASP A 1 337 ? 2.856 -17.794 -32.126 1.00 94.88 337 ASP A C 1
ATOM 2505 O O . ASP A 1 337 ? 3.458 -17.127 -31.279 1.00 94.88 337 ASP A O 1
ATOM 2509 N N . ALA A 1 338 ? 1.648 -18.302 -31.870 1.00 85.25 338 ALA A N 1
ATOM 2510 C CA . ALA A 1 338 ? 0.922 -18.037 -30.629 1.00 85.25 338 ALA A CA 1
ATOM 2511 C C . ALA A 1 338 ? 1.670 -18.504 -29.365 1.00 85.25 338 ALA A C 1
ATOM 2513 O O . ALA A 1 338 ? 1.498 -17.915 -28.295 1.00 85.25 338 ALA A O 1
ATOM 2514 N N . ALA A 1 339 ? 2.473 -19.570 -29.445 1.00 83.31 339 ALA A N 1
ATOM 2515 C CA . ALA A 1 339 ? 3.219 -20.075 -28.296 1.00 83.31 339 ALA A CA 1
ATOM 2516 C C . ALA A 1 339 ? 4.388 -19.141 -27.949 1.00 83.31 339 ALA A C 1
ATOM 2518 O O . ALA A 1 339 ? 4.582 -18.811 -26.777 1.00 83.31 339 ALA A O 1
ATOM 2519 N N . ALA A 1 340 ? 5.115 -18.665 -28.961 1.00 86.75 340 ALA A N 1
ATOM 2520 C CA . ALA A 1 340 ? 6.175 -17.679 -28.814 1.00 86.75 340 ALA A CA 1
ATOM 2521 C C . ALA A 1 340 ? 5.641 -16.341 -28.283 1.00 86.75 340 ALA A C 1
ATOM 2523 O O . ALA A 1 340 ? 6.213 -15.804 -27.336 1.00 86.75 340 ALA A O 1
ATOM 2524 N N . ILE A 1 341 ? 4.509 -15.855 -28.809 1.00 90.75 341 ILE A N 1
ATOM 2525 C CA . ILE A 1 341 ? 3.879 -14.612 -28.336 1.00 90.75 341 ILE A CA 1
ATOM 2526 C C . ILE A 1 341 ? 3.509 -14.723 -26.851 1.00 90.75 341 ILE A C 1
ATOM 2528 O O . ILE A 1 341 ? 3.892 -13.872 -26.051 1.00 90.75 341 ILE A O 1
ATOM 2532 N N . LYS A 1 342 ? 2.823 -15.800 -26.441 1.00 83.94 342 LYS A N 1
ATOM 2533 C CA . LYS A 1 342 ? 2.452 -16.007 -25.028 1.00 83.94 342 LYS A CA 1
ATOM 2534 C C . LYS A 1 342 ? 3.669 -16.093 -24.106 1.00 83.94 342 LYS A C 1
ATOM 2536 O O . LYS A 1 342 ? 3.602 -15.601 -22.979 1.00 83.94 342 LYS A O 1
ATOM 2541 N N . ARG A 1 343 ? 4.778 -16.684 -24.563 1.00 86.56 343 ARG A N 1
ATOM 2542 C CA . ARG A 1 343 ? 6.036 -16.722 -23.801 1.00 86.56 343 ARG A CA 1
ATOM 2543 C C . ARG A 1 343 ? 6.604 -15.314 -23.598 1.00 86.56 343 ARG A C 1
ATOM 2545 O O . ARG A 1 343 ? 6.859 -14.949 -22.457 1.00 86.56 343 ARG A O 1
ATOM 2552 N N . LEU A 1 344 ? 6.693 -14.504 -24.653 1.00 85.06 344 LEU A N 1
ATOM 2553 C CA . LEU A 1 344 ? 7.166 -13.115 -24.556 1.00 85.06 344 LEU A CA 1
ATOM 2554 C C . LEU A 1 344 ? 6.266 -12.251 -23.665 1.00 85.06 344 LEU A C 1
ATOM 2556 O O . LEU A 1 344 ? 6.752 -11.480 -22.843 1.00 85.06 344 LEU A O 1
ATOM 2560 N N . MET A 1 345 ? 4.946 -12.417 -23.771 1.00 92.62 345 MET A N 1
ATOM 2561 C CA . MET A 1 345 ? 4.002 -11.755 -22.868 1.00 92.62 345 MET A CA 1
ATOM 2562 C C . MET A 1 345 ? 4.218 -12.191 -21.413 1.00 92.62 345 MET A C 1
ATOM 2564 O O . MET A 1 345 ? 4.171 -11.360 -20.514 1.00 92.62 345 MET A O 1
ATOM 2568 N N . THR A 1 346 ? 4.486 -13.478 -21.171 1.00 80.19 346 THR A N 1
ATOM 2569 C CA . THR A 1 346 ? 4.784 -14.000 -19.827 1.00 80.19 346 THR A CA 1
ATOM 2570 C C . THR A 1 346 ? 6.056 -13.374 -19.262 1.00 80.19 346 THR A C 1
ATOM 2572 O O . THR A 1 346 ? 6.048 -12.905 -18.127 1.00 80.19 346 THR A O 1
ATOM 2575 N N . GLU A 1 347 ? 7.128 -13.327 -20.055 1.00 79.25 347 GLU A N 1
ATOM 2576 C CA . GLU A 1 347 ? 8.394 -12.684 -19.686 1.00 79.25 347 GLU A CA 1
ATOM 2577 C C . GLU A 1 347 ? 8.174 -11.206 -19.347 1.00 79.25 347 GLU A C 1
ATOM 2579 O O . GLU A 1 347 ? 8.604 -10.752 -18.287 1.00 79.25 347 GLU A O 1
ATOM 2584 N N . LYS A 1 348 ? 7.401 -10.483 -20.169 1.00 91.12 348 LYS A N 1
ATOM 2585 C CA . LYS A 1 348 ? 7.055 -9.081 -19.910 1.00 91.12 348 LYS A CA 1
ATOM 2586 C C . LYS A 1 348 ? 6.227 -8.902 -18.632 1.00 91.12 348 LYS A C 1
ATOM 2588 O O . LYS A 1 348 ? 6.459 -7.961 -17.879 1.00 91.12 348 LYS A O 1
ATOM 2593 N N . ILE A 1 349 ? 5.283 -9.801 -18.345 1.00 74.69 349 ILE A N 1
ATOM 2594 C CA . ILE A 1 349 ? 4.499 -9.775 -17.096 1.00 74.69 349 ILE A CA 1
ATOM 2595 C C . ILE A 1 349 ? 5.404 -9.980 -15.876 1.00 74.69 349 ILE A C 1
ATOM 2597 O O . ILE A 1 349 ? 5.232 -9.296 -14.866 1.00 74.69 349 ILE A O 1
ATOM 2601 N N . ILE A 1 350 ? 6.362 -10.907 -15.959 1.00 69.44 350 ILE A N 1
ATOM 2602 C CA . ILE A 1 350 ? 7.341 -11.150 -14.892 1.00 69.44 350 ILE A CA 1
ATOM 2603 C C . ILE A 1 350 ? 8.228 -9.915 -14.696 1.00 69.44 350 ILE A C 1
ATOM 2605 O O . ILE A 1 350 ? 8.405 -9.481 -13.561 1.00 69.44 350 ILE A O 1
ATOM 2609 N N . GLU A 1 351 ? 8.721 -9.325 -15.786 1.00 75.94 351 GLU A N 1
ATOM 2610 C CA . GLU A 1 351 ? 9.561 -8.120 -15.781 1.00 75.94 351 GLU A CA 1
ATOM 2611 C C . GLU A 1 351 ? 8.857 -6.920 -15.132 1.00 75.94 351 GLU A C 1
ATOM 2613 O O . GLU A 1 351 ? 9.432 -6.241 -14.283 1.00 75.94 351 GLU A O 1
ATOM 2618 N N . ILE A 1 352 ? 7.598 -6.661 -15.499 1.00 75.62 352 ILE A N 1
ATOM 2619 C CA . ILE A 1 352 ? 6.821 -5.537 -14.956 1.00 75.62 352 ILE A CA 1
ATOM 2620 C C . ILE A 1 352 ? 6.441 -5.783 -13.493 1.00 75.62 352 ILE A C 1
ATOM 2622 O O . ILE A 1 352 ? 6.360 -4.834 -12.706 1.00 75.62 352 ILE A O 1
ATOM 2626 N N . GLY A 1 353 ? 6.191 -7.042 -13.137 1.00 69.12 353 GLY A N 1
ATOM 2627 C CA . GLY A 1 353 ? 5.598 -7.457 -11.876 1.00 69.12 353 GLY A CA 1
ATOM 2628 C C . GLY A 1 353 ? 4.161 -7.951 -12.096 1.00 69.12 353 GLY A C 1
ATOM 2629 O O . GLY A 1 353 ? 3.288 -7.142 -12.427 1.00 69.12 353 GLY A O 1
ATOM 2630 N N . PRO A 1 354 ? 3.859 -9.241 -11.856 1.00 67.88 354 PRO A N 1
ATOM 2631 C CA . PRO A 1 354 ? 2.556 -9.823 -12.186 1.00 67.88 354 PRO A CA 1
ATOM 2632 C C . PRO A 1 354 ? 1.367 -9.098 -11.546 1.00 67.88 354 PRO A C 1
ATOM 2634 O O . PRO A 1 354 ? 0.367 -8.839 -12.212 1.00 67.88 354 PRO A O 1
ATOM 2637 N N . THR A 1 355 ? 1.507 -8.681 -10.285 1.00 74.31 355 THR A N 1
ATOM 2638 C CA . THR A 1 355 ? 0.469 -7.963 -9.524 1.00 74.31 355 THR A CA 1
ATOM 2639 C C . THR A 1 355 ? 0.240 -6.523 -9.982 1.00 74.31 355 THR A C 1
ATOM 2641 O O . THR A 1 355 ? -0.786 -5.934 -9.637 1.00 74.31 355 THR A O 1
ATOM 2644 N N . ARG A 1 356 ? 1.176 -5.951 -10.753 1.00 74.50 356 ARG A N 1
ATOM 2645 C CA . ARG A 1 356 ? 1.029 -4.638 -11.400 1.00 74.50 356 ARG A CA 1
ATOM 2646 C C . ARG A 1 356 ? 0.268 -4.739 -12.717 1.00 74.50 356 ARG A C 1
ATOM 2648 O O . ARG A 1 356 ? -0.394 -3.780 -13.087 1.00 74.50 356 ARG A O 1
ATOM 2655 N N . VAL A 1 357 ? 0.351 -5.885 -13.396 1.00 71.06 357 VAL A N 1
ATOM 2656 C CA . VAL A 1 357 ? -0.408 -6.163 -14.625 1.00 71.06 357 VAL A CA 1
ATOM 2657 C C . VAL A 1 357 ? -1.820 -6.656 -14.309 1.00 71.06 357 VAL A C 1
ATOM 2659 O O . VAL A 1 357 ? -2.768 -6.303 -15.001 1.00 71.06 357 VAL A O 1
ATOM 2662 N N . SER A 1 358 ? -1.976 -7.490 -13.279 1.00 81.00 358 SER A N 1
ATOM 2663 C CA . SER A 1 358 ? -3.264 -8.074 -12.908 1.00 81.00 358 SER A CA 1
ATOM 2664 C C . SER A 1 358 ? -3.310 -8.447 -11.437 1.00 81.00 358 SER A C 1
ATOM 2666 O O . SER A 1 358 ? -2.427 -9.132 -10.920 1.00 81.00 358 SER A O 1
ATOM 2668 N N . ARG A 1 359 ? -4.396 -8.070 -10.759 1.00 80.69 359 ARG A N 1
ATOM 2669 C CA . ARG A 1 359 ? -4.600 -8.418 -9.347 1.00 80.69 359 ARG A CA 1
ATOM 2670 C C . ARG A 1 359 ? -4.883 -9.904 -9.147 1.00 80.69 359 ARG A C 1
ATOM 2672 O O . ARG A 1 359 ? -4.582 -10.410 -8.071 1.00 80.69 359 ARG A O 1
ATOM 2679 N N . HIS A 1 360 ? -5.309 -10.631 -10.183 1.00 77.19 360 HIS A N 1
ATOM 2680 C CA . HIS A 1 360 ? -5.389 -12.096 -10.125 1.00 77.19 360 HIS A CA 1
ATOM 2681 C C . HIS A 1 360 ? -4.034 -12.766 -9.906 1.00 77.19 360 HIS A C 1
ATOM 2683 O O . HIS A 1 360 ? -4.002 -13.901 -9.452 1.00 77.19 360 HIS A O 1
ATOM 2689 N N . ALA A 1 361 ? -2.923 -12.084 -10.191 1.00 71.31 361 ALA A N 1
ATOM 2690 C CA . ALA A 1 361 ? -1.588 -12.607 -9.920 1.00 71.31 361 ALA A CA 1
ATOM 2691 C C . ALA A 1 361 ? -1.095 -12.351 -8.487 1.00 71.31 361 ALA A C 1
ATOM 2693 O O . ALA A 1 361 ? 0.091 -12.513 -8.199 1.00 71.31 361 ALA A O 1
ATOM 2694 N N . SER A 1 362 ? -1.988 -11.924 -7.592 1.00 70.62 362 SER A N 1
ATOM 2695 C CA . SER A 1 362 ? -1.699 -11.811 -6.161 1.00 70.62 362 SER A CA 1
ATOM 2696 C C . SER A 1 362 ? -1.567 -13.192 -5.522 1.00 70.62 362 SER A C 1
ATOM 2698 O O . SER A 1 362 ? -2.200 -14.147 -5.969 1.00 70.62 362 SER A O 1
ATOM 2700 N N . ASP A 1 363 ? -0.768 -13.294 -4.454 1.00 76.56 363 ASP A N 1
ATOM 2701 C CA . ASP A 1 363 ? -0.762 -14.496 -3.616 1.00 76.56 363 ASP A CA 1
ATOM 2702 C C . ASP A 1 363 ? -2.164 -14.660 -3.003 1.00 76.56 363 ASP A C 1
ATOM 2704 O O . ASP A 1 363 ? -2.578 -13.792 -2.222 1.00 76.56 363 ASP A O 1
ATOM 2708 N N . PRO A 1 364 ? -2.901 -15.742 -3.323 1.00 77.00 364 PRO A N 1
ATOM 2709 C CA . PRO A 1 364 ? -4.260 -15.938 -2.840 1.00 77.00 364 PRO A CA 1
ATOM 2710 C C . PRO A 1 364 ? -4.336 -16.092 -1.320 1.00 77.00 364 PRO A C 1
ATOM 2712 O O . PRO A 1 364 ? -5.427 -15.974 -0.781 1.00 77.00 364 PRO A O 1
ATOM 2715 N N . ARG A 1 365 ? -3.210 -16.313 -0.625 1.00 78.06 365 ARG A N 1
ATOM 2716 C CA . ARG A 1 365 ? -3.116 -16.345 0.845 1.00 78.06 365 ARG A CA 1
ATOM 2717 C C . ARG A 1 365 ? -2.976 -14.963 1.478 1.00 78.06 365 ARG A C 1
ATOM 2719 O O . ARG A 1 365 ? -3.050 -14.852 2.692 1.00 78.06 365 ARG A O 1
ATOM 2726 N N . VAL A 1 366 ? -2.747 -13.924 0.676 1.00 77.12 366 VAL A N 1
ATOM 2727 C CA . VAL A 1 366 ? -2.631 -12.527 1.125 1.00 77.12 366 VAL A CA 1
ATOM 2728 C C . VAL A 1 366 ? -3.799 -11.710 0.584 1.00 77.12 366 VAL A C 1
ATOM 2730 O O . VAL A 1 366 ? -4.474 -10.999 1.326 1.00 77.12 366 VAL A O 1
ATOM 2733 N N . LEU A 1 367 ? -4.070 -11.838 -0.714 1.00 81.00 367 LEU A N 1
ATOM 2734 C CA . LEU A 1 367 ? -5.189 -11.205 -1.396 1.00 81.00 367 LEU A CA 1
ATOM 2735 C C . LEU A 1 367 ? -5.771 -12.206 -2.388 1.00 81.00 367 LEU A C 1
ATOM 2737 O O . LEU A 1 367 ? -5.189 -12.462 -3.442 1.00 81.00 367 LEU A O 1
ATOM 2741 N N . ASN A 1 368 ? -6.923 -12.773 -2.052 1.00 90.94 368 ASN A N 1
ATOM 2742 C CA . ASN A 1 368 ? -7.596 -13.710 -2.930 1.00 90.94 368 ASN A CA 1
ATOM 2743 C C . ASN A 1 368 ? -8.516 -12.946 -3.882 1.00 90.94 368 ASN A C 1
ATOM 2745 O O . ASN A 1 368 ? -9.387 -12.194 -3.444 1.00 90.94 368 ASN A O 1
ATOM 2749 N N . VAL A 1 369 ? -8.278 -13.119 -5.182 1.00 87.12 369 VAL A N 1
ATOM 2750 C CA . VAL A 1 369 ? -8.966 -12.387 -6.246 1.00 87.12 369 VAL A CA 1
ATOM 2751 C C . VAL A 1 369 ? -9.653 -13.377 -7.172 1.00 87.12 369 VAL A C 1
ATOM 2753 O O . VAL A 1 369 ? -9.020 -14.315 -7.669 1.00 87.12 369 VAL A O 1
ATOM 2756 N N . PHE A 1 370 ? -10.946 -13.177 -7.390 1.00 89.88 370 PHE A N 1
ATOM 2757 C CA . PHE A 1 370 ? -11.767 -14.018 -8.252 1.00 89.88 370 PHE A CA 1
ATOM 2758 C C . PHE A 1 370 ? -12.939 -13.223 -8.824 1.00 89.88 370 PHE A C 1
ATOM 2760 O O . PHE A 1 370 ? -13.385 -12.239 -8.229 1.00 89.88 370 PHE A O 1
ATOM 2767 N N . ASP A 1 371 ? -13.461 -13.711 -9.946 1.00 89.19 371 ASP A N 1
ATOM 2768 C CA . ASP A 1 371 ? -14.600 -13.103 -10.628 1.00 89.19 371 ASP A CA 1
ATOM 2769 C C . ASP A 1 371 ? -15.812 -14.013 -10.551 1.00 89.19 371 ASP A C 1
ATOM 2771 O O . ASP A 1 371 ? -15.725 -15.203 -10.870 1.00 89.19 371 ASP A O 1
ATOM 2775 N N . VAL A 1 372 ? -16.962 -13.446 -10.203 1.00 90.31 372 VAL A N 1
ATOM 2776 C CA . VAL A 1 372 ? -18.260 -14.107 -10.345 1.00 90.31 372 VAL A CA 1
ATOM 2777 C C . VAL A 1 372 ? -18.858 -13.736 -11.699 1.00 90.31 372 VAL A C 1
ATOM 2779 O O . VAL A 1 372 ? -18.908 -12.562 -12.070 1.00 90.31 372 VAL A O 1
ATOM 2782 N N . ALA A 1 373 ? -19.332 -14.734 -12.444 1.00 86.44 373 ALA A N 1
ATOM 2783 C CA . ALA A 1 373 ? -19.959 -14.534 -13.742 1.00 86.44 373 ALA A CA 1
ATOM 2784 C C . ALA A 1 373 ? -21.267 -13.744 -13.567 1.00 86.44 373 ALA A C 1
ATOM 2786 O O . ALA A 1 373 ? -22.190 -14.270 -12.932 1.00 86.44 373 ALA A O 1
ATOM 2787 N N . PRO A 1 374 ? -21.419 -12.541 -14.153 1.00 86.44 374 PRO A N 1
ATOM 2788 C CA . PRO A 1 374 ? -22.637 -11.750 -13.987 1.00 86.44 374 PRO A CA 1
ATOM 2789 C C . PRO A 1 374 ? -23.894 -12.486 -14.462 1.00 86.44 374 PRO A C 1
ATOM 2791 O O . PRO A 1 374 ? -24.946 -12.380 -13.841 1.00 86.44 374 PRO A O 1
ATOM 2794 N N . SER A 1 375 ? -23.767 -13.318 -15.501 1.00 84.62 375 SER A N 1
ATOM 2795 C CA . SER A 1 375 ? -24.846 -14.172 -16.015 1.00 84.62 375 SER A CA 1
ATOM 2796 C C . SER A 1 375 ? -25.334 -15.240 -15.030 1.00 84.62 375 SER A C 1
ATOM 2798 O O . SER A 1 375 ? -26.437 -15.750 -15.200 1.00 84.62 375 SER A O 1
ATOM 2800 N N . SER A 1 376 ? -24.540 -15.584 -14.010 1.00 88.69 376 SER A N 1
ATOM 2801 C CA . SER A 1 376 ? -24.928 -16.532 -12.955 1.00 88.69 376 SER A CA 1
ATOM 2802 C C . SER A 1 376 ? -25.646 -15.871 -11.775 1.00 88.69 376 SER A C 1
ATOM 2804 O O . SER A 1 376 ? -26.208 -16.560 -10.928 1.00 88.69 376 SER A O 1
ATOM 2806 N N . VAL A 1 377 ? -25.646 -14.537 -11.704 1.00 90.75 377 VAL A N 1
ATOM 2807 C CA . VAL A 1 377 ? -26.218 -13.788 -10.585 1.00 90.75 377 VAL A CA 1
ATOM 2808 C C . VAL A 1 377 ? -27.668 -13.431 -10.904 1.00 90.75 377 VAL A C 1
ATOM 2810 O O . VAL A 1 377 ? -27.950 -12.438 -11.566 1.00 90.75 377 VAL A O 1
ATOM 2813 N N . ALA A 1 378 ? -28.614 -14.223 -10.391 1.00 87.69 378 ALA A N 1
ATOM 2814 C CA . ALA A 1 378 ? -30.047 -14.036 -10.655 1.00 87.69 378 ALA A CA 1
ATOM 2815 C C . ALA A 1 378 ? -30.623 -12.713 -10.108 1.00 87.69 378 ALA A C 1
ATOM 2817 O O . ALA A 1 378 ? -31.644 -12.228 -10.594 1.00 87.69 378 ALA A O 1
ATOM 2818 N N . ARG A 1 379 ? -29.983 -12.119 -9.089 1.00 89.00 379 ARG A N 1
ATOM 2819 C CA . ARG A 1 379 ? -30.397 -10.845 -8.473 1.00 89.00 379 ARG A CA 1
ATOM 2820 C C . ARG A 1 379 ? -29.231 -9.848 -8.410 1.00 89.00 379 ARG A C 1
ATOM 2822 O O . ARG A 1 379 ? -28.731 -9.588 -7.315 1.00 89.00 379 ARG A O 1
ATOM 2829 N N . PRO A 1 380 ? -28.813 -9.265 -9.551 1.00 89.81 380 PRO A N 1
ATOM 2830 C CA . PRO A 1 380 ? -27.638 -8.392 -9.645 1.00 89.81 380 PRO A CA 1
ATOM 2831 C C . PRO A 1 380 ? -27.613 -7.270 -8.604 1.00 89.81 380 PRO A C 1
ATOM 2833 O O . PRO A 1 380 ? -26.665 -7.160 -7.837 1.00 89.81 380 PRO A O 1
ATOM 2836 N N . ALA A 1 381 ? -28.702 -6.507 -8.478 1.00 91.50 381 ALA A N 1
ATOM 2837 C CA . ALA A 1 381 ? -28.772 -5.390 -7.534 1.00 91.50 381 ALA A CA 1
ATOM 2838 C C . ALA A 1 381 ? -28.635 -5.828 -6.063 1.00 91.50 381 ALA A C 1
ATOM 2840 O O . ALA A 1 381 ? -27.973 -5.156 -5.274 1.00 91.50 381 ALA A O 1
ATOM 2841 N N . ALA A 1 382 ? -29.234 -6.966 -5.691 1.00 88.12 382 ALA A N 1
ATOM 2842 C CA . ALA A 1 382 ? -29.139 -7.498 -4.331 1.00 88.12 382 ALA A CA 1
ATOM 2843 C C . ALA A 1 382 ? -27.731 -8.036 -4.040 1.00 88.12 382 ALA A C 1
ATOM 2845 O O . ALA A 1 382 ? -27.199 -7.807 -2.958 1.00 88.12 382 ALA A O 1
ATOM 2846 N N . PHE A 1 383 ? -27.114 -8.699 -5.021 1.00 92.69 383 PHE A N 1
ATOM 2847 C CA . PHE A 1 383 ? -25.734 -9.164 -4.935 1.00 92.69 383 PHE A CA 1
ATOM 2848 C C . PHE A 1 383 ? -24.761 -7.998 -4.783 1.00 92.69 383 PHE A C 1
ATOM 2850 O O . PHE A 1 383 ? -23.974 -7.978 -3.847 1.00 92.69 383 PHE A O 1
ATOM 2857 N N . GLU A 1 384 ? -24.859 -6.984 -5.641 1.00 93.56 384 GLU A N 1
ATOM 2858 C CA . GLU A 1 384 ? -24.008 -5.795 -5.583 1.00 93.56 384 GLU A CA 1
ATOM 2859 C C . GLU A 1 384 ? -24.151 -5.046 -4.254 1.00 93.56 384 GLU A C 1
ATOM 2861 O O . GLU A 1 384 ? -23.147 -4.633 -3.671 1.00 93.56 384 GLU A O 1
ATOM 2866 N N . ALA A 1 385 ? -25.379 -4.898 -3.744 1.00 88.19 385 ALA A N 1
ATOM 2867 C CA . ALA A 1 385 ? -25.623 -4.309 -2.431 1.00 88.19 385 ALA A CA 1
ATOM 2868 C C . ALA A 1 385 ? -24.983 -5.145 -1.310 1.00 88.19 385 ALA A C 1
ATOM 2870 O O . ALA A 1 385 ? -24.287 -4.594 -0.453 1.00 88.19 385 ALA A O 1
ATOM 2871 N N . ALA A 1 386 ? -25.148 -6.471 -1.350 1.00 88.31 386 ALA A N 1
ATOM 2872 C CA . ALA A 1 386 ? -24.552 -7.385 -0.382 1.00 88.31 386 ALA A CA 1
ATOM 2873 C C . ALA A 1 386 ? -23.016 -7.326 -0.414 1.00 88.31 386 ALA A C 1
ATOM 2875 O O . ALA A 1 386 ? -22.401 -7.190 0.643 1.00 88.31 386 ALA A O 1
ATOM 2876 N N . VAL A 1 387 ? -22.395 -7.330 -1.600 1.00 88.19 387 VAL A N 1
ATOM 2877 C CA . VAL A 1 387 ? -20.937 -7.196 -1.763 1.00 88.19 387 VAL A CA 1
ATOM 2878 C C . VAL A 1 387 ? -20.444 -5.869 -1.182 1.00 88.19 387 VAL A C 1
ATOM 2880 O O . VAL A 1 387 ? -19.522 -5.872 -0.372 1.00 88.19 387 VAL A O 1
ATOM 2883 N N . ARG A 1 388 ? -21.078 -4.739 -1.529 1.00 86.31 388 ARG A N 1
ATOM 2884 C CA . ARG A 1 388 ? -20.684 -3.403 -1.034 1.00 86.31 388 ARG A CA 1
ATOM 2885 C C . ARG A 1 388 ? -20.855 -3.249 0.476 1.00 86.31 388 ARG A C 1
ATOM 2887 O O . ARG A 1 388 ? -20.098 -2.511 1.098 1.00 86.31 388 ARG A O 1
ATOM 2894 N N . SER A 1 389 ? -21.839 -3.930 1.059 1.00 79.94 389 SER A N 1
ATOM 2895 C CA . SER A 1 389 ? -22.049 -3.949 2.510 1.00 79.94 389 SER A CA 1
ATOM 2896 C C . SER A 1 389 ? -21.088 -4.887 3.249 1.00 79.94 389 SER A C 1
ATOM 2898 O O . SER A 1 389 ? -20.918 -4.760 4.463 1.00 79.94 389 SER A O 1
ATOM 2900 N N . ASN A 1 390 ? -20.445 -5.828 2.543 1.00 84.38 390 ASN A N 1
ATOM 2901 C CA . ASN A 1 390 ? -19.563 -6.806 3.161 1.00 84.38 390 ASN A CA 1
ATOM 2902 C C . ASN A 1 390 ? -18.160 -6.232 3.341 1.00 84.38 390 ASN A C 1
ATOM 2904 O O . ASN A 1 390 ? -17.365 -6.161 2.408 1.00 84.38 390 ASN A O 1
ATOM 2908 N N . GLN A 1 391 ? -17.828 -5.879 4.577 1.00 84.81 391 GLN A N 1
ATOM 2909 C CA . GLN A 1 391 ? -16.585 -5.170 4.872 1.00 84.81 391 GLN A CA 1
ATOM 2910 C C . GLN A 1 391 ? -15.318 -5.993 4.581 1.00 84.81 391 GLN A C 1
ATOM 2912 O O . GLN A 1 391 ? -14.244 -5.424 4.399 1.00 84.81 391 GLN A O 1
ATOM 2917 N N . ARG A 1 392 ? -15.437 -7.328 4.498 1.00 87.38 392 ARG A N 1
ATOM 2918 C CA . ARG A 1 392 ? -14.332 -8.250 4.171 1.00 87.38 392 ARG A CA 1
ATOM 2919 C C . ARG A 1 392 ? -13.909 -8.161 2.698 1.00 87.38 392 ARG A C 1
ATOM 2921 O O . ARG A 1 392 ? -12.841 -8.652 2.346 1.00 87.38 392 ARG A O 1
ATOM 2928 N N . VAL A 1 393 ? -14.720 -7.540 1.840 1.00 84.81 393 VAL A N 1
ATOM 2929 C CA . VAL A 1 393 ? -14.382 -7.268 0.439 1.00 84.81 393 VAL A CA 1
ATOM 2930 C C . VAL A 1 393 ? -13.697 -5.905 0.360 1.00 84.81 393 VAL A C 1
ATOM 2932 O O . VAL A 1 393 ? -14.296 -4.873 0.644 1.00 84.81 393 VAL A O 1
ATOM 2935 N N . SER A 1 394 ? -12.424 -5.890 -0.036 1.00 80.25 394 SER A N 1
ATOM 2936 C CA . SER A 1 394 ? -11.630 -4.653 -0.089 1.00 80.25 394 SER A CA 1
ATOM 2937 C C . SER A 1 394 ? -11.858 -3.841 -1.360 1.00 80.25 394 SER A C 1
ATOM 2939 O O . SER A 1 394 ? -11.802 -2.610 -1.330 1.00 80.25 394 SER A O 1
ATOM 2941 N N . ARG A 1 395 ? -12.105 -4.522 -2.483 1.00 84.81 395 ARG A N 1
ATOM 2942 C CA . ARG A 1 395 ? -12.451 -3.905 -3.764 1.00 84.81 395 ARG A CA 1
ATOM 2943 C C . ARG A 1 395 ? -13.461 -4.757 -4.500 1.00 84.81 395 ARG A C 1
ATOM 2945 O O . ARG A 1 395 ? -13.415 -5.984 -4.442 1.00 84.81 395 ARG A O 1
ATOM 2952 N N . PHE A 1 396 ? -14.338 -4.059 -5.206 1.00 91.31 396 PHE A N 1
ATOM 2953 C CA . PHE A 1 396 ? -15.371 -4.642 -6.031 1.00 91.31 396 PHE A CA 1
ATOM 2954 C C . PHE A 1 396 ? -15.492 -3.839 -7.324 1.00 91.31 396 PHE A C 1
ATOM 2956 O O . PHE A 1 396 ? -15.824 -2.651 -7.273 1.00 91.31 396 PHE A O 1
ATOM 2963 N N . PHE A 1 397 ? -15.225 -4.483 -8.459 1.00 83.56 397 PHE A N 1
ATOM 2964 C CA . PHE A 1 397 ? -15.538 -3.945 -9.782 1.00 83.56 397 PHE A CA 1
ATOM 2965 C C . PHE A 1 397 ? -16.687 -4.748 -10.388 1.00 83.56 397 PHE A C 1
ATOM 2967 O O . PHE A 1 397 ? -16.888 -5.920 -10.067 1.00 83.56 397 PHE A O 1
ATOM 2974 N N . LYS A 1 398 ? -17.485 -4.089 -11.224 1.00 86.94 398 LYS A N 1
ATOM 2975 C CA . LYS A 1 398 ? -18.677 -4.669 -11.838 1.00 86.94 398 LYS A CA 1
ATOM 2976 C C . LYS A 1 398 ? -18.742 -4.275 -13.315 1.00 86.94 398 LYS A C 1
ATOM 2978 O O . LYS A 1 398 ? -18.043 -3.349 -13.724 1.00 86.94 398 LYS A O 1
ATOM 2983 N N . PRO A 1 399 ? -19.642 -4.878 -14.099 1.00 75.44 399 PRO A N 1
ATOM 2984 C CA . PRO A 1 399 ? -19.931 -4.382 -15.435 1.00 75.44 399 PRO A CA 1
ATOM 2985 C C . PRO A 1 399 ? -20.512 -2.951 -15.430 1.00 75.44 399 PRO A C 1
ATOM 2987 O O . PRO A 1 399 ? -21.292 -2.597 -14.532 1.00 75.44 399 PRO A O 1
ATOM 2990 N N . PRO A 1 400 ? -20.189 -2.122 -16.444 1.00 72.31 400 PRO A N 1
ATOM 2991 C CA . PRO A 1 400 ? -19.330 -2.418 -17.599 1.00 72.31 400 PRO A CA 1
ATOM 2992 C C . PRO A 1 400 ? -17.831 -2.183 -17.345 1.00 72.31 400 PRO A C 1
ATOM 2994 O O . PRO A 1 400 ? -17.037 -2.413 -18.254 1.00 72.31 400 PRO A O 1
ATOM 2997 N N . GLU A 1 401 ? -17.453 -1.694 -16.158 1.00 67.06 401 GLU A N 1
ATOM 2998 C CA . GLU A 1 401 ? -16.064 -1.363 -15.821 1.00 67.06 401 GLU A CA 1
ATOM 2999 C C . GLU A 1 401 ? -15.152 -2.601 -15.834 1.00 67.06 401 GLU A C 1
ATOM 3001 O O . GLU A 1 401 ? -13.999 -2.516 -16.249 1.00 67.06 401 GLU A O 1
ATOM 3006 N N . ASP A 1 402 ? -15.696 -3.751 -15.435 1.00 69.00 402 ASP A N 1
ATOM 3007 C CA . ASP A 1 402 ? -15.075 -5.068 -15.547 1.00 69.00 402 ASP A CA 1
ATOM 3008 C C . ASP A 1 402 ? -16.046 -6.059 -16.224 1.00 69.00 402 ASP A C 1
ATOM 3010 O O . ASP A 1 402 ? -17.259 -5.980 -16.000 1.00 69.00 402 ASP A O 1
ATOM 3014 N N . PRO A 1 403 ? -15.578 -6.990 -17.080 1.00 69.06 403 PRO A N 1
ATOM 3015 C CA . PRO A 1 403 ? -16.445 -8.008 -17.682 1.00 69.06 403 PRO A CA 1
ATOM 3016 C C . PRO A 1 403 ? -17.099 -8.960 -16.664 1.00 69.06 403 PRO A C 1
ATOM 3018 O O . PRO A 1 403 ? -18.104 -9.594 -16.997 1.00 69.06 403 PRO A O 1
ATOM 3021 N N . GLY A 1 404 ? -16.536 -9.093 -15.462 1.00 80.31 404 GLY A N 1
ATOM 3022 C CA . GLY A 1 404 ? -17.055 -9.892 -14.362 1.00 80.31 404 GLY A CA 1
ATOM 3023 C C . GLY A 1 404 ? -17.446 -9.056 -13.144 1.00 80.31 404 GLY A C 1
ATOM 3024 O O . GLY A 1 404 ? -17.246 -7.845 -13.074 1.00 80.31 404 GLY A O 1
ATOM 3025 N N . TYR A 1 405 ? -18.016 -9.727 -12.147 1.00 88.19 405 TYR A N 1
ATOM 3026 C CA . TYR A 1 405 ? -18.030 -9.198 -10.789 1.00 88.19 405 TYR A CA 1
ATOM 3027 C C . TYR A 1 405 ? -16.700 -9.551 -10.132 1.00 88.19 405 TYR A C 1
ATOM 3029 O O . TYR A 1 405 ? -16.562 -10.660 -9.622 1.00 88.19 405 TYR A O 1
ATOM 3037 N N . HIS A 1 406 ? -15.736 -8.634 -10.176 1.00 89.56 406 HIS A N 1
ATOM 3038 C CA . HIS A 1 406 ? -14.382 -8.825 -9.648 1.00 89.56 406 HIS A CA 1
ATOM 3039 C C . HIS A 1 406 ? -14.335 -8.502 -8.160 1.00 89.56 406 HIS A C 1
ATOM 3041 O O . HIS A 1 406 ? -14.637 -7.373 -7.760 1.00 89.56 406 HIS A O 1
ATOM 3047 N N . LEU A 1 407 ? -13.919 -9.466 -7.338 1.00 93.06 407 LEU A N 1
ATOM 3048 C CA . LEU A 1 407 ? -13.786 -9.308 -5.890 1.00 93.06 407 LEU A CA 1
ATOM 3049 C C . LEU A 1 407 ? -12.323 -9.442 -5.464 1.00 93.06 407 LEU A C 1
ATOM 3051 O O . LEU A 1 407 ? -11.654 -10.418 -5.798 1.00 93.06 407 LEU A O 1
ATOM 3055 N N . GLU A 1 408 ? -11.847 -8.495 -4.652 1.00 90.12 408 GLU A N 1
ATOM 3056 C CA . GLU A 1 408 ? -10.560 -8.591 -3.953 1.00 90.12 408 GLU A CA 1
ATOM 3057 C C . GLU A 1 408 ? -10.798 -8.776 -2.449 1.00 90.12 408 GLU A C 1
ATOM 3059 O O . GLU A 1 408 ? -11.232 -7.843 -1.760 1.00 90.12 408 GLU A O 1
ATOM 3064 N N . ILE A 1 409 ? -10.487 -9.964 -1.927 1.00 85.62 409 ILE A N 1
ATOM 3065 C CA . ILE A 1 409 ? -10.685 -10.323 -0.517 1.00 85.62 409 ILE A CA 1
ATOM 3066 C C . ILE A 1 409 ? -9.319 -10.479 0.163 1.00 85.62 409 ILE A C 1
ATOM 3068 O O . ILE A 1 409 ? -8.614 -11.465 -0.093 1.00 85.62 409 ILE A O 1
ATOM 3072 N N . PRO A 1 410 ? -8.910 -9.531 1.026 1.00 83.00 410 PRO A N 1
ATOM 3073 C CA . PRO A 1 410 ? -7.725 -9.693 1.853 1.00 83.00 410 PRO A CA 1
ATOM 3074 C C . PRO A 1 410 ? -7.913 -10.892 2.769 1.00 83.00 410 PRO A C 1
ATOM 3076 O O . PRO A 1 410 ? -8.980 -11.077 3.356 1.00 83.00 410 PRO A O 1
ATOM 3079 N N . GLN A 1 411 ? -6.885 -11.718 2.866 1.00 83.38 411 GLN A N 1
ATOM 3080 C CA . GLN A 1 411 ? -6.947 -12.912 3.688 1.00 83.38 411 GLN A CA 1
ATOM 3081 C C . GLN A 1 411 ? -6.502 -12.612 5.119 1.00 83.38 411 GLN A C 1
ATOM 3083 O O . GLN A 1 411 ? -5.606 -11.786 5.318 1.00 83.38 411 GLN A O 1
ATOM 3088 N N . PRO A 1 412 ? -7.106 -13.273 6.121 1.00 79.00 412 PRO A N 1
ATOM 3089 C CA . PRO A 1 412 ? -6.597 -13.212 7.479 1.00 79.00 412 PRO A CA 1
ATOM 3090 C C . PRO A 1 412 ? -5.173 -13.792 7.528 1.00 79.00 412 PRO A C 1
ATOM 3092 O O . PRO A 1 412 ? -4.849 -14.674 6.727 1.00 79.00 412 PRO A O 1
ATOM 3095 N N . PRO A 1 413 ? -4.320 -13.337 8.462 1.00 59.59 413 PRO A N 1
ATOM 3096 C CA . PRO A 1 413 ? -3.000 -13.923 8.654 1.00 59.59 413 PRO A CA 1
ATOM 3097 C C . PRO A 1 413 ? -3.131 -15.429 8.908 1.00 59.59 413 PRO A C 1
ATOM 3099 O O . PRO A 1 413 ? -3.886 -15.845 9.788 1.00 59.59 413 PRO A O 1
ATOM 3102 N N . THR A 1 414 ? -2.415 -16.251 8.143 1.00 52.78 414 THR A N 1
ATOM 3103 C CA . THR A 1 414 ? -2.238 -17.671 8.474 1.00 52.78 414 THR A CA 1
ATOM 3104 C C . THR A 1 414 ? -1.473 -17.767 9.790 1.00 52.78 414 THR A C 1
ATOM 3106 O O . THR A 1 414 ? -0.338 -17.292 9.857 1.00 52.78 414 THR A O 1
ATOM 3109 N N . VAL A 1 415 ? -2.126 -18.325 10.812 1.00 33.31 415 VAL A N 1
ATOM 3110 C CA . VAL A 1 415 ? -1.541 -18.650 12.125 1.00 33.31 415 VAL A CA 1
ATOM 3111 C C . VAL A 1 415 ? -0.542 -19.789 11.994 1.00 33.31 415 VAL A C 1
ATOM 3113 O O . VAL A 1 415 ? -0.849 -20.740 11.236 1.00 33.31 415 VAL A O 1
#

pLDDT: mean 75.7, std 21.27, range [24.03, 98.44]